Protein AF-A0A0L0DUQ4-F1 (afdb_monomer)

InterPro domains:
  IPR002404 IRS-type PTB domain [PF02174] (4-58)
  IPR011993 PH-like domain superfamily [G3DSA:2.30.29.30] (1-67)
  IPR035964 I/LWEQ domain superfamily [SSF109885] (425-548)

Solvent-accessible surface area (backbone atoms only — not comparable to full-atom values): 34726 Å² total; per-residue (Å²): 105,43,63,41,92,85,80,64,45,80,75,46,78,66,64,78,87,47,56,70,48,72,51,56,45,85,53,29,28,36,42,32,36,52,95,80,39,99,63,74,50,73,43,83,33,78,57,18,63,62,54,48,54,52,53,53,51,51,54,51,52,52,51,54,50,51,52,50,52,54,48,52,49,50,50,49,68,72,67,51,80,52,76,69,54,51,52,53,52,53,56,52,52,52,56,61,54,60,65,65,67,76,74,75,87,89,82,83,89,78,90,80,88,80,84,90,87,91,84,90,79,93,70,94,68,88,76,81,48,92,85,77,58,83,80,70,71,60,65,62,59,45,52,51,29,46,73,74,72,37,44,71,57,38,58,50,52,55,50,34,51,50,51,42,53,50,38,51,55,57,58,68,49,82,58,64,82,57,75,98,67,56,71,69,56,53,52,55,51,49,53,52,38,25,51,51,39,36,54,27,45,41,46,28,24,51,16,50,37,44,38,46,53,51,62,70,71,47,52,60,92,65,58,52,67,66,60,35,47,55,18,49,49,43,31,32,57,19,49,49,53,36,38,56,31,33,41,48,42,34,30,70,41,72,76,65,55,11,57,55,27,35,54,28,48,48,48,28,47,54,23,46,50,43,28,55,51,30,48,53,54,40,51,50,23,32,77,68,72,55,68,48,70,68,48,51,51,51,26,44,52,22,39,36,49,24,20,54,28,44,39,52,28,26,57,61,56,70,31,54,80,61,36,75,68,40,54,52,51,44,53,50,28,47,53,50,19,49,50,29,46,48,47,34,37,50,42,34,50,56,48,30,70,73,40,65,100,44,76,55,23,52,52,28,48,52,33,27,51,49,30,51,48,32,43,52,48,32,55,30,35,44,46,19,21,52,70,30,38,88,39,68,68,39,38,51,53,45,50,49,34,51,49,50,28,52,53,30,46,53,51,34,52,53,44,48,62,70,54,75,63,68,69,64,58,55,52,51,37,52,53,28,47,52,50,20,50,57,28,45,50,52,30,51,53,42,57,74,54,54,57,63,65,59,58,55,59,46,47,50,49,48,32,45,51,50,25,40,50,30,35,51,50,27,60,76,46,40,88,37,77,76,53,30,58,56,30,44,51,49,25,37,50,36,36,49,55,35,28,54,52,28,48,54,49,27,72,71,43,88,48,71,65,63,20,54,48,31,46,50,50,25,53,49,49,47,53,46,38,52,50,35,50,51,35,44,55,55,22,60,76,39,85,81,43,67,68,36,43,47,50,30,44,54,46,37,55,52,47,40,51,50,49,52,47,48,54,50,54,49,56,50,59,74,71,44,96,76,76,83,80,77,63,75,63,52,61,55,52,53,50,48,52,52,53,47,54,51,51,49,51,52,50,53,52,51,59,64,58,64,80,73,70,87,84,81,89,88,85,91,83,88,78,76,76,72,66,65,66,63,64,73,75,74,72,77,96,85,129

Mean predicted aligned error: 21.18 Å

Nearest PDB structures (foldseek):
  8vdo-assembly1_A  TM=5.591E-01  e=5.187E-15  Mus musculus
  8vdp-assembly1_A  TM=5.507E-01  e=2.851E-14  Mus musculus
  8vdr-assembly1_A  TM=5.560E-01  e=4.948E-13  Mus musculus
  1sj8-assembly1_A  TM=9.151E-01  e=1.994E-07  Mus musculus
  8vdq-assembly1_A  TM=5.623E-01  e=3.075E-10  Mus musculus

Radius of gyration: 37.15 Å; Cα contacts (8 Å, |Δi|>4): 645; chains: 1; bounding box: 108×102×83 Å

Structure (mmCIF, N/CA/C/O backbone):
data_AF-A0A0L0DUQ4-F1
#
_entry.id   AF-A0A0L0DUQ4-F1
#
loop_
_atom_site.group_PDB
_atom_site.id
_atom_site.type_symbol
_atom_site.label_atom_id
_atom_site.label_alt_id
_atom_site.label_comp_id
_atom_site.label_asym_id
_atom_site.label_entity_id
_atom_site.label_seq_id
_atom_site.pdbx_PDB_ins_code
_atom_site.Cartn_x
_atom_site.Cartn_y
_atom_site.Cartn_z
_atom_site.occupancy
_atom_site.B_iso_or_equiv
_atom_site.auth_seq_id
_atom_site.auth_comp_id
_atom_site.auth_asym_id
_atom_site.auth_atom_id
_atom_site.pdbx_PDB_model_num
ATOM 1 N N . MET A 1 1 ? -20.794 -26.972 -30.201 1.00 87.88 1 MET A N 1
ATOM 2 C CA . MET A 1 1 ? -20.354 -26.514 -31.540 1.00 87.88 1 MET A CA 1
ATOM 3 C C . MET A 1 1 ? -21.453 -25.676 -32.185 1.00 87.88 1 MET A C 1
ATOM 5 O O . MET A 1 1 ? -22.622 -26.007 -32.018 1.00 87.88 1 MET A O 1
ATOM 9 N N . LYS A 1 2 ? -21.089 -24.627 -32.926 1.00 85.50 2 LYS A N 1
ATOM 10 C CA . LYS A 1 2 ? -21.956 -23.791 -33.767 1.00 85.50 2 LYS A CA 1
ATOM 11 C C . LYS A 1 2 ? -21.615 -24.043 -35.231 1.00 85.50 2 LYS A C 1
ATOM 13 O O . LYS A 1 2 ? -20.442 -24.047 -35.593 1.00 85.50 2 LYS A O 1
ATOM 18 N N . PHE A 1 3 ? -22.633 -24.218 -36.065 1.00 89.31 3 PHE A N 1
ATOM 19 C CA . PHE A 1 3 ? -22.480 -24.513 -37.491 1.00 89.31 3 PHE A CA 1
ATOM 20 C C . PHE A 1 3 ? -23.076 -23.401 -38.352 1.00 89.31 3 PHE A C 1
ATOM 22 O O . PHE A 1 3 ? -24.072 -22.784 -37.971 1.00 89.31 3 PHE A O 1
ATOM 29 N N . ASP A 1 4 ? -22.508 -23.183 -39.536 1.00 90.00 4 ASP A N 1
ATOM 30 C CA . ASP A 1 4 ? -23.125 -22.335 -40.552 1.00 90.00 4 ASP A CA 1
ATOM 31 C C . ASP A 1 4 ? -24.357 -23.022 -41.160 1.00 90.00 4 ASP A C 1
ATOM 33 O O . ASP A 1 4 ? -24.338 -24.202 -41.526 1.00 90.00 4 ASP A O 1
ATOM 37 N N . GLY A 1 5 ? -25.450 -22.269 -41.298 1.00 82.38 5 GLY A N 1
ATOM 38 C CA . GLY A 1 5 ? -26.741 -22.809 -41.723 1.00 82.38 5 GLY A CA 1
ATOM 39 C C . GLY A 1 5 ? -26.740 -23.374 -43.148 1.00 82.38 5 GLY A C 1
ATOM 40 O O . GLY A 1 5 ? -27.436 -24.365 -43.401 1.00 82.38 5 GLY A O 1
ATOM 41 N N . LYS A 1 6 ? -25.945 -22.782 -44.054 1.00 86.00 6 LYS A N 1
ATOM 42 C CA . LYS A 1 6 ? -25.922 -23.111 -45.490 1.00 86.00 6 LYS A CA 1
ATOM 43 C C . LYS A 1 6 ? -24.802 -24.083 -45.849 1.00 86.00 6 LYS A C 1
ATOM 45 O O . LYS A 1 6 ? -25.048 -25.053 -46.555 1.00 86.00 6 LYS A O 1
ATOM 50 N N . THR A 1 7 ? -23.593 -23.831 -45.363 1.00 87.56 7 THR A N 1
ATOM 51 C CA . THR A 1 7 ? -22.381 -24.587 -45.716 1.00 87.56 7 THR A CA 1
ATOM 52 C C . THR A 1 7 ? -22.107 -25.757 -44.778 1.00 87.56 7 THR A C 1
ATOM 54 O O . THR A 1 7 ? -21.302 -26.619 -45.113 1.00 87.56 7 THR A O 1
ATOM 57 N N . LYS A 1 8 ? -22.775 -25.805 -43.614 1.00 90.19 8 LYS A N 1
ATOM 58 C CA . LYS A 1 8 ? -22.547 -26.796 -42.546 1.00 90.19 8 LYS A CA 1
ATOM 59 C C . LYS A 1 8 ? -21.113 -26.810 -42.000 1.00 90.19 8 LYS A C 1
ATOM 61 O O . LYS A 1 8 ? -20.749 -27.743 -41.291 1.00 90.19 8 LYS A O 1
ATOM 66 N N . ALA A 1 9 ? -20.314 -25.781 -42.284 1.00 82.88 9 ALA A N 1
ATOM 67 C CA . ALA A 1 9 ? -18.990 -25.627 -41.697 1.00 82.88 9 ALA A CA 1
ATOM 68 C C . ALA A 1 9 ? -19.096 -25.309 -40.196 1.00 82.88 9 ALA A C 1
ATOM 70 O O . ALA A 1 9 ? -20.033 -24.630 -39.763 1.00 82.88 9 ALA A O 1
ATOM 71 N N . VAL A 1 10 ? -18.137 -25.795 -39.405 1.00 88.94 10 VAL A N 1
ATOM 72 C CA . VAL A 1 10 ? -18.024 -25.460 -37.979 1.00 88.94 10 VAL A CA 1
ATOM 73 C C . VAL A 1 10 ? -17.554 -24.011 -37.869 1.00 88.94 10 VAL A C 1
ATOM 75 O O . VAL A 1 10 ? -16.484 -23.668 -38.361 1.00 88.94 10 VAL A O 1
ATOM 78 N N . LEU A 1 11 ? -18.368 -23.163 -37.244 1.00 85.62 11 LEU A N 1
ATOM 79 C CA . LEU A 1 11 ? -18.050 -21.757 -36.991 1.00 85.62 11 LEU A CA 1
ATOM 80 C C . LEU A 1 11 ? -17.360 -21.562 -35.640 1.00 85.62 11 LEU A C 1
ATOM 82 O O . LEU A 1 11 ? -16.527 -20.674 -35.511 1.00 85.62 11 LEU A O 1
ATOM 86 N N . ALA A 1 12 ? -17.726 -22.364 -34.639 1.00 83.44 12 ALA A N 1
ATOM 87 C CA . ALA A 1 12 ? -17.120 -22.323 -33.312 1.00 83.44 12 ALA A CA 1
ATOM 88 C C . ALA A 1 12 ? -17.361 -23.634 -32.552 1.00 83.44 12 ALA A C 1
ATOM 90 O O . ALA A 1 12 ? -18.376 -24.311 -32.748 1.00 83.44 12 ALA A O 1
ATOM 91 N N . GLU A 1 13 ? -16.453 -23.987 -31.651 1.00 89.06 13 GLU A N 1
ATOM 92 C CA . GLU A 1 13 ? -16.554 -25.156 -30.784 1.00 89.06 13 GLU A CA 1
ATOM 93 C C . GLU A 1 13 ? -16.235 -24.758 -29.346 1.00 89.06 13 GLU A C 1
ATOM 95 O O . GLU A 1 13 ? -15.222 -24.117 -29.090 1.00 89.06 13 GLU A O 1
ATOM 100 N N . TRP A 1 14 ? -17.110 -25.152 -28.418 1.00 87.12 14 TRP A N 1
ATOM 101 C CA . TRP A 1 14 ? -16.934 -24.903 -26.992 1.00 87.12 14 TRP A CA 1
ATOM 102 C C . TRP A 1 14 ? -17.036 -26.231 -26.241 1.00 87.12 14 TRP A C 1
ATOM 104 O O . TRP A 1 14 ? -18.047 -26.931 -26.406 1.00 87.12 14 TRP A O 1
ATOM 114 N N . PRO A 1 15 ? -16.022 -26.585 -25.436 1.00 86.75 15 PRO A N 1
ATOM 115 C CA . PRO A 1 15 ? -16.103 -27.681 -24.481 1.00 86.75 15 PRO A CA 1
ATOM 116 C C . PRO A 1 15 ? -17.226 -27.460 -23.459 1.00 86.75 15 PRO A C 1
ATOM 118 O O . PRO A 1 15 ? -17.527 -26.328 -23.084 1.00 86.75 15 PRO A O 1
ATOM 121 N N . LEU A 1 16 ? -17.809 -28.548 -22.945 1.00 83.81 16 LEU A N 1
ATOM 122 C CA . LEU A 1 16 ? -18.878 -28.481 -21.936 1.00 83.81 16 LEU A CA 1
ATOM 123 C C . LEU A 1 16 ? -18.432 -27.770 -20.643 1.00 83.81 16 LEU A C 1
ATOM 125 O O . LEU A 1 16 ? -19.243 -27.124 -19.985 1.00 83.81 16 LEU A O 1
ATOM 129 N N . THR A 1 17 ? -17.143 -27.855 -20.304 1.00 81.69 17 THR A N 1
ATOM 130 C CA . THR A 1 17 ? -16.539 -27.212 -19.126 1.00 81.69 17 THR A CA 1
ATOM 131 C C . THR A 1 17 ? -16.527 -25.685 -19.203 1.00 81.69 17 THR A C 1
ATOM 133 O O . THR A 1 17 ? -16.409 -25.040 -18.168 1.00 81.69 17 THR A O 1
ATOM 136 N N . TYR A 1 18 ? -16.671 -25.095 -20.396 1.00 85.56 18 TYR A N 1
ATOM 137 C CA . TYR A 1 18 ? -16.679 -23.636 -20.567 1.00 85.56 18 TYR A CA 1
ATOM 138 C C . TYR A 1 18 ? -18.054 -23.024 -20.295 1.00 85.56 18 TYR A C 1
ATOM 140 O O . TYR A 1 18 ? -18.166 -21.813 -20.138 1.00 85.56 18 TYR A O 1
ATOM 148 N N . ILE A 1 19 ? -19.115 -23.833 -20.233 1.00 86.75 19 ILE A N 1
ATOM 149 C CA . ILE A 1 19 ? -20.466 -23.341 -19.962 1.00 86.75 19 ILE A CA 1
ATOM 150 C C . ILE A 1 19 ? -20.591 -23.034 -18.468 1.00 86.75 19 ILE A C 1
ATOM 152 O O . ILE A 1 19 ? -20.659 -23.947 -17.646 1.00 86.75 19 ILE A O 1
ATOM 156 N N . LYS A 1 20 ? -20.672 -21.746 -18.116 1.00 86.00 20 LYS A N 1
ATOM 157 C CA . LYS A 1 20 ? -20.846 -21.291 -16.728 1.00 86.00 20 LYS A CA 1
ATOM 158 C C . LYS A 1 20 ? -22.302 -21.385 -16.284 1.00 86.00 20 LYS A C 1
ATOM 160 O O . LYS A 1 20 ? -22.589 -21.851 -15.186 1.00 86.00 20 LYS A O 1
ATOM 165 N N . ARG A 1 21 ? -23.221 -20.914 -17.129 1.00 87.44 21 ARG A N 1
ATOM 166 C CA . ARG A 1 21 ? -24.671 -20.983 -16.900 1.00 87.44 21 ARG A CA 1
ATOM 167 C C . ARG A 1 21 ? -25.417 -21.024 -18.224 1.00 87.44 21 ARG A C 1
ATOM 169 O O . ARG A 1 21 ? -24.978 -20.452 -19.220 1.00 87.44 21 ARG A O 1
ATOM 176 N N . CYS A 1 22 ? -26.573 -21.668 -18.214 1.00 89.50 22 CYS A N 1
ATOM 177 C CA . CYS A 1 22 ? -27.534 -21.593 -19.302 1.00 89.50 22 CYS A CA 1
ATOM 178 C C . CYS A 1 22 ? -28.919 -21.283 -18.734 1.00 89.50 22 CYS A C 1
ATOM 180 O O . CYS A 1 22 ? -29.215 -21.606 -17.586 1.00 89.50 22 CYS A O 1
ATOM 182 N N . ALA A 1 23 ? -29.732 -20.585 -19.516 1.00 88.69 23 ALA A N 1
ATOM 183 C CA . ALA A 1 23 ? -31.085 -20.213 -19.142 1.00 88.69 23 ALA A CA 1
ATOM 184 C C . ALA A 1 23 ? -31.999 -20.352 -20.355 1.00 88.69 23 ALA A C 1
ATOM 186 O O . ALA A 1 23 ? -31.641 -19.965 -21.470 1.00 88.69 23 ALA A O 1
ATOM 187 N N . SER A 1 24 ? -33.194 -20.887 -20.137 1.00 90.38 24 SER A N 1
ATOM 188 C CA . SER A 1 24 ? -34.212 -21.037 -21.167 1.00 90.38 24 SER A CA 1
ATOM 189 C C . SER A 1 24 ? -35.477 -20.246 -20.835 1.00 90.38 24 SER A C 1
ATOM 191 O O . SER A 1 24 ? -35.802 -19.949 -19.689 1.00 90.38 24 SER A O 1
ATOM 193 N N . THR A 1 25 ? -36.183 -19.838 -21.879 1.00 85.44 25 THR A N 1
ATOM 194 C CA . THR A 1 25 ? -37.521 -19.242 -21.854 1.00 85.44 25 THR A CA 1
ATOM 195 C C . THR A 1 25 ? -38.324 -19.891 -22.985 1.00 85.44 25 THR A C 1
ATOM 197 O O . THR A 1 25 ? -37.746 -20.509 -23.877 1.00 85.44 25 THR A O 1
ATOM 200 N N . ARG A 1 26 ? -39.655 -19.730 -23.003 1.00 78.88 26 ARG A N 1
ATOM 201 C CA . ARG A 1 26 ? -40.565 -20.372 -23.980 1.00 78.88 26 ARG A CA 1
ATOM 202 C C . ARG A 1 26 ? -40.182 -20.220 -25.462 1.00 78.88 26 ARG A C 1
ATOM 204 O O . ARG A 1 26 ? -40.670 -20.988 -26.284 1.00 78.88 26 ARG A O 1
ATOM 211 N N . SER A 1 27 ? -39.378 -19.222 -25.821 1.00 85.25 27 SER A N 1
ATOM 212 C CA . SER A 1 27 ? -38.958 -18.964 -27.203 1.00 85.25 27 SER A CA 1
ATOM 213 C C . SER A 1 27 ? -37.462 -18.694 -27.368 1.00 85.25 27 SER A C 1
ATOM 215 O O . SER A 1 27 ? -37.021 -18.445 -28.492 1.00 85.25 27 SER A O 1
ATOM 217 N N . THR A 1 28 ? -36.675 -18.719 -26.291 1.00 88.94 28 THR A N 1
ATOM 218 C CA . THR A 1 28 ? -35.256 -18.350 -26.327 1.00 88.94 28 THR A CA 1
ATOM 219 C C . THR A 1 28 ? -34.423 -19.220 -25.401 1.00 88.94 28 THR A C 1
ATOM 221 O O . THR A 1 28 ? -34.866 -19.621 -24.330 1.00 88.94 28 THR A O 1
ATOM 224 N N . PHE A 1 29 ? -33.184 -19.472 -25.796 1.00 92.06 29 PHE A N 1
ATOM 225 C CA . PHE A 1 29 ? -32.183 -20.174 -25.011 1.00 92.06 29 PHE A CA 1
ATOM 226 C C . PHE A 1 29 ? -30.895 -19.359 -25.011 1.00 92.06 29 PHE A C 1
ATOM 228 O O . PHE A 1 29 ? -30.394 -19.006 -26.078 1.00 92.06 29 PHE A O 1
ATOM 235 N N . THR A 1 30 ? -30.370 -19.062 -23.828 1.00 90.62 30 THR A N 1
ATOM 236 C CA . THR A 1 30 ? -29.175 -18.242 -23.641 1.00 90.62 30 THR A CA 1
ATOM 237 C C . THR A 1 30 ? -28.103 -19.037 -22.911 1.00 90.62 30 THR A C 1
ATOM 239 O O . THR A 1 30 ? -28.374 -19.667 -21.889 1.00 90.62 30 THR A O 1
ATOM 242 N N . VAL A 1 31 ? -26.874 -18.983 -23.421 1.00 90.75 31 VAL A N 1
ATOM 243 C CA . VAL A 1 31 ? -25.691 -19.604 -22.812 1.00 90.75 31 VAL A CA 1
ATOM 244 C C . VAL A 1 31 ? -24.652 -18.538 -22.506 1.00 90.75 31 VAL A C 1
ATOM 246 O O . VAL A 1 31 ? -24.367 -17.674 -23.336 1.00 90.75 31 VAL A O 1
ATOM 249 N N . ASP A 1 32 ? -24.095 -18.632 -21.304 1.00 90.38 32 ASP A N 1
ATOM 250 C CA . ASP A 1 32 ? -22.969 -17.842 -20.830 1.00 90.38 32 ASP A CA 1
ATOM 251 C C . ASP A 1 32 ? -21.737 -18.745 -20.694 1.00 90.38 32 ASP A C 1
ATOM 253 O O . ASP A 1 32 ? -21.741 -19.708 -19.915 1.00 90.38 32 ASP A O 1
ATOM 257 N N . PHE A 1 33 ? -20.684 -18.414 -21.439 1.00 85.81 33 PHE A N 1
ATOM 258 C CA . PHE A 1 33 ? -19.396 -19.104 -21.388 1.00 85.81 33 PHE A CA 1
ATOM 259 C C . PHE A 1 33 ? -18.404 -18.453 -20.400 1.00 85.81 33 PHE A C 1
ATOM 261 O O . PHE A 1 33 ? -17.240 -18.846 -20.312 1.00 85.81 33 PHE A O 1
ATOM 268 N N . GLY A 1 34 ? -18.846 -17.465 -19.617 1.00 82.69 34 GLY A N 1
ATOM 269 C CA . GLY A 1 34 ? -18.043 -16.804 -18.594 1.00 82.69 34 GLY A CA 1
ATOM 270 C C . GLY A 1 34 ? -16.852 -16.050 -19.183 1.00 82.69 34 GLY A C 1
ATOM 271 O O . GLY A 1 34 ? -16.998 -15.278 -20.116 1.00 82.69 34 GLY A O 1
ATOM 272 N N . MET A 1 35 ? -15.655 -16.275 -18.634 1.00 74.50 35 MET A N 1
ATOM 273 C CA . MET A 1 35 ? -14.427 -15.601 -19.088 1.00 74.50 35 MET A CA 1
ATOM 274 C C . MET A 1 35 ? -13.946 -16.078 -20.470 1.00 74.50 35 MET A C 1
ATOM 276 O O . MET A 1 35 ? -13.012 -15.501 -21.017 1.00 74.50 35 MET A O 1
ATOM 280 N N . HIS A 1 36 ? -14.532 -17.150 -21.018 1.00 76.75 36 HIS A N 1
ATOM 281 C CA . HIS A 1 36 ? -14.125 -17.694 -22.313 1.00 76.75 36 HIS A CA 1
ATOM 282 C C . HIS A 1 36 ? -14.727 -16.925 -23.495 1.00 76.75 36 HIS A C 1
ATOM 284 O O . HIS A 1 36 ? -14.163 -16.982 -24.584 1.00 76.75 36 HIS A O 1
ATOM 290 N N . GLU A 1 37 ? -15.828 -16.190 -23.287 1.00 74.56 37 GLU A N 1
ATOM 291 C CA . GLU A 1 37 ? -16.402 -15.271 -24.273 1.00 74.56 37 GLU A CA 1
ATOM 292 C C . GLU A 1 37 ? -17.087 -14.080 -23.597 1.00 74.56 37 GLU A C 1
ATOM 294 O O . GLU A 1 37 ? -17.896 -14.242 -22.692 1.00 74.56 37 GLU A O 1
ATOM 299 N N . GLU A 1 38 ? -16.824 -12.873 -24.099 1.00 66.81 38 GLU A N 1
ATOM 300 C CA . GLU A 1 38 ? -17.319 -11.619 -23.513 1.00 66.81 38 GLU A CA 1
ATOM 301 C C . GLU A 1 38 ? -18.839 -11.404 -23.665 1.00 66.81 38 GLU A C 1
ATOM 303 O O . GLU A 1 38 ? -19.410 -10.533 -23.008 1.00 66.81 38 GLU A O 1
ATOM 308 N N . ALA A 1 39 ? -19.516 -12.178 -24.524 1.00 76.69 39 ALA A N 1
ATOM 309 C CA . ALA A 1 39 ? -20.922 -11.975 -24.868 1.00 76.69 39 ALA A CA 1
ATOM 310 C C . ALA A 1 39 ? -21.783 -13.232 -24.669 1.00 76.69 39 ALA A C 1
ATOM 312 O O . ALA A 1 39 ? -21.407 -14.344 -25.035 1.00 76.69 39 ALA A O 1
ATOM 313 N N . TYR A 1 40 ? -23.004 -13.027 -24.165 1.00 83.06 40 TYR A N 1
ATOM 314 C CA . TYR A 1 40 ? -24.025 -14.070 -24.069 1.00 83.06 40 TYR A CA 1
ATOM 315 C C . TYR A 1 40 ? -24.507 -14.498 -25.458 1.00 83.06 40 TYR A C 1
ATOM 317 O O . TYR A 1 40 ? -24.945 -13.666 -26.259 1.00 83.06 40 TYR A O 1
ATOM 325 N N . HIS A 1 41 ? -24.546 -15.805 -25.717 1.00 84.94 41 HIS A N 1
ATOM 326 C CA . HIS A 1 41 ? -25.147 -16.326 -26.945 1.00 84.94 41 HIS A CA 1
ATOM 327 C C . HIS A 1 41 ? -26.606 -16.661 -26.705 1.00 84.94 41 HIS A C 1
ATOM 329 O O . HIS A 1 41 ? -26.920 -17.599 -25.976 1.00 84.94 41 HIS A O 1
ATOM 335 N N . THR A 1 42 ? -27.495 -15.901 -27.341 1.00 87.75 42 THR A N 1
ATOM 336 C CA . THR A 1 42 ? -28.941 -16.130 -27.284 1.00 87.75 42 THR A CA 1
ATOM 337 C C . THR A 1 42 ? -29.447 -16.658 -28.619 1.00 87.75 42 THR A C 1
ATOM 339 O O . THR A 1 42 ? -29.211 -16.067 -29.671 1.00 87.75 42 THR A O 1
ATOM 342 N N . TYR A 1 43 ? -30.179 -17.764 -28.562 1.00 89.25 43 TYR A N 1
ATOM 343 C CA . TYR A 1 43 ? -30.778 -18.445 -29.698 1.00 89.25 43 TYR A CA 1
ATOM 344 C C . TYR A 1 43 ? -32.294 -18.446 -29.550 1.00 89.25 43 TYR A C 1
ATOM 346 O O . TYR A 1 43 ? -32.820 -18.708 -28.471 1.00 89.25 43 TYR A O 1
ATOM 354 N N . GLN A 1 44 ? -33.014 -18.187 -30.637 1.00 90.50 44 GLN A N 1
ATOM 355 C CA . GLN A 1 44 ? -34.464 -18.335 -30.655 1.00 90.50 44 GLN A CA 1
ATOM 356 C C . GLN A 1 44 ? -34.812 -19.811 -30.888 1.00 90.50 44 GLN A C 1
ATOM 358 O O . GLN A 1 44 ? -34.494 -20.367 -31.938 1.00 90.50 44 GLN A O 1
ATOM 363 N N . THR A 1 45 ? -35.432 -20.455 -29.904 1.00 90.12 45 THR A N 1
ATOM 364 C CA . THR A 1 45 ? -35.808 -21.873 -29.954 1.00 90.12 45 THR A CA 1
ATOM 365 C C . THR A 1 45 ? -36.974 -22.152 -29.010 1.00 90.12 45 THR A C 1
ATOM 367 O O . THR A 1 45 ? -37.053 -21.578 -27.927 1.00 90.12 45 THR A O 1
ATOM 370 N N . SER A 1 46 ? -37.878 -23.044 -29.411 1.00 88.94 46 SER A N 1
ATOM 371 C CA . SER A 1 46 ? -38.966 -23.546 -28.562 1.00 88.94 46 SER A CA 1
ATOM 372 C C . SER A 1 46 ? -38.546 -24.725 -27.677 1.00 88.94 46 SER A C 1
ATOM 374 O O . SER A 1 46 ? -39.304 -25.124 -26.804 1.00 88.94 46 SER A O 1
ATOM 376 N N . GLU A 1 47 ? -37.352 -25.287 -27.890 1.00 91.00 47 GLU A N 1
ATOM 377 C CA . GLU A 1 47 ? -36.846 -26.477 -27.181 1.00 91.00 47 GLU A CA 1
ATOM 378 C C . GLU A 1 47 ? -35.808 -26.130 -26.098 1.00 91.00 47 GLU A C 1
ATOM 380 O O . GLU A 1 47 ? -35.073 -26.998 -25.626 1.00 91.00 47 GLU A O 1
ATOM 385 N N . GLY A 1 48 ? -35.731 -24.858 -25.691 1.00 90.38 48 GLY A N 1
ATOM 386 C CA . GLY A 1 48 ? -34.712 -24.364 -24.758 1.00 90.38 48 GLY A CA 1
ATOM 387 C C . GLY A 1 48 ? -34.657 -25.131 -23.432 1.00 90.38 48 GLY A C 1
ATOM 388 O O . GLY A 1 48 ? -33.566 -25.447 -22.968 1.00 90.38 48 GLY A O 1
ATOM 389 N N . GLU A 1 49 ? -35.812 -25.489 -22.862 1.00 88.38 49 GLU A N 1
ATOM 390 C CA . GLU A 1 49 ? -35.901 -26.242 -21.598 1.00 88.38 49 GLU A CA 1
ATOM 391 C C . GLU A 1 49 ? -35.308 -27.656 -21.721 1.00 88.38 49 GLU A C 1
ATOM 393 O O . GLU A 1 49 ? -34.600 -28.123 -20.831 1.00 88.38 49 GLU A O 1
ATOM 398 N N . SER A 1 50 ? -35.541 -28.332 -22.853 1.00 89.06 50 SER A N 1
ATOM 399 C CA . SER A 1 50 ? -34.991 -29.672 -23.103 1.00 89.06 50 SER A CA 1
ATOM 400 C C . SER A 1 50 ? -33.475 -29.630 -23.300 1.00 89.06 50 SER A C 1
ATOM 402 O O . SER A 1 50 ? -32.757 -30.480 -22.779 1.00 89.06 50 SER A O 1
ATOM 404 N N . ILE A 1 51 ? -32.976 -28.616 -24.014 1.00 90.19 51 ILE A N 1
ATOM 405 C CA . ILE A 1 51 ? -31.537 -28.410 -24.227 1.00 90.19 51 ILE A CA 1
ATOM 406 C C . ILE A 1 51 ? -30.839 -28.116 -22.893 1.00 90.19 51 ILE A C 1
ATOM 408 O O . ILE A 1 51 ? -29.795 -28.702 -22.608 1.00 90.19 51 ILE A O 1
ATOM 412 N N . GLN A 1 52 ? -31.433 -27.257 -22.061 1.00 90.44 52 GLN A N 1
ATOM 413 C CA . GLN A 1 52 ? -30.922 -26.934 -20.730 1.00 90.44 52 GLN A CA 1
ATOM 414 C C . GLN A 1 52 ? -30.804 -28.185 -19.847 1.00 90.44 52 GLN A C 1
ATOM 416 O O . GLN A 1 52 ? -29.728 -28.444 -19.310 1.00 90.44 52 GLN A O 1
ATOM 421 N N . ALA A 1 53 ? -31.853 -29.010 -19.770 1.00 89.81 53 ALA A N 1
ATOM 422 C CA . ALA A 1 53 ? -31.845 -30.231 -18.960 1.00 89.81 53 ALA A CA 1
ATOM 423 C C . ALA A 1 53 ? -30.744 -31.223 -19.380 1.00 89.81 53 ALA A C 1
ATOM 425 O O . ALA A 1 53 ? -30.115 -31.866 -18.538 1.00 89.81 53 ALA A O 1
ATOM 426 N N . VAL A 1 54 ? -30.474 -31.338 -20.686 1.00 92.62 54 VAL A N 1
ATOM 427 C CA . VAL A 1 54 ? -29.394 -32.193 -21.202 1.00 92.62 54 VAL A CA 1
ATOM 428 C C . VAL A 1 54 ? -28.022 -31.658 -20.786 1.00 92.62 54 VAL A C 1
ATOM 430 O O . VAL A 1 54 ? -27.175 -32.432 -20.339 1.00 92.62 54 VAL A O 1
ATOM 433 N N . ILE A 1 55 ? -27.795 -30.347 -20.905 1.00 89.31 55 ILE A N 1
ATOM 434 C CA . ILE A 1 55 ? -26.525 -29.712 -20.519 1.00 89.31 55 ILE A CA 1
ATOM 435 C C . ILE A 1 55 ? -26.274 -29.883 -19.017 1.00 89.31 55 ILE A C 1
ATOM 437 O O . ILE A 1 55 ? -25.191 -30.326 -18.633 1.00 89.31 55 ILE A O 1
ATOM 441 N N . GLU A 1 56 ? -27.275 -29.611 -18.180 1.00 86.50 56 GLU A N 1
ATOM 442 C CA . GLU A 1 56 ? -27.193 -29.785 -16.724 1.00 86.50 56 GLU A CA 1
ATOM 443 C C . GLU A 1 56 ? -26.926 -31.249 -16.342 1.00 86.50 56 GLU A C 1
ATOM 445 O O . GLU A 1 56 ? -26.072 -31.529 -15.497 1.00 86.50 56 GLU A O 1
ATOM 450 N N . GLY A 1 57 ? -27.576 -32.202 -17.019 1.00 88.88 57 GLY A N 1
ATOM 451 C CA . GLY A 1 57 ? -27.337 -33.632 -16.819 1.00 88.88 57 GLY A CA 1
ATOM 452 C C . GLY A 1 57 ? -25.896 -34.048 -17.130 1.00 88.88 57 GLY A C 1
ATOM 453 O O . GLY A 1 57 ? -25.280 -34.786 -16.356 1.00 88.88 57 GLY A O 1
ATOM 454 N N . TYR A 1 58 ? -25.314 -33.546 -18.222 1.00 86.50 58 TYR A N 1
ATOM 455 C CA . TYR A 1 58 ? -23.914 -33.828 -18.547 1.00 86.50 58 TYR A CA 1
ATOM 456 C C . TYR A 1 58 ? -22.928 -33.127 -17.608 1.00 86.50 58 TYR A C 1
ATOM 458 O O . TYR A 1 58 ? -21.897 -33.714 -17.281 1.00 86.50 58 TYR A O 1
ATOM 466 N N . GLN A 1 59 ? -23.236 -31.918 -17.132 1.00 83.81 59 GLN A N 1
ATOM 467 C CA . GLN A 1 59 ? -22.424 -31.244 -16.114 1.00 83.81 59 GLN A CA 1
ATOM 468 C C . GLN A 1 59 ? -22.434 -32.015 -14.789 1.00 83.81 59 GLN A C 1
ATOM 470 O O . GLN A 1 59 ? -21.390 -32.164 -14.156 1.00 83.81 59 GLN A O 1
ATOM 475 N N . HIS A 1 60 ? -23.584 -32.570 -14.403 1.00 82.38 60 HIS A N 1
ATOM 476 C CA . HIS A 1 60 ? -23.699 -33.426 -13.226 1.00 82.38 60 HIS A CA 1
ATOM 477 C C . HIS A 1 60 ? -22.904 -34.732 -13.383 1.00 82.38 60 HIS A C 1
ATOM 479 O O . HIS A 1 60 ? -22.174 -35.126 -12.479 1.00 82.38 60 HIS A O 1
ATOM 485 N N . LEU A 1 61 ? -22.986 -35.389 -14.546 1.00 80.94 61 LEU A N 1
ATOM 486 C CA . LEU A 1 61 ? -22.203 -36.598 -14.834 1.00 80.94 61 LEU A CA 1
ATOM 487 C C . LEU A 1 61 ? -20.692 -36.334 -14.856 1.00 80.94 61 LEU A C 1
ATOM 489 O O . LEU A 1 61 ? -19.921 -37.185 -14.413 1.00 80.94 61 LEU A O 1
ATOM 493 N N . ALA A 1 62 ? -20.267 -35.173 -15.361 1.00 78.44 62 ALA A N 1
ATOM 494 C CA . ALA A 1 62 ? -18.864 -34.771 -15.352 1.00 78.44 62 ALA A CA 1
ATOM 495 C C . ALA A 1 62 ? -18.345 -34.598 -13.916 1.00 78.44 62 ALA A C 1
ATOM 497 O O . ALA A 1 62 ? -17.330 -35.200 -13.573 1.00 78.44 62 ALA A O 1
ATOM 498 N N . LYS A 1 63 ? -19.090 -33.879 -13.065 1.00 77.31 63 LYS A N 1
ATOM 499 C CA . LYS A 1 63 ? -18.761 -33.714 -11.639 1.00 77.31 63 LYS A CA 1
ATOM 500 C C . LYS A 1 63 ? -18.756 -35.044 -10.887 1.00 77.31 63 LYS A C 1
ATOM 502 O O . LYS A 1 63 ? -17.804 -35.342 -10.182 1.00 77.31 63 LYS A O 1
ATOM 507 N N . SER A 1 64 ? -19.759 -35.892 -11.115 1.00 77.81 64 SER A N 1
ATOM 508 C CA . SER A 1 64 ? -19.847 -37.208 -10.473 1.00 77.81 64 SER A CA 1
ATOM 509 C C . SER A 1 64 ? -18.671 -38.126 -10.838 1.00 77.81 64 SER A C 1
ATOM 511 O O . SER A 1 64 ? -18.187 -38.866 -9.986 1.00 77.81 64 SER A O 1
ATOM 513 N N . ARG A 1 65 ? -18.166 -38.067 -12.080 1.00 73.31 65 ARG A N 1
ATOM 514 C CA . ARG A 1 65 ? -16.950 -38.801 -12.473 1.00 73.31 65 ARG A CA 1
ATOM 515 C C . ARG A 1 65 ? -15.686 -38.249 -11.825 1.00 73.31 65 ARG A C 1
ATOM 517 O O . ARG A 1 65 ? -14.799 -39.029 -11.496 1.00 73.31 65 ARG A O 1
ATOM 524 N N . GLU A 1 66 ? -15.588 -36.933 -11.680 1.00 74.75 66 GLU A N 1
ATOM 525 C CA . GLU A 1 66 ? -14.460 -36.280 -11.015 1.00 74.75 66 GLU A CA 1
ATOM 526 C C . GLU A 1 66 ? -14.425 -36.624 -9.519 1.00 74.75 66 GLU A C 1
ATOM 528 O O . GLU A 1 66 ? -13.373 -36.975 -8.990 1.00 74.75 66 GLU A O 1
ATOM 533 N N . GLU A 1 67 ? -15.588 -36.644 -8.864 1.00 75.94 67 GLU A N 1
ATOM 534 C CA . GLU A 1 67 ? -15.749 -37.084 -7.475 1.00 75.94 67 GLU A CA 1
ATOM 535 C C . GLU A 1 67 ? -15.388 -38.563 -7.294 1.00 75.94 67 GLU A C 1
ATOM 537 O O . GLU A 1 67 ? -14.637 -38.891 -6.378 1.00 75.94 67 GLU A O 1
ATOM 542 N N . GLN A 1 68 ? -15.840 -39.446 -8.193 1.00 68.75 68 GLN A N 1
ATOM 543 C CA . GLN A 1 68 ? -15.468 -40.866 -8.170 1.00 68.75 68 GLN A CA 1
ATOM 544 C C . GLN A 1 68 ? -13.966 -41.079 -8.391 1.00 68.75 68 GLN A C 1
ATOM 546 O O . GLN A 1 68 ? -13.356 -41.871 -7.682 1.00 68.75 68 GLN A O 1
ATOM 551 N N . ALA A 1 69 ? -13.343 -40.347 -9.320 1.00 69.69 69 ALA A N 1
ATOM 552 C CA . ALA A 1 69 ? -11.898 -40.420 -9.535 1.00 69.69 69 ALA A CA 1
ATOM 553 C C . ALA A 1 69 ? -11.109 -39.908 -8.316 1.00 69.69 69 ALA A C 1
ATOM 555 O O . ALA A 1 69 ? -10.081 -40.480 -7.956 1.00 69.69 69 ALA A O 1
ATOM 556 N N . ALA A 1 70 ? -11.602 -38.860 -7.652 1.00 73.62 70 ALA A N 1
ATOM 557 C CA . ALA A 1 70 ? -11.016 -38.347 -6.419 1.00 73.62 70 ALA A CA 1
ATOM 558 C C . ALA A 1 70 ? -11.206 -39.313 -5.234 1.00 73.62 70 ALA A C 1
ATOM 560 O O . ALA A 1 70 ? -10.337 -39.395 -4.364 1.00 73.62 70 ALA A O 1
ATOM 561 N N . GLU A 1 71 ? -12.319 -40.046 -5.183 1.00 72.44 71 GLU A N 1
ATOM 562 C CA . GLU A 1 71 ? -12.578 -41.076 -4.175 1.00 72.44 71 GLU A CA 1
ATOM 563 C C . GLU A 1 71 ? -11.705 -42.321 -4.398 1.00 72.44 71 GLU A C 1
ATOM 565 O O . GLU A 1 71 ? -11.088 -42.804 -3.448 1.00 72.44 71 GLU A O 1
ATOM 570 N N . ASP A 1 72 ? -11.554 -42.775 -5.644 1.00 66.75 72 ASP A N 1
ATOM 571 C CA . ASP A 1 72 ? -10.666 -43.882 -6.017 1.00 66.75 72 ASP A CA 1
ATOM 572 C C . ASP A 1 72 ? -9.191 -43.553 -5.736 1.00 66.75 72 ASP A C 1
ATOM 574 O O . ASP A 1 72 ? -8.446 -44.402 -5.240 1.00 66.75 72 ASP A O 1
ATOM 578 N N . GLU A 1 73 ? -8.765 -42.310 -5.976 1.00 68.69 73 GLU A N 1
ATOM 579 C CA . GLU A 1 73 ? -7.415 -41.842 -5.645 1.00 68.69 73 GLU A CA 1
ATOM 580 C C . GLU A 1 73 ? -7.196 -41.774 -4.124 1.00 68.69 73 GLU A C 1
ATOM 582 O O . GLU A 1 73 ? -6.164 -42.221 -3.618 1.00 68.69 73 GLU A O 1
ATOM 587 N N . LYS A 1 74 ? -8.195 -41.319 -3.357 1.00 68.38 74 LYS A N 1
ATOM 588 C CA . LYS A 1 74 ? -8.155 -41.378 -1.886 1.00 68.38 74 LYS A CA 1
ATOM 589 C C . LYS A 1 74 ? -8.110 -42.816 -1.374 1.00 68.38 74 LYS A C 1
ATOM 591 O O . LYS A 1 74 ? -7.381 -43.099 -0.424 1.00 68.38 74 LYS A O 1
ATOM 596 N N . LEU A 1 75 ? -8.847 -43.734 -1.999 1.00 63.25 75 LEU A N 1
ATOM 597 C CA . LEU A 1 75 ? -8.831 -45.150 -1.642 1.00 63.25 75 LEU A CA 1
ATOM 598 C C . LEU A 1 75 ? -7.481 -45.796 -1.987 1.00 63.25 75 LEU A C 1
ATOM 600 O O . LEU A 1 75 ? -6.979 -46.611 -1.213 1.00 63.25 75 LEU A O 1
ATOM 604 N N . ARG A 1 76 ? -6.852 -45.399 -3.099 1.00 57.88 76 ARG A N 1
ATOM 605 C CA . ARG A 1 76 ? -5.502 -45.828 -3.489 1.00 57.88 76 ARG A CA 1
ATOM 606 C C . ARG A 1 76 ? -4.441 -45.327 -2.508 1.00 57.88 76 ARG A C 1
ATOM 608 O O . ARG A 1 76 ? -3.590 -46.107 -2.088 1.00 57.88 76 ARG A O 1
ATOM 615 N N . GLN A 1 77 ? -4.536 -44.070 -2.079 1.00 61.47 77 GLN A N 1
ATOM 616 C CA . GLN A 1 77 ? -3.649 -43.497 -1.063 1.00 61.47 77 GLN A CA 1
ATOM 617 C C . GLN A 1 77 ? -3.865 -44.128 0.323 1.00 61.47 77 GLN A C 1
ATOM 619 O O . GLN A 1 77 ? -2.903 -44.333 1.059 1.00 61.47 77 GLN A O 1
ATOM 624 N N . ALA A 1 78 ? -5.100 -44.516 0.661 1.00 64.75 78 ALA A N 1
ATOM 625 C CA . ALA A 1 78 ? -5.421 -45.200 1.916 1.00 64.75 78 ALA A CA 1
ATOM 626 C C . ALA A 1 78 ? -4.999 -46.681 1.940 1.00 64.75 78 ALA A C 1
ATOM 628 O O . ALA A 1 78 ? -4.721 -47.222 3.011 1.00 64.75 78 ALA A O 1
ATOM 629 N N . ARG A 1 79 ? -4.955 -47.358 0.783 1.00 53.47 79 ARG A N 1
ATOM 630 C CA . ARG A 1 79 ? -4.629 -48.793 0.693 1.00 53.47 79 ARG A CA 1
ATOM 631 C C . ARG A 1 79 ? -3.122 -49.084 0.716 1.00 53.47 79 ARG A C 1
ATOM 633 O O . ARG A 1 79 ? -2.746 -50.236 0.928 1.00 53.47 79 ARG A O 1
ATOM 640 N N . GLY A 1 80 ? -2.278 -48.058 0.575 1.00 57.44 80 GLY A N 1
ATOM 641 C CA . GLY A 1 80 ? -0.823 -48.201 0.496 1.00 57.44 80 GLY A CA 1
ATOM 642 C C . GLY A 1 80 ? -0.362 -48.894 -0.799 1.00 57.44 80 GLY A C 1
ATOM 643 O O . GLY A 1 80 ? -1.187 -49.452 -1.528 1.00 57.44 80 GLY A O 1
ATOM 644 N N . PRO A 1 81 ? 0.946 -48.850 -1.119 1.00 52.22 81 PRO A N 1
ATOM 645 C CA . PRO A 1 81 ? 1.474 -49.442 -2.345 1.00 52.22 81 PRO A CA 1
ATOM 646 C C . PRO A 1 81 ? 1.227 -50.951 -2.359 1.00 52.22 81 PRO A C 1
ATOM 648 O O . PRO A 1 81 ? 1.349 -51.633 -1.337 1.00 52.22 81 PRO A O 1
ATOM 651 N N . SER A 1 82 ? 0.860 -51.469 -3.528 1.00 59.50 82 SER A N 1
ATOM 652 C CA . SER A 1 82 ? 0.614 -52.899 -3.711 1.00 59.50 82 SER A CA 1
ATOM 653 C C . SER A 1 82 ? 1.898 -53.709 -3.474 1.00 59.50 82 SER A C 1
ATOM 655 O O . SER A 1 82 ? 3.007 -53.199 -3.633 1.00 59.50 82 SER A O 1
ATOM 657 N N . LEU A 1 83 ? 1.768 -54.986 -3.091 1.00 58.22 83 LEU A N 1
ATOM 658 C CA . LEU A 1 83 ? 2.916 -55.875 -2.835 1.00 58.22 83 LEU A CA 1
ATOM 659 C C . LEU A 1 83 ? 3.894 -55.942 -4.028 1.00 58.22 83 LEU A C 1
ATOM 661 O O . LEU A 1 83 ? 5.094 -56.097 -3.822 1.00 58.22 83 LEU A O 1
ATOM 665 N N . GLU A 1 84 ? 3.401 -55.746 -5.255 1.00 58.47 84 GLU A N 1
ATOM 666 C CA . GLU A 1 84 ? 4.220 -55.690 -6.474 1.00 58.47 84 GLU A CA 1
ATOM 667 C C . GLU A 1 84 ? 5.062 -54.400 -6.567 1.00 58.47 84 GLU A C 1
ATOM 669 O O . GLU A 1 84 ? 6.219 -54.442 -6.990 1.00 58.47 84 GLU A O 1
ATOM 674 N N . GLU A 1 85 ? 4.532 -53.256 -6.118 1.00 57.31 85 GLU A N 1
ATOM 675 C CA . GLU A 1 85 ? 5.266 -51.981 -6.054 1.00 57.31 85 GLU A CA 1
ATOM 676 C C . GLU A 1 85 ? 6.303 -51.989 -4.916 1.00 57.31 85 GLU A C 1
ATOM 678 O O . GLU A 1 85 ? 7.422 -51.504 -5.098 1.00 57.31 85 GLU A O 1
ATOM 683 N N . GLN A 1 86 ? 5.995 -52.632 -3.782 1.00 55.75 86 GLN A N 1
ATOM 684 C CA . GLN A 1 86 ? 6.952 -52.813 -2.680 1.00 55.75 86 GLN A CA 1
ATOM 685 C C . GLN A 1 86 ? 8.130 -53.729 -3.058 1.00 55.75 86 GLN A C 1
ATOM 687 O O . GLN A 1 86 ? 9.267 -53.464 -2.659 1.00 55.75 86 GLN A O 1
ATOM 692 N N . GLU A 1 87 ? 7.906 -54.782 -3.854 1.00 56.56 87 GLU A N 1
ATOM 693 C CA . GLU A 1 87 ? 8.990 -55.633 -4.368 1.00 56.56 87 GLU A CA 1
ATOM 694 C C . GLU A 1 87 ? 9.863 -54.904 -5.404 1.00 56.56 87 GLU A C 1
ATOM 696 O O . GLU A 1 87 ? 11.090 -55.071 -5.410 1.00 56.56 87 GLU A O 1
ATOM 701 N N . ALA A 1 88 ? 9.267 -54.042 -6.236 1.00 58.56 88 ALA A N 1
ATOM 702 C CA . ALA A 1 88 ? 10.001 -53.215 -7.192 1.00 58.56 88 ALA A CA 1
ATOM 703 C C . ALA A 1 88 ? 10.907 -52.185 -6.489 1.00 58.56 88 ALA A C 1
ATOM 705 O O . ALA A 1 88 ? 12.084 -52.050 -6.848 1.00 58.56 88 ALA A O 1
ATOM 706 N N . GLU A 1 89 ? 10.406 -51.518 -5.444 1.00 57.03 89 GLU A N 1
ATOM 707 C CA . GLU A 1 89 ? 11.174 -50.563 -4.636 1.00 57.03 89 GLU A CA 1
ATOM 708 C C . GLU A 1 89 ? 12.262 -51.245 -3.790 1.00 57.03 89 GLU A C 1
ATOM 710 O O . GLU A 1 89 ? 13.385 -50.737 -3.703 1.00 57.03 89 GLU A O 1
ATOM 715 N N . ALA A 1 90 ? 12.002 -52.438 -3.242 1.00 54.03 90 ALA A N 1
ATOM 716 C CA . ALA A 1 90 ? 13.006 -53.224 -2.519 1.00 54.03 90 ALA A CA 1
ATOM 717 C C . ALA A 1 90 ? 14.152 -53.692 -3.440 1.00 54.03 90 ALA A C 1
ATOM 719 O O . ALA A 1 90 ? 15.331 -53.636 -3.067 1.00 54.03 90 ALA A O 1
ATOM 720 N N . SER A 1 91 ? 13.837 -54.089 -4.676 1.00 55.69 91 SER A N 1
ATOM 721 C CA . SER A 1 91 ? 14.825 -54.426 -5.712 1.00 55.69 91 SER A CA 1
ATOM 722 C C . SER A 1 91 ? 15.667 -53.207 -6.126 1.00 55.69 91 SER A C 1
ATOM 724 O O . SER A 1 91 ? 16.894 -53.313 -6.256 1.00 55.69 91 SER A O 1
ATOM 726 N N . ALA A 1 92 ? 15.048 -52.028 -6.264 1.00 55.69 92 ALA A N 1
ATOM 727 C CA . ALA A 1 92 ? 15.746 -50.782 -6.583 1.00 55.69 92 ALA A CA 1
ATOM 728 C C . ALA A 1 92 ? 16.672 -50.319 -5.439 1.00 55.69 92 ALA A C 1
ATOM 730 O O . ALA A 1 92 ? 17.829 -49.956 -5.676 1.00 55.69 92 ALA A O 1
ATOM 731 N N . ALA A 1 93 ? 16.214 -50.422 -4.187 1.00 53.75 93 ALA A N 1
ATOM 732 C CA . ALA A 1 93 ? 16.988 -50.066 -2.998 1.00 53.75 93 ALA A CA 1
ATOM 733 C C . ALA A 1 93 ? 18.194 -50.996 -2.761 1.00 53.75 93 ALA A C 1
ATOM 735 O O . ALA A 1 93 ? 19.229 -50.555 -2.254 1.00 53.75 93 ALA A O 1
ATOM 736 N N . THR A 1 94 ? 18.101 -52.269 -3.164 1.00 54.66 94 THR A N 1
ATOM 737 C CA . THR A 1 94 ? 19.210 -53.233 -3.047 1.00 54.66 94 THR A CA 1
ATOM 738 C C . THR A 1 94 ? 20.340 -52.912 -4.036 1.00 54.66 94 THR A C 1
ATOM 740 O O . THR A 1 94 ? 21.511 -52.954 -3.658 1.00 54.66 94 THR A O 1
ATOM 743 N N . LYS A 1 95 ? 20.014 -52.462 -5.258 1.00 52.09 95 LYS A N 1
ATOM 744 C CA . LYS A 1 95 ? 21.005 -52.028 -6.265 1.00 52.09 95 LYS A CA 1
ATOM 745 C C . LYS A 1 95 ? 21.744 -50.745 -5.864 1.00 52.09 95 LYS A C 1
ATOM 747 O O . LYS A 1 95 ? 22.958 -50.664 -6.023 1.00 52.09 95 LYS A O 1
ATOM 752 N N . ALA A 1 96 ? 21.049 -49.785 -5.250 1.00 52.22 96 ALA A N 1
ATOM 753 C CA . ALA A 1 96 ? 21.661 -48.543 -4.763 1.00 52.22 96 ALA A CA 1
ATOM 754 C C . ALA A 1 96 ? 22.621 -48.755 -3.568 1.00 52.22 96 ALA A C 1
ATOM 756 O O . ALA A 1 96 ? 23.524 -47.946 -3.330 1.00 52.22 96 ALA A O 1
ATOM 757 N N . LYS A 1 97 ? 22.451 -49.847 -2.806 1.00 50.09 97 LYS A N 1
ATOM 758 C CA . LYS A 1 97 ? 23.296 -50.185 -1.646 1.00 50.09 97 LYS A CA 1
ATOM 759 C C . LYS A 1 97 ? 24.613 -50.869 -2.034 1.00 50.09 97 LYS A C 1
ATOM 761 O O . LYS A 1 97 ? 25.603 -50.682 -1.324 1.00 50.09 97 LYS A O 1
ATOM 766 N N . ASP A 1 98 ? 24.643 -51.599 -3.150 1.00 44.94 98 ASP A N 1
ATOM 767 C CA . ASP A 1 98 ? 25.860 -52.237 -3.681 1.00 44.94 98 ASP A CA 1
ATOM 768 C C . ASP A 1 98 ? 26.806 -51.234 -4.363 1.00 44.94 98 ASP A C 1
ATOM 770 O O . ASP A 1 98 ? 28.028 -51.358 -4.266 1.00 44.94 98 ASP A O 1
ATOM 774 N N . GLU A 1 99 ? 26.269 -50.166 -4.956 1.00 45.50 99 GLU A N 1
ATOM 775 C CA . GLU A 1 99 ? 27.075 -49.123 -5.605 1.00 45.50 99 GLU A CA 1
ATOM 776 C C . GLU A 1 99 ? 27.805 -48.224 -4.586 1.00 45.50 99 GLU A C 1
ATOM 778 O O . GLU A 1 99 ? 28.951 -47.821 -4.791 1.00 45.50 99 GLU A O 1
ATOM 783 N N . LYS A 1 100 ? 27.208 -48.013 -3.403 1.00 43.78 100 LYS A N 1
ATOM 784 C CA . LYS A 1 100 ? 27.789 -47.215 -2.304 1.00 43.78 100 LYS A CA 1
ATOM 785 C C . LYS A 1 100 ? 28.812 -47.965 -1.437 1.00 43.78 100 LYS A C 1
ATOM 787 O O . LYS A 1 100 ? 29.476 -47.343 -0.608 1.00 43.78 100 LYS A O 1
ATOM 792 N N . ARG A 1 101 ? 28.971 -49.284 -1.616 1.00 38.88 101 ARG A N 1
ATOM 793 C CA . ARG A 1 101 ? 29.943 -50.120 -0.877 1.00 38.88 101 ARG A CA 1
ATOM 794 C C . ARG A 1 101 ? 31.314 -50.236 -1.548 1.00 38.88 101 ARG A C 1
ATOM 796 O O . ARG A 1 101 ? 32.234 -50.767 -0.931 1.00 38.88 101 ARG A O 1
ATOM 803 N N . ARG A 1 102 ? 31.493 -49.703 -2.764 1.00 39.69 102 ARG A N 1
ATOM 804 C CA . ARG A 1 102 ? 32.771 -49.775 -3.499 1.00 39.69 102 ARG A CA 1
ATOM 805 C C . ARG A 1 102 ? 33.738 -48.612 -3.241 1.00 39.69 102 ARG A C 1
ATOM 807 O O . ARG A 1 102 ? 34.863 -48.653 -3.726 1.00 39.69 102 ARG A O 1
ATOM 814 N N . SER A 1 103 ? 33.353 -47.614 -2.443 1.00 47.41 103 SER A N 1
ATOM 815 C CA . SER A 1 103 ? 34.198 -46.449 -2.149 1.00 47.41 103 SER A CA 1
ATOM 816 C C . SER A 1 103 ? 34.101 -45.987 -0.688 1.00 47.41 103 SER A C 1
ATOM 818 O O . SER A 1 103 ? 33.577 -44.909 -0.407 1.00 47.41 103 SER A O 1
ATOM 820 N N . ARG A 1 104 ? 34.615 -46.769 0.271 1.00 33.88 104 ARG A N 1
ATOM 821 C CA . ARG A 1 104 ? 35.031 -46.199 1.566 1.00 33.88 104 ARG A CA 1
ATOM 822 C C . ARG A 1 104 ? 36.057 -47.077 2.287 1.00 33.88 104 ARG A C 1
ATOM 824 O O . ARG A 1 104 ? 35.774 -48.211 2.657 1.00 33.88 104 ARG A O 1
ATOM 831 N N . VAL A 1 105 ? 37.249 -46.513 2.460 1.00 35.72 105 VAL A N 1
ATOM 832 C CA . VAL A 1 105 ? 38.376 -47.018 3.264 1.00 35.72 105 VAL A CA 1
ATOM 833 C C . VAL A 1 105 ? 37.985 -47.035 4.760 1.00 35.72 105 VAL A C 1
ATOM 835 O O . VAL A 1 105 ? 37.269 -46.122 5.180 1.00 35.72 105 VAL A O 1
ATOM 838 N N . PRO A 1 106 ? 38.409 -48.031 5.568 1.00 31.78 106 PRO A N 1
ATOM 839 C CA . PRO A 1 106 ? 37.999 -48.162 6.968 1.00 31.78 106 PRO A CA 1
ATOM 840 C C . PRO A 1 106 ? 38.963 -47.470 7.949 1.00 31.78 106 PRO A C 1
ATOM 842 O O . PRO A 1 106 ? 40.179 -47.554 7.787 1.00 31.78 106 PRO A O 1
ATOM 845 N N . GLY A 1 107 ? 38.421 -46.861 9.010 1.00 28.47 107 GLY A N 1
ATOM 846 C CA . GLY A 1 107 ? 39.194 -46.462 10.191 1.00 28.47 107 GLY A CA 1
ATOM 847 C C . GLY A 1 107 ? 38.407 -45.645 11.227 1.00 28.47 107 GLY A C 1
ATOM 848 O O . GLY A 1 107 ? 37.916 -44.575 10.884 1.00 28.47 107 GLY A O 1
ATOM 849 N N . ALA A 1 108 ? 38.388 -46.160 12.468 1.00 30.17 108 ALA A N 1
ATOM 850 C CA . ALA A 1 108 ? 38.020 -45.556 13.767 1.00 30.17 108 ALA A CA 1
ATOM 851 C C . ALA A 1 108 ? 36.524 -45.218 13.992 1.00 30.17 108 ALA A C 1
ATOM 853 O O . ALA A 1 108 ? 35.961 -44.361 13.320 1.00 30.17 108 ALA A O 1
ATOM 854 N N . ASP A 1 109 ? 35.785 -46.008 14.789 1.00 27.50 109 ASP A N 1
ATOM 855 C CA . ASP A 1 109 ? 35.660 -45.957 16.272 1.00 27.50 109 ASP A CA 1
ATOM 856 C C . ASP A 1 109 ? 35.044 -44.613 16.720 1.00 27.50 109 ASP A C 1
ATOM 858 O O . ASP A 1 109 ? 35.624 -43.563 16.490 1.00 27.50 109 ASP A O 1
ATOM 862 N N . SER A 1 110 ? 33.876 -44.500 17.360 1.00 30.39 110 SER A N 1
ATOM 863 C CA . SER A 1 110 ? 33.329 -45.261 18.489 1.00 30.39 110 SER A CA 1
ATOM 864 C C . SER A 1 110 ? 31.920 -44.714 18.849 1.00 30.39 110 SER A C 1
ATOM 866 O O . SER A 1 110 ? 31.630 -43.565 18.528 1.00 30.39 110 SER A O 1
ATOM 868 N N . SER A 1 111 ? 31.070 -45.573 19.446 1.00 28.22 111 SER A N 1
ATOM 869 C CA . SER A 1 111 ? 30.003 -45.348 20.470 1.00 28.22 111 SER A CA 1
ATOM 870 C C . SER A 1 111 ? 29.335 -43.954 20.600 1.00 28.22 111 SER A C 1
ATOM 872 O O . SER A 1 111 ? 30.024 -42.952 20.698 1.00 28.22 111 SER A O 1
ATOM 874 N N . ASP A 1 112 ? 28.021 -43.776 20.774 1.00 28.17 112 ASP A N 1
ATOM 875 C CA . ASP A 1 112 ? 27.065 -44.620 21.494 1.00 28.17 112 ASP A CA 1
ATOM 876 C C . ASP A 1 112 ? 25.604 -44.181 21.211 1.00 28.17 112 ASP A C 1
ATOM 878 O O . ASP A 1 112 ? 25.275 -42.996 21.180 1.00 28.17 112 ASP A O 1
ATOM 882 N N . SER A 1 113 ? 24.753 -45.181 20.987 1.00 30.41 113 SER A N 1
ATOM 883 C CA . SER A 1 113 ? 23.392 -45.415 21.511 1.00 30.41 113 SER A CA 1
ATOM 884 C C . SER A 1 113 ? 22.945 -44.547 22.719 1.00 30.41 113 SER A C 1
ATOM 886 O O . SER A 1 113 ? 23.764 -44.190 23.548 1.00 30.41 113 SER A O 1
ATOM 888 N N . SER A 1 114 ? 21.676 -44.240 23.024 1.00 28.52 114 SER A N 1
ATOM 889 C CA . SER A 1 114 ? 20.366 -44.734 22.586 1.00 28.52 114 SER A CA 1
ATOM 890 C C . SER A 1 114 ? 19.231 -43.947 23.280 1.00 28.52 114 SER A C 1
ATOM 892 O O . SER A 1 114 ? 19.381 -43.519 24.418 1.00 28.52 114 SER A O 1
ATOM 894 N N . ALA A 1 115 ? 18.082 -43.888 22.597 1.00 27.19 115 ALA A N 1
ATOM 895 C CA . ALA A 1 115 ? 16.702 -44.121 23.061 1.00 27.19 115 ALA A CA 1
ATOM 896 C C . ALA A 1 115 ? 16.076 -43.405 24.292 1.00 27.19 115 ALA A C 1
ATOM 898 O O . ALA A 1 115 ? 16.409 -43.659 25.441 1.00 27.19 115 ALA A O 1
ATOM 899 N N . ALA A 1 116 ? 15.000 -42.671 23.967 1.00 26.00 116 ALA A N 1
ATOM 900 C CA . ALA A 1 116 ? 13.595 -42.865 24.380 1.00 26.00 116 ALA A CA 1
ATOM 901 C C . ALA A 1 116 ? 13.165 -42.859 25.868 1.00 26.00 116 ALA A C 1
ATOM 903 O O . ALA A 1 116 ? 13.590 -43.680 26.673 1.00 26.00 116 ALA A O 1
ATOM 904 N N . GLY A 1 117 ? 12.129 -42.053 26.155 1.00 25.84 117 GLY A N 1
ATOM 905 C CA . GLY A 1 117 ? 11.261 -42.189 27.335 1.00 25.84 117 GLY A CA 1
ATOM 906 C C . GLY A 1 117 ? 10.273 -41.016 27.526 1.00 25.84 117 GLY A C 1
ATOM 907 O O . GLY A 1 117 ? 10.753 -39.904 27.712 1.00 25.84 117 GLY A O 1
ATOM 908 N N . PRO A 1 118 ? 8.934 -41.217 27.485 1.00 40.28 118 PRO A N 1
ATOM 909 C CA . PRO A 1 118 ? 7.923 -40.152 27.378 1.00 40.28 118 PRO A CA 1
ATOM 910 C C . PRO A 1 118 ? 7.138 -39.856 28.678 1.00 40.28 118 PRO A C 1
ATOM 912 O O . PRO A 1 118 ? 6.823 -40.769 29.433 1.00 40.28 118 PRO A O 1
ATOM 915 N N . SER A 1 119 ? 6.734 -38.593 28.876 1.00 23.69 119 SER A N 1
ATOM 916 C CA . SER A 1 119 ? 5.559 -38.118 29.653 1.00 23.69 119 SER A CA 1
ATOM 917 C C . SER A 1 119 ? 5.569 -36.581 29.590 1.00 23.69 119 SER A C 1
ATOM 919 O O . SER A 1 119 ? 6.603 -35.987 29.867 1.00 23.69 119 SER A O 1
ATOM 921 N N . GLY A 1 120 ? 4.542 -35.863 29.140 1.00 27.42 120 GLY A N 1
ATOM 922 C CA . GLY A 1 120 ? 3.207 -35.802 29.728 1.00 27.42 120 GLY A CA 1
ATOM 923 C C . GLY A 1 120 ? 3.076 -34.463 30.466 1.00 27.42 120 GLY A C 1
ATOM 924 O O . GLY A 1 120 ? 3.584 -34.330 31.572 1.00 27.42 120 GLY A O 1
ATOM 925 N N . GLY A 1 121 ? 2.435 -33.466 29.849 1.00 24.00 121 GLY A N 1
ATOM 926 C CA . GLY A 1 121 ? 2.191 -32.162 30.473 1.00 24.00 121 GLY A CA 1
ATOM 927 C C . GLY A 1 121 ? 1.710 -31.128 29.461 1.00 24.00 121 GLY A C 1
ATOM 928 O O . GLY A 1 121 ? 2.457 -30.761 28.562 1.00 24.00 121 GLY A O 1
ATOM 929 N N . GLY A 1 122 ? 0.446 -30.719 29.590 1.00 31.02 122 GLY A N 1
ATOM 930 C CA . GLY A 1 122 ? -0.218 -29.765 28.708 1.00 31.02 122 GLY A CA 1
ATOM 931 C C . GLY A 1 122 ? 0.472 -28.404 28.661 1.00 31.02 122 GLY A C 1
ATOM 932 O O . GLY A 1 122 ? 0.957 -27.891 29.668 1.00 31.02 122 GLY A O 1
ATOM 933 N N . GLY A 1 123 ? 0.470 -27.833 27.466 1.00 24.08 123 GLY A N 1
ATOM 934 C CA . GLY A 1 123 ? 0.924 -26.487 27.176 1.00 24.08 123 GLY A CA 1
ATOM 935 C C . GLY A 1 123 ? 0.380 -26.100 25.813 1.00 24.08 123 GLY A C 1
ATOM 936 O O . GLY A 1 123 ? 0.874 -26.571 24.793 1.00 24.08 123 GLY A O 1
ATOM 937 N N . ASP A 1 124 ? -0.671 -25.291 25.837 1.00 38.44 124 ASP A N 1
ATOM 938 C CA . ASP A 1 124 ? -1.121 -24.473 24.718 1.00 38.44 124 ASP A CA 1
ATOM 939 C C . ASP A 1 124 ? 0.094 -23.676 24.218 1.00 38.44 124 ASP A C 1
ATOM 941 O O . ASP A 1 124 ? 0.741 -22.970 24.998 1.00 38.44 124 ASP A O 1
ATOM 945 N N . GLY A 1 125 ? 0.502 -23.869 22.967 1.00 26.36 125 GLY A N 1
ATOM 946 C CA . GLY A 1 125 ? 1.770 -23.310 22.515 1.00 26.36 125 GLY A CA 1
ATOM 947 C C . GLY A 1 125 ? 2.207 -23.796 21.147 1.00 26.36 125 GLY A C 1
ATOM 948 O O . GLY A 1 125 ? 2.726 -24.898 20.998 1.00 26.36 125 GLY A O 1
ATOM 949 N N . ILE A 1 126 ? 2.033 -22.906 20.173 1.00 33.59 126 ILE A N 1
ATOM 950 C CA . ILE A 1 126 ? 2.762 -22.794 18.904 1.00 33.59 126 ILE A CA 1
ATOM 951 C C . ILE A 1 126 ? 4.079 -23.591 18.933 1.00 33.59 126 ILE A C 1
ATOM 953 O O . ILE A 1 126 ? 5.066 -23.169 19.543 1.00 33.59 126 ILE A O 1
ATOM 957 N N . GLN A 1 127 ? 4.119 -24.729 18.237 1.00 29.06 127 GLN A N 1
ATOM 958 C CA . GLN A 1 127 ? 5.368 -25.444 17.998 1.00 29.06 127 GLN A CA 1
ATOM 959 C C . GLN A 1 127 ? 6.106 -24.766 16.842 1.00 29.06 127 GLN A C 1
ATOM 961 O O . GLN A 1 127 ? 5.772 -24.935 15.673 1.00 29.06 127 GLN A O 1
ATOM 966 N N . ARG A 1 128 ? 7.130 -23.973 17.175 1.00 32.34 128 ARG A N 1
ATOM 967 C CA . ARG A 1 128 ? 8.130 -23.514 16.203 1.00 32.34 128 ARG A CA 1
ATOM 968 C C . ARG A 1 128 ? 8.948 -24.715 15.724 1.00 32.34 128 ARG A C 1
ATOM 970 O O . ARG A 1 128 ? 9.836 -25.177 16.438 1.00 32.34 128 ARG A O 1
ATOM 977 N N . GLY A 1 129 ? 8.674 -25.180 14.508 1.00 28.66 129 GLY A N 1
ATOM 978 C CA . GLY A 1 129 ? 9.568 -26.068 13.772 1.00 28.66 129 GLY A CA 1
ATOM 979 C C . GLY A 1 129 ? 10.854 -25.340 13.370 1.00 28.66 129 GLY A C 1
ATOM 980 O O . GLY A 1 129 ? 10.841 -24.161 13.000 1.00 28.66 129 GLY A O 1
ATOM 981 N N . ALA A 1 130 ? 11.988 -26.033 13.468 1.00 33.19 130 ALA A N 1
ATOM 982 C CA . ALA A 1 130 ? 13.247 -25.559 12.908 1.00 33.19 130 ALA A CA 1
ATOM 983 C C . ALA A 1 130 ? 13.067 -25.329 11.395 1.00 33.19 130 ALA A C 1
ATOM 985 O O . ALA A 1 130 ? 12.578 -26.216 10.708 1.00 33.19 130 ALA A O 1
ATOM 986 N N . ALA A 1 131 ? 13.472 -24.148 10.914 1.00 32.41 131 ALA A N 1
ATOM 987 C CA . ALA A 1 131 ? 13.244 -23.597 9.567 1.00 32.41 131 ALA A CA 1
ATOM 988 C C . ALA A 1 131 ? 11.939 -22.801 9.325 1.00 32.41 131 ALA A C 1
ATOM 990 O O . ALA A 1 131 ? 11.555 -22.598 8.181 1.00 32.41 131 ALA A O 1
ATOM 991 N N . GLY A 1 132 ? 11.319 -22.230 10.366 1.00 32.47 132 GLY A N 1
ATOM 992 C CA . GLY A 1 132 ? 10.441 -21.054 10.201 1.00 32.47 132 GLY A CA 1
ATOM 993 C C . GLY A 1 132 ? 9.111 -21.300 9.479 1.00 32.47 132 GLY A C 1
ATOM 994 O O . GLY A 1 132 ? 8.462 -20.343 9.063 1.00 32.47 132 GLY A O 1
ATOM 995 N N . GLU A 1 133 ? 8.695 -22.556 9.359 1.00 29.98 133 GLU A N 1
ATOM 996 C CA . GLU A 1 133 ? 7.414 -22.933 8.776 1.00 29.98 133 GLU A CA 1
ATOM 997 C C . GLU A 1 133 ? 6.280 -22.632 9.770 1.00 29.98 133 GLU A C 1
ATOM 999 O O . GLU A 1 133 ? 6.256 -23.130 10.899 1.00 29.98 133 GLU A O 1
ATOM 1004 N N . ILE A 1 134 ? 5.353 -21.757 9.371 1.00 35.19 134 ILE A N 1
ATOM 1005 C CA . ILE A 1 134 ? 4.130 -21.476 10.126 1.00 35.19 134 ILE A CA 1
ATOM 1006 C C . ILE A 1 134 ? 3.153 -22.609 9.813 1.00 35.19 134 ILE A C 1
ATOM 1008 O O . ILE A 1 134 ? 2.373 -22.522 8.868 1.00 35.19 134 ILE A O 1
ATOM 1012 N N . VAL A 1 135 ? 3.191 -23.678 10.605 1.00 34.25 135 VAL A N 1
ATOM 1013 C CA . VAL A 1 135 ? 2.141 -24.699 10.577 1.00 34.25 135 VAL A CA 1
ATOM 1014 C C . VAL A 1 135 ? 0.968 -24.163 11.385 1.00 34.25 135 VAL A C 1
ATOM 1016 O O . VAL A 1 135 ? 1.011 -24.089 12.613 1.00 34.25 135 VAL A O 1
ATOM 1019 N N . VAL A 1 136 ? -0.080 -23.731 10.691 1.00 43.72 136 VAL A N 1
ATOM 1020 C CA . VAL A 1 136 ? -1.392 -23.571 11.319 1.00 43.72 136 VAL A CA 1
ATOM 1021 C C . VAL A 1 136 ? -2.011 -24.947 11.406 1.00 43.72 136 VAL A C 1
ATOM 1023 O O . VAL A 1 136 ? -2.005 -25.674 10.414 1.00 43.72 136 VAL A O 1
ATOM 1026 N N . ASP A 1 137 ? -2.586 -25.286 12.556 1.00 47.53 137 ASP A N 1
ATOM 1027 C CA . ASP A 1 137 ? -3.485 -26.429 12.652 1.00 47.53 137 ASP A CA 1
ATOM 1028 C C . ASP A 1 137 ? -4.781 -26.090 11.892 1.00 47.53 137 ASP A C 1
ATOM 1030 O O . ASP A 1 137 ? -5.801 -25.683 12.451 1.00 47.53 137 ASP A O 1
ATOM 1034 N N . ALA A 1 138 ? -4.700 -26.142 10.558 1.00 50.94 138 ALA A N 1
ATOM 1035 C CA . ALA A 1 138 ? -5.774 -25.792 9.635 1.00 50.94 138 ALA A CA 1
ATOM 1036 C C . ALA A 1 138 ? -7.036 -26.630 9.898 1.00 50.94 138 ALA A C 1
ATOM 1038 O O . ALA A 1 138 ? -8.133 -26.212 9.535 1.00 50.94 138 ALA A O 1
ATOM 1039 N N . SER A 1 139 ? -6.889 -27.776 10.573 1.00 57.44 139 SER A N 1
ATOM 1040 C CA . SER A 1 139 ? -7.972 -28.660 10.993 1.00 57.44 139 SER A CA 1
ATOM 1041 C C . SER A 1 139 ? -8.926 -27.985 11.984 1.00 57.44 139 SER A C 1
ATOM 1043 O O . SER A 1 139 ? -10.134 -27.969 11.753 1.00 57.44 139 SER A O 1
ATOM 1045 N N . GLU A 1 140 ? -8.419 -27.354 13.050 1.00 61.59 140 GLU A N 1
ATOM 1046 C CA . GLU A 1 140 ? -9.277 -26.785 14.103 1.00 61.59 140 GLU A CA 1
ATOM 1047 C C . GLU A 1 140 ? -10.050 -25.549 13.612 1.00 61.59 140 GLU A C 1
ATOM 1049 O O . GLU A 1 140 ? -11.246 -25.396 13.873 1.00 61.59 140 GLU A O 1
ATOM 1054 N N . VAL A 1 141 ? -9.379 -24.694 12.838 1.00 65.19 141 VAL A N 1
ATOM 1055 C CA . VAL A 1 141 ? -9.966 -23.491 12.227 1.00 65.19 141 VAL A CA 1
ATOM 1056 C C . VAL A 1 141 ? -11.050 -23.872 11.211 1.00 65.19 141 VAL A C 1
ATOM 1058 O O . VAL A 1 141 ? -12.145 -23.306 11.233 1.00 65.19 141 VAL A O 1
ATOM 1061 N N . SER A 1 142 ? -10.785 -24.891 10.386 1.00 66.56 142 SER A N 1
ATOM 1062 C CA . SER A 1 142 ? -11.745 -25.414 9.406 1.00 66.56 142 SER A CA 1
ATOM 1063 C C . SER A 1 142 ? -12.986 -26.015 10.065 1.00 66.56 142 SER A C 1
ATOM 1065 O O . SER A 1 142 ? -14.107 -25.822 9.592 1.00 66.56 142 SER A O 1
ATOM 1067 N N . VAL A 1 143 ? -12.810 -26.743 11.172 1.00 66.88 143 VAL A N 1
ATOM 1068 C CA . VAL A 1 143 ? -13.928 -27.322 11.927 1.00 66.88 143 VAL A CA 1
ATOM 1069 C C . VAL A 1 143 ? -14.813 -26.220 12.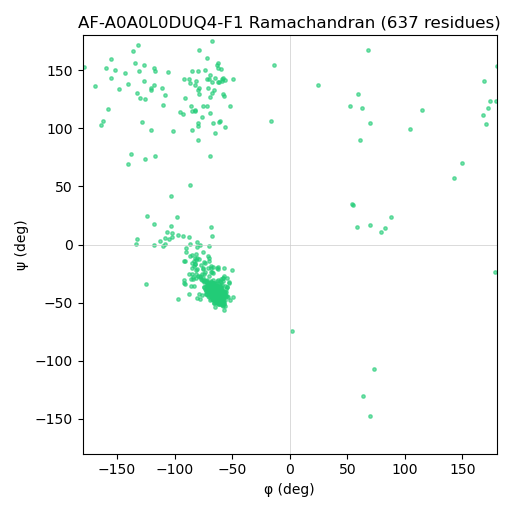509 1.00 66.88 143 VAL A C 1
ATOM 1071 O O . VAL A 1 143 ? -16.035 -26.310 12.391 1.00 66.88 143 VAL A O 1
ATOM 1074 N N . LYS A 1 144 ? -14.223 -25.158 13.072 1.00 68.56 144 LYS A N 1
ATOM 1075 C CA . LYS A 1 144 ? -14.983 -24.029 13.629 1.00 68.56 144 LYS A CA 1
ATOM 1076 C C . LYS A 1 144 ? -15.764 -23.274 12.558 1.00 68.56 144 LYS A C 1
ATOM 1078 O O . LYS A 1 144 ? -16.951 -23.064 12.765 1.00 68.56 144 LYS A O 1
ATOM 1083 N N . LEU A 1 145 ? -15.161 -22.961 11.404 1.00 69.88 145 LEU A N 1
ATOM 1084 C CA . LEU A 1 145 ? -15.857 -22.320 10.271 1.00 69.88 145 LEU A CA 1
ATOM 1085 C C . LEU A 1 145 ? -17.074 -23.118 9.791 1.00 69.88 145 LEU A C 1
ATOM 1087 O O . LEU A 1 145 ? -18.134 -22.548 9.538 1.00 69.88 145 LEU A O 1
ATOM 1091 N N . ASN A 1 146 ? -16.950 -24.445 9.724 1.00 71.25 146 ASN A N 1
ATOM 1092 C CA . ASN A 1 146 ? -18.075 -25.309 9.375 1.00 71.25 146 ASN A CA 1
ATOM 1093 C C . ASN A 1 146 ? -19.172 -25.305 10.458 1.00 71.25 146 ASN A C 1
ATOM 1095 O O . ASN A 1 146 ? -20.353 -25.346 10.124 1.00 71.25 146 ASN A O 1
ATOM 1099 N N . GLN A 1 147 ? -18.807 -25.239 11.744 1.00 68.88 147 GLN A N 1
ATOM 1100 C CA . GLN A 1 147 ? -19.761 -25.225 12.865 1.00 68.88 147 GLN A CA 1
ATOM 1101 C C . GLN A 1 147 ? -20.585 -23.933 12.947 1.00 68.88 147 GLN A C 1
ATOM 1103 O O . GLN A 1 147 ? -21.751 -23.984 13.327 1.00 68.88 147 GLN A O 1
ATOM 1108 N N . ILE A 1 148 ? -20.004 -22.796 12.563 1.00 67.31 148 ILE A N 1
ATOM 1109 C CA . ILE A 1 148 ? -20.663 -21.476 12.551 1.00 67.31 148 ILE A CA 1
ATOM 1110 C C . ILE A 1 148 ? -21.423 -21.180 11.244 1.00 67.31 148 ILE A C 1
ATOM 1112 O O . ILE A 1 148 ? -21.913 -20.072 11.058 1.00 67.31 148 ILE A O 1
ATOM 1116 N N . GLY A 1 149 ? -21.528 -22.150 10.327 1.00 66.12 149 GLY A N 1
ATOM 1117 C CA . GLY A 1 149 ? -22.279 -22.000 9.073 1.00 66.12 149 GLY A CA 1
ATOM 1118 C C . GLY A 1 149 ? -21.523 -21.311 7.929 1.00 66.12 149 GLY A C 1
ATOM 1119 O O . GLY A 1 149 ? -22.141 -20.948 6.934 1.00 66.12 149 GLY A O 1
ATOM 1120 N N . LEU A 1 150 ? -20.196 -21.169 8.027 1.00 74.81 150 LEU A N 1
ATOM 1121 C CA . LEU A 1 150 ? -19.320 -20.588 6.997 1.00 74.81 150 LEU A CA 1
ATOM 1122 C C . LEU A 1 150 ? -18.534 -21.667 6.227 1.00 74.81 150 LEU A C 1
ATOM 1124 O O . LEU A 1 150 ? -17.343 -21.515 5.950 1.00 74.81 150 LEU A O 1
ATOM 1128 N N . ALA A 1 151 ? -19.194 -22.776 5.881 1.00 71.94 151 ALA A N 1
ATOM 1129 C CA . ALA A 1 151 ? -18.550 -23.904 5.203 1.00 71.94 151 ALA A CA 1
ATOM 1130 C C . ALA A 1 151 ? -18.046 -23.555 3.790 1.00 71.94 151 ALA A C 1
ATOM 1132 O O . ALA A 1 151 ? -16.948 -23.961 3.412 1.00 71.94 151 ALA A O 1
ATOM 1133 N N . ASP A 1 152 ? -18.799 -22.745 3.043 1.00 73.19 152 ASP A N 1
ATOM 1134 C CA . ASP A 1 152 ? -18.406 -22.309 1.697 1.00 73.19 152 ASP A CA 1
ATOM 1135 C C . ASP A 1 152 ? -17.156 -21.416 1.743 1.00 73.19 152 ASP A C 1
ATOM 1137 O O . ASP A 1 152 ? -16.214 -21.610 0.975 1.00 73.19 152 ASP A O 1
ATOM 1141 N N . LEU A 1 153 ? -17.096 -20.493 2.713 1.00 74.50 153 LEU A N 1
ATOM 1142 C CA . LEU A 1 153 ? -15.916 -19.660 2.959 1.00 74.50 153 LEU A CA 1
ATOM 1143 C C . LEU A 1 153 ? -14.695 -20.523 3.309 1.00 74.50 153 LEU A C 1
ATOM 1145 O O . LEU A 1 153 ? -13.589 -20.254 2.849 1.00 74.50 153 LEU A O 1
ATOM 1149 N N . ASN A 1 154 ? -14.891 -21.574 4.105 1.00 75.81 154 ASN A N 1
ATOM 1150 C CA . ASN A 1 154 ? -13.823 -22.466 4.538 1.00 75.81 154 ASN A CA 1
ATOM 1151 C C . ASN A 1 154 ? -13.179 -23.235 3.375 1.00 75.81 154 ASN A C 1
ATOM 1153 O O . ASN A 1 154 ? -11.955 -23.249 3.247 1.00 75.81 154 ASN A O 1
ATOM 1157 N N . VAL A 1 155 ? -13.993 -23.844 2.504 1.00 77.31 155 VAL A N 1
ATOM 1158 C CA . VAL A 1 155 ? -13.502 -24.575 1.319 1.00 77.31 155 VAL A CA 1
ATOM 1159 C C . VAL A 1 155 ? -12.622 -23.671 0.458 1.00 77.31 155 VAL A C 1
ATOM 1161 O O . VAL A 1 155 ? -11.528 -24.057 0.042 1.00 77.31 155 VAL A O 1
ATOM 1164 N N . GLU A 1 156 ? -13.078 -22.444 0.249 1.00 76.50 156 GLU A N 1
ATOM 1165 C CA . GLU A 1 156 ? -12.411 -21.461 -0.587 1.00 76.50 156 GLU A CA 1
ATOM 1166 C C . GLU A 1 156 ? -11.131 -20.889 0.044 1.00 76.50 156 GLU A C 1
ATOM 1168 O O . GLU A 1 156 ? -10.103 -20.784 -0.627 1.00 76.50 156 GLU A O 1
ATOM 1173 N N . LEU A 1 157 ? -11.139 -20.566 1.342 1.00 80.25 157 LEU A N 1
ATOM 1174 C CA . LEU A 1 157 ? -9.937 -20.107 2.050 1.00 80.25 157 LEU A CA 1
ATOM 1175 C C . LEU A 1 157 ? -8.855 -21.192 2.066 1.00 80.25 157 LEU A C 1
ATOM 1177 O O . LEU A 1 157 ? -7.679 -20.896 1.841 1.00 80.25 157 LEU A O 1
ATOM 1181 N N . VAL A 1 158 ? -9.239 -22.459 2.258 1.00 80.81 158 VAL A N 1
ATOM 1182 C CA . VAL A 1 158 ? -8.319 -23.602 2.162 1.00 80.81 158 VAL A CA 1
ATOM 1183 C C . VAL A 1 158 ? -7.772 -23.748 0.742 1.00 80.81 158 VAL A C 1
ATOM 1185 O O . VAL A 1 158 ? -6.577 -24.000 0.576 1.00 80.81 158 VAL A O 1
ATOM 1188 N N . TYR A 1 159 ? -8.611 -23.574 -0.282 1.00 84.38 159 TYR A N 1
ATOM 1189 C CA . TYR A 1 159 ? -8.177 -23.610 -1.678 1.00 84.38 159 TYR A CA 1
ATOM 1190 C C . TYR A 1 159 ? -7.143 -22.519 -1.982 1.00 84.38 159 TYR A C 1
ATOM 1192 O O . TYR A 1 159 ? -6.060 -22.827 -2.478 1.00 84.38 159 TYR A O 1
ATOM 1200 N N . VAL A 1 160 ? -7.424 -21.262 -1.626 1.00 85.75 160 VAL A N 1
ATOM 1201 C CA . VAL A 1 160 ? -6.494 -20.149 -1.870 1.00 85.75 160 VAL A CA 1
ATOM 1202 C C . VAL A 1 160 ? -5.207 -20.303 -1.062 1.00 85.75 160 VAL A C 1
ATOM 1204 O O . VAL A 1 160 ? -4.124 -20.050 -1.583 1.00 85.75 160 VAL A O 1
ATOM 1207 N N . THR A 1 161 ? -5.296 -20.771 0.185 1.00 85.81 161 THR A N 1
ATOM 1208 C CA . THR A 1 161 ? -4.110 -21.058 1.004 1.00 85.81 161 THR A CA 1
ATOM 1209 C C . THR A 1 161 ? -3.211 -22.073 0.299 1.00 85.81 161 THR A C 1
ATOM 1211 O O . THR A 1 161 ? -2.026 -21.810 0.129 1.00 85.81 161 THR A O 1
ATOM 1214 N N . LYS A 1 162 ? -3.777 -23.180 -0.206 1.00 85.50 162 LYS A N 1
ATOM 1215 C CA . LYS A 1 162 ? -3.031 -24.174 -0.997 1.00 85.50 162 LYS A CA 1
ATOM 1216 C C . LYS A 1 162 ? -2.451 -23.583 -2.279 1.00 85.50 162 LYS A C 1
ATOM 1218 O O . LYS A 1 162 ? -1.309 -23.878 -2.607 1.00 85.50 162 LYS A O 1
ATOM 1223 N N . LEU A 1 163 ? -3.204 -22.742 -2.987 1.00 88.75 163 LEU A N 1
ATOM 1224 C CA . LEU A 1 163 ? -2.729 -22.078 -4.202 1.00 88.75 163 LEU A CA 1
ATOM 1225 C C . LEU A 1 163 ? -1.481 -21.223 -3.922 1.00 88.75 163 LEU A C 1
ATOM 1227 O O . LEU A 1 163 ? -0.500 -21.306 -4.657 1.00 88.75 163 LEU A O 1
ATOM 1231 N N . ILE A 1 164 ? -1.495 -20.441 -2.838 1.00 88.44 164 ILE A N 1
ATOM 1232 C CA . ILE A 1 164 ? -0.362 -19.601 -2.420 1.00 88.44 164 ILE A CA 1
ATOM 1233 C C . ILE A 1 164 ? 0.810 -20.463 -1.919 1.00 88.44 164 ILE A C 1
ATOM 1235 O O . ILE A 1 164 ? 1.961 -20.153 -2.221 1.00 88.44 164 ILE A O 1
ATOM 1239 N N . THR A 1 165 ? 0.546 -21.557 -1.197 1.00 87.75 165 THR A N 1
ATOM 1240 C CA . THR A 1 165 ? 1.586 -22.511 -0.775 1.00 87.75 165 THR A CA 1
ATOM 1241 C C . THR A 1 165 ? 2.272 -23.161 -1.977 1.00 87.75 165 THR A C 1
ATOM 1243 O O . THR A 1 165 ? 3.496 -23.156 -2.047 1.00 87.75 165 THR A O 1
ATOM 1246 N N . ASN A 1 166 ? 1.511 -23.632 -2.967 1.00 88.38 166 ASN A N 1
ATOM 1247 C CA . ASN A 1 166 ? 2.071 -24.199 -4.196 1.00 88.38 166 ASN A CA 1
ATOM 1248 C C . ASN A 1 166 ? 2.893 -23.155 -4.967 1.00 88.38 166 ASN A C 1
ATOM 1250 O O . ASN A 1 166 ? 3.970 -23.458 -5.470 1.00 88.38 166 ASN A O 1
ATOM 1254 N N . ALA A 1 167 ? 2.442 -21.897 -4.992 1.00 89.25 167 ALA A N 1
ATOM 1255 C CA . ALA A 1 167 ? 3.196 -20.803 -5.598 1.00 89.25 167 ALA A CA 1
ATOM 1256 C C . ALA A 1 167 ? 4.569 -20.585 -4.920 1.00 89.25 167 ALA A C 1
ATOM 1258 O O . ALA A 1 167 ? 5.535 -20.212 -5.590 1.00 89.25 167 ALA A O 1
ATOM 1259 N N . LEU A 1 168 ? 4.683 -20.854 -3.611 1.00 87.31 168 LEU A N 1
ATOM 1260 C CA . LEU A 1 168 ? 5.953 -20.801 -2.880 1.00 87.31 168 LEU A CA 1
ATOM 1261 C C . LEU A 1 168 ? 6.922 -21.913 -3.321 1.00 87.31 168 LEU A C 1
ATOM 1263 O O . LEU A 1 168 ? 8.124 -21.672 -3.449 1.00 87.31 168 LEU A O 1
ATOM 1267 N N . GLU A 1 169 ? 6.407 -23.112 -3.586 1.00 86.06 169 GLU A N 1
ATOM 1268 C CA . GLU A 1 169 ? 7.191 -24.218 -4.148 1.00 86.06 169 GLU A CA 1
ATOM 1269 C C . GLU A 1 169 ? 7.605 -23.921 -5.597 1.00 86.06 169 GLU A C 1
ATOM 1271 O O . GLU A 1 169 ? 8.762 -24.115 -5.981 1.00 86.06 169 GLU A O 1
ATOM 1276 N N . ASP A 1 170 ? 6.699 -23.349 -6.389 1.00 86.94 170 ASP A N 1
ATOM 1277 C CA . ASP A 1 170 ? 6.961 -23.000 -7.782 1.00 86.94 170 ASP A CA 1
ATOM 1278 C C . ASP A 1 170 ? 8.039 -21.923 -7.918 1.00 86.94 170 ASP A C 1
ATOM 1280 O O . ASP A 1 170 ? 8.926 -22.042 -8.762 1.00 86.94 170 ASP A O 1
ATOM 1284 N N . VAL A 1 171 ? 8.027 -20.879 -7.087 1.00 86.06 171 VAL A N 1
ATOM 1285 C CA . VAL A 1 171 ? 9.099 -19.864 -7.091 1.00 86.06 171 VAL A CA 1
ATOM 1286 C C . VAL A 1 171 ? 10.434 -20.430 -6.573 1.00 86.06 171 VAL A C 1
ATOM 1288 O O . VAL A 1 171 ? 11.501 -19.849 -6.792 1.00 86.06 171 VAL A O 1
ATOM 1291 N N . ALA A 1 172 ? 10.405 -21.557 -5.852 1.00 75.75 172 ALA A N 1
ATOM 1292 C CA . ALA A 1 172 ? 11.603 -22.252 -5.394 1.00 75.75 172 ALA A CA 1
ATOM 1293 C C . ALA A 1 172 ? 12.291 -23.049 -6.514 1.00 75.75 172 ALA A C 1
ATOM 1295 O O . ALA A 1 172 ? 13.508 -23.250 -6.468 1.00 75.75 172 ALA A O 1
ATOM 1296 N N . ALA A 1 173 ? 11.536 -23.461 -7.534 1.00 78.12 173 ALA A N 1
ATOM 1297 C CA . ALA A 1 173 ? 12.048 -24.267 -8.629 1.00 78.12 173 ALA A CA 1
ATOM 1298 C C . ALA A 1 173 ? 13.011 -23.474 -9.542 1.00 78.12 173 ALA A C 1
ATOM 1300 O O . ALA A 1 173 ? 12.772 -22.297 -9.836 1.00 78.12 173 ALA A O 1
ATOM 1301 N N . PRO A 1 174 ? 14.091 -24.113 -10.039 1.00 67.88 174 PRO A N 1
ATOM 1302 C CA . PRO A 1 174 ? 15.075 -23.454 -10.892 1.00 67.88 174 PRO A CA 1
ATOM 1303 C C . PRO A 1 174 ? 14.417 -22.839 -12.135 1.00 67.88 174 PRO A C 1
ATOM 1305 O O . PRO A 1 174 ? 13.478 -23.402 -12.711 1.00 67.88 174 PRO A O 1
ATOM 1308 N N . ALA A 1 175 ? 14.892 -21.657 -12.533 1.00 64.88 175 ALA A N 1
ATOM 1309 C CA . ALA A 1 175 ? 14.429 -20.991 -13.744 1.00 64.88 175 ALA A CA 1
ATOM 1310 C C . ALA A 1 175 ? 14.843 -21.818 -14.971 1.00 64.88 175 ALA A C 1
ATOM 1312 O O . ALA A 1 175 ? 15.985 -22.275 -15.067 1.00 64.88 175 ALA A O 1
ATOM 1313 N N . ALA A 1 176 ? 13.910 -22.039 -15.901 1.00 63.09 176 ALA A N 1
ATOM 1314 C CA . ALA A 1 176 ? 14.236 -22.674 -17.171 1.00 63.09 176 ALA A CA 1
ATOM 1315 C C . ALA A 1 176 ? 15.230 -21.786 -17.934 1.00 63.09 176 ALA A C 1
ATOM 1317 O O . ALA A 1 176 ? 15.098 -20.562 -17.918 1.00 63.09 176 ALA A O 1
ATOM 1318 N N . ALA A 1 177 ? 16.220 -22.393 -18.593 1.00 62.72 177 ALA A N 1
ATOM 1319 C CA . ALA A 1 177 ? 17.169 -21.642 -19.407 1.00 62.72 177 ALA A CA 1
ATOM 1320 C C . ALA A 1 177 ? 16.407 -20.836 -20.469 1.00 62.72 177 ALA A C 1
ATOM 1322 O O . ALA A 1 177 ? 15.574 -21.396 -21.188 1.00 62.72 177 ALA A O 1
ATOM 1323 N N . ALA A 1 178 ? 16.680 -19.531 -20.553 1.00 62.44 178 ALA A N 1
ATOM 1324 C CA . ALA A 1 178 ? 16.066 -18.694 -21.571 1.00 62.44 178 ALA A CA 1
ATOM 1325 C C . ALA A 1 178 ? 16.408 -19.236 -22.972 1.00 62.44 178 ALA A C 1
ATOM 1327 O O . ALA A 1 178 ? 17.541 -19.676 -23.205 1.00 62.44 178 ALA A O 1
ATOM 1328 N N . PRO A 1 179 ? 15.451 -19.221 -23.917 1.00 63.78 179 PRO A N 1
ATOM 1329 C CA . PRO A 1 179 ? 15.742 -19.570 -25.298 1.00 63.78 179 PRO A CA 1
ATOM 1330 C C . PRO A 1 179 ? 16.841 -18.648 -25.837 1.00 63.78 179 PRO A C 1
ATOM 1332 O O . PRO A 1 179 ? 16.888 -17.462 -25.505 1.00 63.78 179 PRO A O 1
ATOM 1335 N N . VAL A 1 180 ? 17.731 -19.193 -26.672 1.00 59.19 180 VAL A N 1
ATOM 1336 C CA . VAL A 1 180 ? 18.747 -18.398 -27.374 1.00 59.19 180 VAL A CA 1
ATOM 1337 C C . VAL A 1 180 ? 18.010 -17.460 -28.329 1.00 59.19 180 VAL A C 1
ATOM 1339 O O . VAL A 1 180 ? 17.602 -17.860 -29.416 1.00 59.19 180 VAL A O 1
ATOM 1342 N N . ALA A 1 181 ? 17.779 -16.234 -27.878 1.00 63.31 181 ALA A N 1
ATOM 1343 C CA . ALA A 1 181 ? 17.026 -15.211 -28.583 1.00 63.31 181 ALA A CA 1
ATOM 1344 C C . ALA A 1 181 ? 17.858 -13.930 -28.698 1.00 63.31 181 ALA A C 1
ATOM 1346 O O . ALA A 1 181 ? 18.773 -13.686 -27.906 1.00 63.31 181 ALA A O 1
ATOM 1347 N N . ASP A 1 182 ? 17.541 -13.137 -29.720 1.00 75.44 182 ASP A N 1
ATOM 1348 C CA . ASP A 1 182 ? 18.209 -11.872 -30.010 1.00 75.44 182 ASP A CA 1
ATOM 1349 C C . ASP A 1 182 ? 18.023 -10.852 -28.865 1.00 75.44 182 ASP A C 1
ATOM 1351 O O . ASP A 1 182 ? 17.023 -10.876 -28.142 1.00 75.44 182 ASP A O 1
ATOM 1355 N N . GLU A 1 183 ? 18.980 -9.937 -28.698 1.00 74.00 183 GLU A N 1
ATOM 1356 C CA . GLU A 1 183 ? 18.996 -8.941 -27.609 1.00 74.00 183 GLU A CA 1
ATOM 1357 C C . GLU A 1 183 ? 17.764 -8.023 -27.641 1.00 74.00 183 GLU A C 1
ATOM 1359 O O . GLU A 1 183 ? 17.248 -7.580 -26.613 1.00 74.00 183 GLU A O 1
ATOM 1364 N N . SER A 1 184 ? 17.274 -7.754 -28.851 1.00 75.94 184 SER A N 1
ATOM 1365 C CA . SER A 1 184 ? 16.057 -6.987 -29.109 1.00 75.94 184 SER A CA 1
ATOM 1366 C C . SER A 1 184 ? 14.819 -7.646 -28.491 1.00 75.94 184 SER A C 1
ATOM 1368 O O . SER A 1 184 ? 14.088 -6.996 -27.743 1.00 75.94 184 SER A O 1
ATOM 1370 N N . TRP A 1 185 ? 14.648 -8.950 -28.719 1.00 83.69 185 TRP A N 1
ATOM 1371 C CA . TRP A 1 185 ? 13.562 -9.745 -28.155 1.00 83.69 185 TRP A CA 1
ATOM 1372 C C . TRP A 1 185 ? 13.658 -9.833 -26.632 1.00 83.69 185 TRP A C 1
ATOM 1374 O O . TRP A 1 185 ? 12.646 -9.698 -25.952 1.00 83.69 185 TRP A O 1
ATOM 1384 N N . ARG A 1 186 ? 14.866 -10.007 -26.073 1.00 77.06 186 ARG A N 1
ATOM 1385 C CA . ARG A 1 186 ? 15.047 -10.078 -24.612 1.00 77.06 186 ARG A CA 1
ATOM 1386 C C . ARG A 1 186 ? 14.593 -8.788 -23.934 1.00 77.06 186 ARG A C 1
ATOM 1388 O O . ARG A 1 186 ? 13.910 -8.850 -22.915 1.00 77.06 186 ARG A O 1
ATOM 1395 N N . ARG A 1 187 ? 14.915 -7.628 -24.520 1.00 76.12 187 ARG A N 1
ATOM 1396 C CA . ARG A 1 187 ? 14.446 -6.325 -24.024 1.00 76.12 187 ARG A CA 1
ATOM 1397 C C . ARG A 1 187 ? 12.924 -6.190 -24.079 1.00 76.12 187 ARG A C 1
ATOM 1399 O O . ARG A 1 187 ? 12.339 -5.770 -23.087 1.00 76.12 187 ARG A O 1
ATOM 1406 N N . GLU A 1 188 ? 12.285 -6.579 -25.180 1.00 76.06 188 GLU A N 1
ATOM 1407 C CA . GLU A 1 188 ? 10.819 -6.527 -25.326 1.00 76.06 188 GLU A CA 1
ATOM 1408 C C . GLU A 1 188 ? 10.086 -7.525 -24.407 1.00 76.06 188 GLU A C 1
ATOM 1410 O O . GLU A 1 188 ? 9.049 -7.219 -23.811 1.00 76.06 188 GLU A O 1
ATOM 1415 N N . ALA A 1 189 ? 10.649 -8.719 -24.222 1.00 80.69 189 ALA A N 1
ATOM 1416 C CA . ALA A 1 189 ? 10.135 -9.692 -23.268 1.00 80.69 189 ALA A CA 1
ATOM 1417 C C . ALA A 1 189 ? 10.245 -9.152 -21.833 1.00 80.69 189 ALA A C 1
ATOM 1419 O O . ALA A 1 189 ? 9.293 -9.240 -21.059 1.00 80.69 189 ALA A O 1
ATOM 1420 N N . MET A 1 190 ? 11.376 -8.529 -21.489 1.00 81.00 190 MET A N 1
ATOM 1421 C CA . MET A 1 190 ? 11.608 -7.945 -20.169 1.00 81.00 190 MET A CA 1
ATOM 1422 C C . MET A 1 190 ? 10.640 -6.795 -19.861 1.00 81.00 190 MET A C 1
ATOM 1424 O O . MET A 1 190 ? 10.123 -6.730 -18.747 1.00 81.00 190 MET A O 1
ATOM 1428 N N . THR A 1 191 ? 10.351 -5.909 -20.820 1.00 79.44 191 THR A N 1
ATOM 1429 C CA . THR A 1 191 ? 9.363 -4.831 -20.623 1.00 79.44 191 THR A CA 1
ATOM 1430 C C . THR A 1 191 ? 7.955 -5.385 -20.417 1.00 79.44 191 THR A C 1
ATOM 1432 O O . THR A 1 191 ? 7.246 -4.930 -19.521 1.00 79.44 191 THR A O 1
ATOM 1435 N N . THR A 1 192 ? 7.573 -6.415 -21.174 1.00 82.88 192 THR A N 1
ATOM 1436 C CA . THR A 1 192 ? 6.268 -7.084 -21.039 1.00 82.88 192 THR A CA 1
ATOM 1437 C C . THR A 1 192 ? 6.114 -7.752 -19.669 1.00 82.88 192 THR A C 1
ATOM 1439 O O . THR A 1 192 ? 5.115 -7.558 -18.971 1.00 82.88 192 THR A O 1
ATOM 1442 N N . VAL A 1 193 ? 7.131 -8.507 -19.241 1.00 85.81 193 VAL A N 1
ATOM 1443 C CA . VAL A 1 193 ? 7.136 -9.182 -17.936 1.00 85.81 193 VAL A CA 1
ATOM 1444 C C . VAL A 1 193 ? 7.127 -8.161 -16.795 1.00 85.81 193 VAL A C 1
ATOM 1446 O O . VAL A 1 193 ? 6.400 -8.335 -15.821 1.00 85.81 193 VAL A O 1
ATOM 1449 N N . ARG A 1 194 ? 7.870 -7.060 -16.924 1.00 86.31 194 ARG A N 1
ATOM 1450 C CA . ARG A 1 194 ? 7.869 -5.957 -15.957 1.00 86.31 194 ARG A CA 1
ATOM 1451 C C . ARG A 1 194 ? 6.489 -5.310 -15.812 1.00 86.31 194 ARG A C 1
ATOM 1453 O O . ARG A 1 194 ? 6.053 -5.091 -14.686 1.00 86.31 194 ARG A O 1
ATOM 1460 N N . GLY A 1 195 ? 5.789 -5.063 -16.922 1.00 81.94 195 GLY A N 1
ATOM 1461 C CA . GLY A 1 195 ? 4.405 -4.576 -16.896 1.00 81.94 195 GLY A CA 1
ATOM 1462 C C . GLY A 1 195 ? 3.465 -5.543 -16.170 1.00 81.94 195 GLY A C 1
ATOM 1463 O O . GLY A 1 195 ? 2.667 -5.123 -15.338 1.00 81.94 195 GLY A O 1
ATOM 1464 N N . THR A 1 196 ? 3.646 -6.848 -16.395 1.00 89.50 196 THR A N 1
ATOM 1465 C CA . THR A 1 196 ? 2.888 -7.913 -15.713 1.00 89.50 196 THR A CA 1
ATOM 1466 C C . THR A 1 196 ? 3.152 -7.922 -14.199 1.00 89.50 196 THR A C 1
ATOM 1468 O O . THR A 1 196 ? 2.223 -8.061 -13.403 1.00 89.50 196 THR A O 1
ATOM 1471 N N . ILE A 1 197 ? 4.406 -7.717 -13.769 1.00 90.94 197 ILE A N 1
ATOM 1472 C CA . ILE A 1 197 ? 4.746 -7.581 -12.342 1.00 90.94 197 ILE A CA 1
ATOM 1473 C C . ILE A 1 197 ? 4.090 -6.339 -11.740 1.00 90.94 197 ILE A C 1
ATOM 1475 O O . ILE A 1 197 ? 3.530 -6.447 -10.649 1.00 90.94 197 ILE A O 1
ATOM 1479 N N . SER A 1 198 ? 4.133 -5.188 -12.423 1.00 88.00 198 SER A N 1
ATOM 1480 C CA . SER A 1 198 ? 3.463 -3.968 -11.944 1.00 88.00 198 SER A CA 1
ATOM 1481 C C . SER A 1 198 ? 1.964 -4.214 -11.747 1.00 88.00 198 SER A C 1
ATOM 1483 O O . SER A 1 198 ? 1.459 -4.070 -10.631 1.00 88.00 198 SER A O 1
ATOM 1485 N N . GLU A 1 199 ? 1.274 -4.730 -12.771 1.00 89.19 199 GLU A N 1
ATOM 1486 C CA . GLU A 1 199 ? -0.168 -4.996 -12.720 1.00 89.19 199 GLU A CA 1
ATOM 1487 C C . GLU A 1 199 ? -0.549 -5.921 -11.554 1.00 89.19 199 GLU A C 1
ATOM 1489 O O . GLU A 1 199 ? -1.419 -5.593 -10.740 1.00 89.19 199 GLU A O 1
ATOM 1494 N N . HIS A 1 200 ? 0.097 -7.083 -11.441 1.00 92.81 200 HIS A N 1
ATOM 1495 C CA . HIS A 1 200 ? -0.281 -8.053 -10.416 1.00 92.81 200 HIS A CA 1
ATOM 1496 C C . HIS A 1 200 ? 0.167 -7.643 -9.012 1.00 92.81 200 HIS A C 1
ATOM 1498 O O . HIS A 1 200 ? -0.502 -8.004 -8.043 1.00 92.81 200 HIS A O 1
ATOM 1504 N N . THR A 1 201 ? 1.213 -6.824 -8.880 1.00 92.06 201 THR A N 1
ATOM 1505 C CA . THR A 1 201 ? 1.575 -6.228 -7.587 1.00 92.06 201 THR A CA 1
ATOM 1506 C C . THR A 1 201 ? 0.508 -5.235 -7.136 1.00 92.06 201 THR A C 1
ATOM 1508 O O . THR A 1 201 ? 0.059 -5.303 -5.994 1.00 92.06 201 THR A O 1
ATOM 1511 N N . VAL A 1 202 ? 0.024 -4.372 -8.037 1.00 88.19 202 VAL A N 1
ATOM 1512 C CA . VAL A 1 202 ? -1.086 -3.447 -7.752 1.00 88.19 202 VAL A CA 1
ATOM 1513 C C . VAL A 1 202 ? -2.344 -4.217 -7.340 1.00 88.19 202 VAL A C 1
ATOM 1515 O O . VAL A 1 202 ? -2.975 -3.883 -6.335 1.00 88.19 202 VAL A O 1
ATOM 1518 N N . ARG A 1 203 ? -2.689 -5.289 -8.067 1.00 90.94 203 ARG A N 1
ATOM 1519 C CA . ARG A 1 203 ? -3.838 -6.148 -7.731 1.00 90.94 203 ARG A CA 1
ATOM 1520 C C . ARG A 1 203 ? -3.686 -6.795 -6.357 1.00 90.94 203 ARG A C 1
ATOM 1522 O O . ARG A 1 203 ? -4.657 -6.822 -5.604 1.00 90.94 203 ARG A O 1
ATOM 1529 N N . LEU A 1 204 ? -2.488 -7.270 -6.012 1.00 94.25 204 LEU A N 1
ATOM 1530 C CA . LEU A 1 204 ? -2.198 -7.828 -4.692 1.00 94.25 204 LEU A CA 1
ATOM 1531 C C . LEU A 1 204 ? -2.363 -6.779 -3.585 1.00 94.25 204 LEU A C 1
ATOM 1533 O O . LEU A 1 204 ? -3.034 -7.053 -2.594 1.00 94.25 204 LEU A O 1
ATOM 1537 N N . CYS A 1 205 ? -1.802 -5.581 -3.760 1.00 92.31 205 CYS A N 1
ATOM 1538 C CA . CYS A 1 205 ? -1.930 -4.479 -2.805 1.00 92.31 205 CYS A CA 1
ATOM 1539 C C . CYS A 1 205 ? -3.402 -4.131 -2.532 1.00 92.31 205 CYS A C 1
ATOM 1541 O O . CYS A 1 205 ? -3.827 -4.069 -1.380 1.00 92.31 205 CYS A O 1
ATOM 1543 N N . ILE A 1 206 ? -4.214 -3.990 -3.581 1.00 89.44 206 ILE A N 1
ATOM 1544 C CA . ILE A 1 206 ? -5.654 -3.720 -3.445 1.00 89.44 206 ILE A CA 1
ATOM 1545 C C . ILE A 1 206 ? -6.369 -4.867 -2.730 1.00 89.44 206 ILE A C 1
ATOM 1547 O O . ILE A 1 206 ? -7.207 -4.636 -1.861 1.00 89.44 206 ILE A O 1
ATOM 1551 N N . ALA A 1 207 ? -6.047 -6.110 -3.080 1.00 92.50 207 ALA A N 1
ATOM 1552 C CA . ALA A 1 207 ? -6.659 -7.276 -2.463 1.00 92.50 207 ALA A CA 1
ATOM 1553 C C . ALA A 1 207 ? -6.352 -7.346 -0.958 1.00 92.50 207 ALA A C 1
ATOM 1555 O O . ALA A 1 207 ? -7.259 -7.552 -0.156 1.00 92.50 207 ALA A O 1
ATOM 1556 N N . VAL A 1 208 ? -5.102 -7.086 -0.563 1.00 92.88 208 VAL A N 1
ATOM 1557 C CA . VAL A 1 208 ? -4.700 -7.017 0.848 1.00 92.88 208 VAL A CA 1
ATOM 1558 C C . VAL A 1 208 ? -5.431 -5.883 1.567 1.00 92.88 208 VAL A C 1
ATOM 1560 O O . VAL A 1 208 ? -5.966 -6.126 2.643 1.00 92.88 208 VAL A O 1
ATOM 1563 N N . ALA A 1 209 ? -5.528 -4.684 0.983 1.00 90.75 209 ALA A N 1
ATOM 1564 C CA . ALA A 1 209 ? -6.285 -3.574 1.573 1.00 90.75 209 ALA A CA 1
ATOM 1565 C C . ALA A 1 209 ? -7.750 -3.957 1.857 1.00 90.75 209 ALA A C 1
ATOM 1567 O O . ALA A 1 209 ? -8.248 -3.743 2.962 1.00 90.75 209 ALA A O 1
ATOM 1568 N N . LYS A 1 210 ? -8.406 -4.638 0.909 1.00 88.38 210 LYS A N 1
ATOM 1569 C CA . LYS A 1 210 ? -9.777 -5.146 1.079 1.00 88.38 210 LYS A CA 1
ATOM 1570 C C . LYS A 1 210 ? -9.898 -6.208 2.172 1.00 88.38 210 LYS A C 1
ATOM 1572 O O . LYS A 1 210 ? -10.899 -6.228 2.883 1.00 88.38 210 LYS A O 1
ATOM 1577 N N . VAL A 1 211 ? -8.891 -7.071 2.340 1.00 90.06 211 VAL A N 1
ATOM 1578 C CA . VAL A 1 211 ? -8.848 -8.021 3.467 1.00 90.06 211 VAL A CA 1
ATOM 1579 C C . VAL A 1 211 ? -8.779 -7.279 4.802 1.00 90.06 211 VAL A C 1
ATOM 1581 O O . VAL A 1 211 ? -9.469 -7.670 5.740 1.00 90.06 211 VAL A O 1
ATOM 1584 N N . ILE A 1 212 ? -7.985 -6.207 4.901 1.00 88.44 212 ILE A N 1
ATOM 1585 C CA . ILE A 1 212 ? -7.911 -5.408 6.132 1.00 88.44 212 ILE A CA 1
ATOM 1586 C C . ILE A 1 212 ? -9.279 -4.779 6.425 1.00 88.44 212 ILE A C 1
ATOM 1588 O O . ILE A 1 212 ? -9.779 -4.931 7.539 1.00 88.44 212 ILE A O 1
ATOM 1592 N N . ALA A 1 213 ? -9.916 -4.153 5.431 1.00 83.19 213 ALA A N 1
ATOM 1593 C CA . ALA A 1 213 ? -11.235 -3.539 5.589 1.00 83.19 213 ALA A CA 1
ATOM 1594 C C . ALA A 1 213 ? -12.298 -4.554 6.056 1.00 83.19 213 ALA A C 1
ATOM 1596 O O . ALA A 1 213 ? -13.044 -4.283 6.995 1.00 83.19 213 ALA A O 1
ATOM 1597 N N . ALA A 1 214 ? -12.303 -5.761 5.477 1.00 80.38 214 ALA A N 1
ATOM 1598 C CA . ALA A 1 214 ? -13.258 -6.822 5.805 1.00 80.38 214 ALA A CA 1
ATOM 1599 C C . ALA A 1 214 ? -13.074 -7.449 7.203 1.00 80.38 214 ALA A C 1
ATOM 1601 O O . ALA A 1 214 ? -13.924 -8.222 7.638 1.00 80.38 214 ALA A O 1
ATOM 1602 N N . VAL A 1 215 ? -11.963 -7.179 7.897 1.00 75.94 215 VAL A N 1
ATOM 1603 C CA . VAL A 1 215 ? -11.624 -7.857 9.162 1.00 75.94 215 VAL A CA 1
ATOM 1604 C C . VAL A 1 215 ? -11.375 -6.885 10.317 1.00 75.94 215 VAL A C 1
ATOM 1606 O O . VAL A 1 215 ? -11.665 -7.210 11.464 1.00 75.94 215 VAL A O 1
ATOM 1609 N N . VAL A 1 216 ? -10.817 -5.703 10.050 1.00 70.25 216 VAL A N 1
ATOM 1610 C CA . VAL A 1 216 ? -10.394 -4.751 11.092 1.00 70.25 216 VAL A CA 1
ATOM 1611 C C . VAL A 1 216 ? -11.490 -3.745 11.439 1.00 70.25 216 VAL A C 1
ATOM 1613 O O . VAL A 1 216 ? -11.570 -3.330 12.595 1.00 70.25 216 VAL A O 1
ATOM 1616 N N . VAL A 1 217 ? -12.321 -3.363 10.464 1.00 60.38 217 VAL A N 1
ATOM 1617 C CA . VAL A 1 217 ? -13.328 -2.295 10.614 1.00 60.38 217 VAL A CA 1
ATOM 1618 C C . VAL A 1 217 ? -14.686 -2.833 11.068 1.00 60.38 217 VAL A C 1
ATOM 1620 O O . VAL A 1 217 ? -15.422 -2.141 11.767 1.00 60.38 217 VAL A O 1
ATOM 1623 N N . LEU A 1 218 ? -15.022 -4.069 10.696 1.00 60.25 218 LEU A N 1
ATOM 1624 C CA . LEU A 1 218 ? -16.356 -4.621 10.917 1.00 60.25 218 LEU A CA 1
ATOM 1625 C C . LEU A 1 218 ? -16.532 -5.107 12.362 1.00 60.25 218 LEU A C 1
ATOM 1627 O O . LEU A 1 218 ? -15.699 -5.837 12.906 1.00 60.25 218 LEU A O 1
ATOM 1631 N N . LYS A 1 219 ? -17.654 -4.720 12.977 1.00 61.50 219 LYS A N 1
ATOM 1632 C CA . LYS A 1 219 ? -18.155 -5.352 14.204 1.00 61.50 219 LYS A CA 1
ATOM 1633 C C . LYS A 1 219 ? -18.687 -6.745 13.851 1.00 61.50 219 LYS A C 1
ATOM 1635 O O . LYS A 1 219 ? -18.981 -7.018 12.691 1.00 61.50 219 LYS A O 1
ATOM 1640 N N . ALA A 1 220 ? -18.817 -7.631 14.841 1.00 60.41 220 ALA A N 1
ATOM 1641 C CA . ALA A 1 220 ? -19.261 -9.014 14.616 1.00 60.41 220 ALA A CA 1
ATOM 1642 C C . ALA A 1 220 ? -20.587 -9.107 13.826 1.00 60.41 220 ALA A C 1
ATOM 1644 O O . ALA A 1 220 ? -20.743 -10.009 13.007 1.00 60.41 220 ALA A O 1
ATOM 1645 N N . ASP A 1 221 ? -21.489 -8.139 14.016 1.00 60.09 221 ASP A N 1
ATOM 1646 C CA . ASP A 1 221 ? -22.794 -8.079 13.344 1.00 60.09 221 ASP A CA 1
ATOM 1647 C C . ASP A 1 221 ? -22.716 -7.642 11.865 1.00 60.09 221 ASP A C 1
ATOM 1649 O O . ASP A 1 221 ? -23.622 -7.948 11.093 1.00 60.09 221 ASP A O 1
ATOM 1653 N N . ASP A 1 222 ? -21.628 -6.978 11.457 1.00 68.19 222 ASP A N 1
ATOM 1654 C CA . ASP A 1 222 ? -21.433 -6.426 10.108 1.00 68.19 222 ASP A CA 1
ATOM 1655 C C . ASP A 1 222 ? -20.500 -7.297 9.243 1.00 68.19 222 ASP A C 1
ATOM 1657 O O . ASP A 1 222 ? -20.114 -6.905 8.142 1.00 68.19 222 ASP A O 1
ATOM 1661 N N . PHE A 1 223 ? -20.087 -8.476 9.726 1.00 76.00 223 PHE A N 1
ATOM 1662 C CA . PHE A 1 223 ? -19.126 -9.326 9.022 1.00 76.00 223 PHE A CA 1
ATOM 1663 C C . PHE A 1 223 ? -19.703 -9.941 7.737 1.00 76.00 223 PHE A C 1
ATOM 1665 O O . PHE A 1 223 ? -20.533 -10.852 7.766 1.00 76.00 223 PHE A O 1
ATOM 1672 N N . GLU A 1 224 ? -19.171 -9.519 6.589 1.00 76.38 224 GLU A N 1
ATOM 1673 C CA . GLU A 1 224 ? -19.529 -10.064 5.280 1.00 76.38 224 GLU A CA 1
ATOM 1674 C C . GLU A 1 224 ? -18.477 -11.055 4.757 1.00 76.38 224 GLU A C 1
ATOM 1676 O O . GLU A 1 224 ? -17.493 -10.693 4.103 1.00 76.38 224 GLU A O 1
ATOM 1681 N N . ALA A 1 225 ? -18.733 -12.350 4.959 1.00 76.88 225 ALA A N 1
ATOM 1682 C CA . ALA A 1 225 ? -17.884 -13.442 4.468 1.00 76.88 225 ALA A CA 1
ATOM 1683 C C . ALA A 1 225 ? -17.584 -13.369 2.953 1.00 76.88 225 ALA A C 1
ATOM 1685 O O . ALA A 1 225 ? -16.501 -13.756 2.510 1.00 76.88 225 ALA A O 1
ATOM 1686 N N . GLY A 1 226 ? -18.522 -12.852 2.152 1.00 81.12 226 GLY A N 1
ATOM 1687 C CA . GLY A 1 226 ? -18.365 -12.714 0.701 1.00 81.12 226 GLY A CA 1
ATOM 1688 C C . GLY A 1 226 ? -17.299 -11.692 0.288 1.00 81.12 226 GLY A C 1
ATOM 1689 O O . GLY A 1 226 ? -16.545 -11.946 -0.656 1.00 81.12 226 GLY A O 1
ATOM 1690 N N . LEU A 1 227 ? -17.187 -10.570 1.010 1.00 82.94 227 LEU A N 1
ATOM 1691 C CA . LEU A 1 227 ? -16.164 -9.554 0.748 1.00 82.94 227 LEU A CA 1
ATOM 1692 C C . LEU A 1 227 ? -14.773 -10.111 1.040 1.00 82.94 227 LEU A C 1
ATOM 1694 O O . LEU A 1 227 ? -13.889 -10.026 0.182 1.00 82.94 227 LEU A O 1
ATOM 1698 N N . LEU A 1 228 ? -14.615 -10.770 2.193 1.00 85.75 228 LEU A N 1
ATOM 1699 C CA . LEU A 1 228 ? -13.363 -11.420 2.571 1.00 85.75 228 LEU A CA 1
ATOM 1700 C C . LEU A 1 228 ? -12.948 -12.484 1.546 1.00 85.75 228 LEU A C 1
ATOM 1702 O O . LEU A 1 228 ? -11.798 -12.494 1.106 1.00 85.75 228 LEU A O 1
ATOM 1706 N N . TYR A 1 229 ? -13.884 -13.337 1.117 1.00 83.81 229 TYR A N 1
ATOM 1707 C CA . TYR A 1 229 ? -13.616 -14.340 0.086 1.00 83.81 229 TYR A CA 1
ATOM 1708 C C . TYR A 1 229 ? -13.112 -13.705 -1.213 1.00 83.81 229 TYR A C 1
ATOM 1710 O O . TYR A 1 229 ? -12.072 -14.104 -1.738 1.00 83.81 229 TYR A O 1
ATOM 1718 N N . SER A 1 230 ? -13.831 -12.703 -1.726 1.00 87.06 230 SER A N 1
ATOM 1719 C CA . SER A 1 230 ? -13.479 -12.056 -2.991 1.00 87.06 230 SER A CA 1
ATOM 1720 C C . SER A 1 230 ? -12.080 -11.429 -2.953 1.00 87.06 230 SER A C 1
ATOM 1722 O O . SER A 1 230 ? -11.329 -11.531 -3.926 1.00 87.06 230 SER A O 1
ATOM 1724 N N . ALA A 1 231 ? -11.702 -10.849 -1.810 1.00 90.31 231 ALA A N 1
ATOM 1725 C CA . ALA A 1 231 ? -10.393 -10.257 -1.593 1.00 90.31 231 ALA A CA 1
ATOM 1726 C C . ALA A 1 231 ? -9.294 -11.328 -1.525 1.00 90.31 231 ALA A C 1
ATOM 1728 O O . ALA A 1 231 ? -8.301 -11.233 -2.243 1.00 90.31 231 ALA A O 1
ATOM 1729 N N . VAL A 1 232 ? -9.495 -12.395 -0.744 1.00 89.88 232 VAL A N 1
ATOM 1730 C CA . VAL A 1 232 ? -8.525 -13.497 -0.631 1.00 89.88 232 VAL A CA 1
ATOM 1731 C C . VAL A 1 232 ? -8.337 -14.212 -1.971 1.00 89.88 232 VAL A C 1
ATOM 1733 O O . VAL A 1 232 ? -7.205 -14.473 -2.373 1.00 89.88 232 VAL A O 1
ATOM 1736 N N . LYS A 1 233 ? -9.412 -14.454 -2.726 1.00 89.81 233 LYS A N 1
ATOM 1737 C CA . LYS A 1 233 ? -9.323 -15.023 -4.076 1.00 89.81 233 LYS A CA 1
ATOM 1738 C C . LYS A 1 233 ? -8.461 -14.167 -5.004 1.00 89.81 233 LYS A C 1
ATOM 1740 O O . LYS A 1 233 ? -7.573 -14.698 -5.671 1.00 89.81 233 LYS A O 1
ATOM 1745 N N . LEU A 1 234 ? -8.688 -12.852 -5.014 1.00 91.50 234 LEU A N 1
ATOM 1746 C CA . LEU A 1 234 ? -7.898 -11.921 -5.817 1.00 91.50 234 LEU A CA 1
ATOM 1747 C C . LEU A 1 234 ? -6.416 -11.935 -5.408 1.00 91.50 234 LEU A C 1
ATOM 1749 O O . LEU A 1 234 ? -5.554 -11.855 -6.282 1.00 91.50 234 LEU A O 1
ATOM 1753 N N . MET A 1 235 ? -6.107 -12.092 -4.112 1.00 93.81 235 MET A N 1
ATOM 1754 C CA . MET A 1 235 ? -4.726 -12.287 -3.651 1.00 93.81 235 MET A CA 1
ATOM 1755 C C . MET A 1 235 ? -4.110 -13.559 -4.238 1.00 93.81 235 MET A C 1
ATOM 1757 O O . MET A 1 235 ? -2.992 -13.506 -4.742 1.00 93.81 235 MET A O 1
ATOM 1761 N N . GLY A 1 236 ? -4.828 -14.686 -4.199 1.00 91.81 236 GLY A N 1
ATOM 1762 C CA . GLY A 1 236 ? -4.358 -15.952 -4.764 1.00 91.81 236 GLY A CA 1
ATOM 1763 C C . GLY A 1 236 ? -4.028 -15.838 -6.253 1.00 91.81 236 GLY A C 1
ATOM 1764 O O . GLY A 1 236 ? -2.928 -16.190 -6.670 1.00 91.81 236 GLY A O 1
ATOM 1765 N N . GLU A 1 237 ? -4.946 -15.268 -7.038 1.00 92.19 237 GLU A N 1
ATOM 1766 C CA . GLU A 1 237 ? -4.751 -15.033 -8.475 1.00 92.19 237 GLU A CA 1
ATOM 1767 C C . GLU A 1 237 ? -3.551 -14.115 -8.755 1.00 92.19 237 GLU A C 1
ATOM 1769 O O . GLU A 1 237 ? -2.724 -14.420 -9.617 1.00 92.19 237 GLU A O 1
ATOM 1774 N N . ALA A 1 238 ? -3.427 -13.007 -8.016 1.00 93.88 238 ALA A N 1
ATOM 1775 C CA . ALA A 1 238 ? -2.319 -12.069 -8.170 1.00 93.88 238 ALA A CA 1
ATOM 1776 C C . ALA A 1 238 ? -0.967 -12.715 -7.826 1.00 93.88 238 ALA A C 1
ATOM 1778 O O . ALA A 1 238 ? 0.001 -12.548 -8.567 1.00 93.88 238 ALA A O 1
ATOM 1779 N N . VAL A 1 239 ? -0.903 -13.496 -6.744 1.00 94.31 239 VAL A N 1
ATOM 1780 C CA . VAL A 1 239 ? 0.315 -14.201 -6.325 1.00 94.31 239 VAL A CA 1
ATOM 1781 C C . VAL A 1 239 ? 0.765 -15.201 -7.387 1.00 94.31 239 VAL A C 1
ATOM 1783 O O . VAL A 1 239 ? 1.936 -15.188 -7.761 1.00 94.31 239 VAL A O 1
ATOM 1786 N N . THR A 1 240 ? -0.135 -16.032 -7.920 1.00 92.00 240 THR A N 1
ATOM 1787 C CA . THR A 1 240 ? 0.231 -17.022 -8.945 1.00 92.00 240 THR A CA 1
ATOM 1788 C C . THR A 1 240 ? 0.814 -16.357 -10.196 1.00 92.00 240 THR A C 1
ATOM 1790 O O . THR A 1 240 ? 1.818 -16.831 -10.727 1.00 92.00 240 THR A O 1
ATOM 1793 N N . GLN A 1 241 ? 0.246 -15.230 -10.636 1.00 93.44 241 GLN A N 1
ATOM 1794 C CA . GLN A 1 241 ? 0.767 -14.484 -11.787 1.00 93.44 241 GLN A CA 1
ATOM 1795 C C . GLN A 1 241 ? 2.080 -13.744 -11.484 1.00 93.44 241 GLN A C 1
ATOM 1797 O O . GLN A 1 241 ? 2.949 -13.620 -12.346 1.00 93.44 241 GLN A O 1
ATOM 1802 N N . LEU A 1 242 ? 2.282 -13.288 -10.245 1.00 93.38 242 LEU A N 1
ATOM 1803 C CA . LEU A 1 242 ? 3.573 -12.738 -9.831 1.00 93.38 242 LEU A CA 1
ATOM 1804 C C . LEU A 1 242 ? 4.673 -13.798 -9.872 1.00 93.38 242 LEU A C 1
ATOM 1806 O O . LEU A 1 242 ? 5.780 -13.488 -10.305 1.00 93.38 242 LEU A O 1
ATOM 1810 N N . VAL A 1 243 ? 4.386 -15.041 -9.475 1.00 92.75 243 VAL A N 1
ATOM 1811 C CA . VAL A 1 243 ? 5.370 -16.133 -9.536 1.00 92.75 243 VAL A CA 1
ATOM 1812 C C . VAL A 1 243 ? 5.801 -16.416 -10.966 1.00 92.75 243 VAL A C 1
ATOM 1814 O O . VAL A 1 243 ? 7.002 -16.493 -11.235 1.00 92.75 243 VAL A O 1
ATOM 1817 N N . THR A 1 244 ? 4.854 -16.534 -11.897 1.00 91.25 244 THR A N 1
ATOM 1818 C CA . THR A 1 244 ? 5.176 -16.781 -13.309 1.00 91.25 244 THR A CA 1
ATOM 1819 C C . THR A 1 244 ? 6.018 -15.642 -13.888 1.00 91.25 244 THR A C 1
ATOM 1821 O O . THR A 1 244 ? 7.057 -15.901 -14.501 1.00 91.25 244 THR A O 1
ATOM 1824 N N . ALA A 1 245 ? 5.649 -14.387 -13.617 1.00 90.62 245 ALA A N 1
ATOM 1825 C CA . ALA A 1 245 ? 6.377 -13.216 -14.094 1.00 90.62 245 ALA A CA 1
ATOM 1826 C C . ALA A 1 245 ? 7.774 -13.074 -13.454 1.00 90.62 245 ALA A C 1
ATOM 1828 O O . ALA A 1 245 ? 8.763 -12.843 -14.151 1.00 90.62 245 ALA A O 1
ATOM 1829 N N . CYS A 1 246 ? 7.907 -13.284 -12.143 1.00 91.12 246 CYS A N 1
ATOM 1830 C CA . CYS A 1 246 ? 9.198 -13.194 -11.453 1.00 91.12 246 CYS A CA 1
ATOM 1831 C C . CYS A 1 246 ? 10.159 -14.308 -11.882 1.00 91.12 246 CYS A C 1
ATOM 1833 O O . CYS A 1 246 ? 11.355 -14.059 -12.027 1.00 91.12 246 CYS A O 1
ATOM 1835 N N . ARG A 1 247 ? 9.656 -15.522 -12.147 1.00 88.88 247 ARG A N 1
ATOM 1836 C CA . ARG A 1 247 ? 10.467 -16.607 -12.724 1.00 88.88 247 ARG A CA 1
ATOM 1837 C C . ARG A 1 247 ? 10.912 -16.288 -14.149 1.00 88.88 247 ARG A C 1
ATOM 1839 O O . ARG A 1 247 ? 12.043 -16.614 -14.501 1.00 88.88 247 ARG A O 1
ATOM 1846 N N . ALA A 1 248 ? 10.070 -15.624 -14.942 1.00 87.50 248 ALA A N 1
ATOM 1847 C CA . ALA A 1 248 ? 10.455 -15.151 -16.268 1.00 87.50 248 ALA A CA 1
ATOM 1848 C C . ALA A 1 248 ? 11.583 -14.108 -16.188 1.00 87.50 248 ALA A C 1
ATOM 1850 O O . ALA A 1 248 ? 12.565 -14.243 -16.912 1.00 87.50 248 ALA A O 1
ATOM 1851 N N . ILE A 1 249 ? 11.526 -13.147 -15.253 1.00 83.12 249 ILE A N 1
ATOM 1852 C CA . ILE A 1 249 ? 12.670 -12.252 -14.983 1.00 83.12 249 ILE A CA 1
ATOM 1853 C C . ILE A 1 249 ? 13.897 -13.043 -14.533 1.00 83.12 249 ILE A C 1
ATOM 1855 O O . ILE A 1 249 ? 14.990 -12.786 -15.021 1.00 83.12 249 ILE A O 1
ATOM 1859 N N . GLY A 1 250 ? 13.732 -14.028 -13.648 1.00 83.81 250 GLY A N 1
ATOM 1860 C CA . GLY A 1 250 ? 14.824 -14.896 -13.206 1.00 83.81 250 GLY A CA 1
ATOM 1861 C C . GLY A 1 250 ? 15.521 -15.644 -14.348 1.00 83.81 250 GLY A C 1
ATOM 1862 O O . GLY A 1 250 ? 16.718 -15.896 -14.259 1.00 83.81 250 GLY A O 1
ATOM 1863 N N . ALA A 1 251 ? 14.793 -15.976 -15.418 1.00 82.81 251 ALA A N 1
ATOM 1864 C CA . ALA A 1 251 ? 15.340 -16.602 -16.621 1.00 82.81 251 ALA A CA 1
ATOM 1865 C C . ALA A 1 251 ? 15.948 -15.591 -17.610 1.00 82.81 251 ALA A C 1
ATOM 1867 O O . ALA A 1 251 ? 16.921 -15.914 -18.289 1.00 82.81 251 ALA A O 1
ATOM 1868 N N . LEU A 1 252 ? 15.355 -14.398 -17.728 1.00 79.25 252 LEU A N 1
ATOM 1869 C CA . LEU A 1 252 ? 15.737 -13.368 -18.703 1.00 79.25 252 LEU A CA 1
ATOM 1870 C C . LEU A 1 252 ? 16.872 -12.456 -18.216 1.00 79.25 252 LEU A C 1
ATOM 1872 O O . LEU A 1 252 ? 17.608 -11.926 -19.044 1.00 79.25 252 LEU A O 1
ATOM 1876 N N . ALA A 1 253 ? 16.990 -12.231 -16.908 1.00 77.31 253 ALA A N 1
ATOM 1877 C CA . ALA A 1 253 ? 17.973 -11.327 -16.328 1.00 77.31 253 ALA A CA 1
ATOM 1878 C C . ALA A 1 253 ? 19.342 -11.999 -16.179 1.00 77.31 253 ALA A C 1
ATOM 1880 O O . ALA A 1 253 ? 19.454 -13.131 -15.710 1.00 77.31 253 ALA A O 1
ATOM 1881 N N . GLU A 1 254 ? 20.397 -11.264 -16.521 1.00 71.81 254 GLU A N 1
ATOM 1882 C CA . GLU A 1 254 ? 21.774 -11.700 -16.307 1.00 71.81 254 GLU A CA 1
ATOM 1883 C C . GLU A 1 254 ? 22.248 -11.366 -14.880 1.00 71.81 254 GLU A C 1
ATOM 1885 O O . GLU A 1 254 ? 21.827 -10.384 -14.261 1.00 71.81 254 GLU A O 1
ATOM 1890 N N . GLY A 1 255 ? 23.144 -12.193 -14.336 1.00 72.19 255 GLY A N 1
ATOM 1891 C CA . GLY A 1 255 ? 23.761 -11.957 -13.029 1.00 72.19 255 GLY A CA 1
ATOM 1892 C C . GLY A 1 255 ? 22.807 -12.111 -11.835 1.00 72.19 255 GLY A C 1
ATOM 1893 O O . GLY A 1 255 ? 21.906 -12.947 -11.826 1.00 72.19 255 GLY A O 1
ATOM 1894 N N . MET A 1 256 ? 23.038 -11.331 -10.773 1.00 75.62 256 MET A N 1
ATOM 1895 C CA . MET A 1 256 ? 22.311 -11.479 -9.501 1.00 75.62 256 MET A CA 1
ATOM 1896 C C . MET A 1 256 ? 20.907 -10.856 -9.497 1.00 75.62 256 MET A C 1
ATOM 1898 O O . MET A 1 256 ? 20.125 -11.149 -8.594 1.00 75.62 256 MET A O 1
ATOM 1902 N N . VAL A 1 257 ? 20.555 -10.038 -10.495 1.00 75.38 257 VAL A N 1
ATOM 1903 C CA . VAL A 1 257 ? 19.260 -9.334 -10.543 1.00 75.38 257 VAL A CA 1
ATOM 1904 C C . VAL A 1 257 ? 18.095 -10.325 -10.573 1.00 75.38 257 VAL A C 1
ATOM 1906 O O . VAL A 1 257 ? 17.151 -10.188 -9.795 1.00 75.38 257 VAL A O 1
ATOM 1909 N N . GLY A 1 258 ? 18.192 -11.374 -11.397 1.00 79.88 258 GLY A N 1
ATOM 1910 C CA . GLY A 1 258 ? 17.171 -12.421 -11.473 1.00 79.88 258 GLY A CA 1
ATOM 1911 C C . GLY A 1 258 ? 16.961 -13.143 -10.139 1.00 79.88 258 GLY A C 1
ATOM 1912 O O . GLY A 1 258 ? 15.825 -13.335 -9.709 1.00 79.88 258 GLY A O 1
ATOM 1913 N N . VAL A 1 259 ? 18.051 -13.467 -9.435 1.00 81.38 259 VAL A N 1
ATOM 1914 C CA . VAL A 1 259 ? 18.005 -14.113 -8.111 1.00 81.38 259 VAL A CA 1
ATOM 1915 C C . VAL A 1 259 ? 17.342 -13.196 -7.084 1.00 81.38 259 VAL A C 1
ATOM 1917 O O . VAL A 1 259 ? 16.447 -13.619 -6.358 1.00 81.38 259 VAL A O 1
ATOM 1920 N N . MET A 1 260 ? 17.717 -11.915 -7.073 1.00 83.88 260 MET A N 1
ATOM 1921 C CA . MET A 1 260 ? 17.158 -10.931 -6.149 1.00 83.88 260 MET A CA 1
ATOM 1922 C C . MET A 1 260 ? 15.653 -10.709 -6.352 1.00 83.88 260 MET A C 1
ATOM 1924 O O . MET A 1 260 ? 14.939 -10.529 -5.366 1.00 83.88 260 MET A O 1
ATOM 1928 N N . VAL A 1 261 ? 15.166 -10.712 -7.599 1.00 87.00 261 VAL A N 1
ATOM 1929 C CA . VAL A 1 261 ? 13.731 -10.583 -7.916 1.00 87.00 261 VAL A CA 1
ATOM 1930 C C . VAL A 1 261 ? 12.957 -11.820 -7.460 1.00 87.00 261 VAL A C 1
ATOM 1932 O O . VAL A 1 261 ? 11.910 -11.687 -6.828 1.00 87.00 261 VAL A O 1
ATOM 1935 N N . VAL A 1 262 ? 13.490 -13.019 -7.703 1.00 88.44 262 VAL A N 1
ATOM 1936 C CA . VAL A 1 262 ? 12.885 -14.283 -7.247 1.00 88.44 262 VAL A CA 1
ATOM 1937 C C . VAL A 1 262 ? 12.836 -14.358 -5.715 1.00 88.44 262 VAL A C 1
ATOM 1939 O O . VAL A 1 262 ? 11.812 -14.749 -5.153 1.00 88.44 262 VAL A O 1
ATOM 1942 N N . ASP A 1 263 ? 13.886 -13.920 -5.020 1.00 88.38 263 ASP A N 1
ATOM 1943 C CA . ASP A 1 263 ? 13.907 -13.881 -3.553 1.00 88.38 263 ASP A CA 1
ATOM 1944 C C . ASP A 1 263 ? 12.920 -12.854 -2.975 1.00 88.38 263 ASP A C 1
ATOM 1946 O O . ASP A 1 263 ? 12.261 -13.131 -1.969 1.00 88.38 263 ASP A O 1
ATOM 1950 N N . MET A 1 264 ? 12.746 -11.690 -3.612 1.00 89.75 264 MET A N 1
ATOM 1951 C CA . MET A 1 264 ? 11.690 -10.753 -3.201 1.00 89.75 264 MET A CA 1
ATOM 1952 C C . MET A 1 264 ? 10.295 -11.304 -3.489 1.00 89.75 264 MET A C 1
ATOM 1954 O O . MET A 1 264 ? 9.406 -11.154 -2.654 1.00 89.75 264 MET A O 1
ATOM 1958 N N . CYS A 1 265 ? 10.105 -12.010 -4.605 1.00 92.94 265 CYS A N 1
ATOM 1959 C CA . CYS A 1 265 ? 8.853 -12.702 -4.900 1.00 92.94 265 CYS A CA 1
ATOM 1960 C C . CYS A 1 265 ? 8.512 -13.722 -3.799 1.00 92.94 265 CYS A C 1
ATOM 1962 O O . CYS A 1 265 ? 7.396 -13.715 -3.283 1.00 92.94 265 CYS A O 1
ATOM 1964 N N . ARG A 1 266 ? 9.490 -14.512 -3.327 1.00 92.19 266 ARG A N 1
ATOM 1965 C CA . ARG A 1 266 ? 9.325 -15.407 -2.160 1.00 92.19 266 ARG A CA 1
ATOM 1966 C C . ARG A 1 266 ? 8.866 -14.670 -0.906 1.00 92.19 266 ARG A C 1
ATOM 1968 O O . ARG A 1 266 ? 7.980 -15.161 -0.203 1.00 92.19 266 ARG A O 1
ATOM 1975 N N . MET A 1 267 ? 9.436 -13.497 -0.624 1.00 92.00 267 MET A N 1
ATOM 1976 C CA . MET A 1 267 ? 9.000 -12.676 0.510 1.00 92.00 267 MET A CA 1
ATOM 1977 C C . MET A 1 267 ? 7.553 -12.195 0.348 1.00 92.00 267 MET A C 1
ATOM 1979 O O . MET A 1 267 ? 6.786 -12.284 1.305 1.00 92.00 267 MET A O 1
ATOM 1983 N N . VAL A 1 268 ? 7.159 -11.751 -0.851 1.00 93.62 268 VAL A N 1
ATOM 1984 C CA . VAL A 1 268 ? 5.778 -11.334 -1.154 1.00 93.62 268 VAL A CA 1
ATOM 1985 C C . VAL A 1 268 ? 4.792 -12.490 -0.964 1.00 93.62 268 VAL A C 1
ATOM 1987 O O . VAL A 1 268 ? 3.768 -12.311 -0.304 1.00 93.62 268 VAL A O 1
ATOM 1990 N N . ILE A 1 269 ? 5.108 -13.688 -1.466 1.00 92.12 269 ILE A N 1
ATOM 1991 C CA . ILE A 1 269 ? 4.267 -14.890 -1.311 1.00 92.12 269 ILE A CA 1
ATOM 1992 C C . ILE A 1 269 ? 4.127 -15.259 0.169 1.00 92.12 269 ILE A C 1
ATOM 1994 O O . ILE A 1 269 ? 3.019 -15.464 0.660 1.00 92.12 269 ILE A O 1
ATOM 1998 N N . THR A 1 270 ? 5.243 -15.281 0.904 1.00 92.00 270 THR A N 1
ATOM 1999 C CA . THR A 1 270 ? 5.260 -15.616 2.337 1.00 92.00 270 THR A CA 1
ATOM 2000 C C . THR A 1 270 ? 4.438 -14.615 3.150 1.00 92.00 270 THR A C 1
ATOM 2002 O O . THR A 1 270 ? 3.661 -15.007 4.021 1.00 92.00 270 THR A O 1
ATOM 2005 N N . ALA A 1 271 ? 4.569 -13.317 2.867 1.00 92.25 271 ALA A N 1
ATOM 2006 C CA . ALA A 1 271 ? 3.789 -12.278 3.532 1.00 92.25 271 ALA A CA 1
ATOM 2007 C C . ALA A 1 271 ? 2.290 -12.389 3.192 1.00 92.25 271 ALA A C 1
ATOM 2009 O O . ALA A 1 271 ? 1.454 -12.328 4.094 1.00 92.25 271 ALA A O 1
ATOM 2010 N N . SER A 1 272 ? 1.958 -12.678 1.930 1.00 92.31 272 SER A N 1
ATOM 2011 C CA . SER A 1 272 ? 0.578 -12.900 1.474 1.00 92.31 272 SER A CA 1
ATOM 2012 C C . SER A 1 272 ? -0.065 -14.109 2.159 1.00 92.31 272 SER A C 1
ATOM 2014 O O . SER A 1 272 ? -1.209 -14.032 2.605 1.00 92.31 272 SER A O 1
ATOM 2016 N N . LEU A 1 273 ? 0.683 -15.204 2.331 1.00 90.75 273 LEU A N 1
ATOM 2017 C CA . LEU A 1 273 ? 0.225 -16.384 3.068 1.00 90.75 273 LEU A CA 1
ATOM 2018 C C . LEU A 1 273 ? -0.083 -16.052 4.535 1.00 90.75 273 LEU A C 1
ATOM 2020 O O . LEU A 1 273 ? -1.090 -16.512 5.077 1.00 90.75 273 LEU A O 1
ATOM 2024 N N . ARG A 1 274 ? 0.746 -15.214 5.174 1.00 90.62 274 ARG A N 1
ATOM 2025 C CA . ARG A 1 274 ? 0.497 -14.733 6.543 1.00 90.62 274 ARG A CA 1
ATOM 2026 C C . ARG A 1 274 ? -0.767 -13.881 6.628 1.00 90.62 274 ARG A C 1
ATOM 2028 O O . ARG A 1 274 ? -1.509 -14.047 7.589 1.00 90.62 274 ARG A O 1
ATOM 2035 N N . VAL A 1 275 ? -1.041 -13.035 5.633 1.00 91.69 275 VAL A N 1
ATOM 2036 C CA . VAL A 1 275 ? -2.286 -12.249 5.560 1.00 91.69 275 VAL A CA 1
ATOM 2037 C C . VAL A 1 275 ? -3.503 -13.167 5.458 1.00 91.69 275 VAL A C 1
ATOM 2039 O O . VAL A 1 275 ? -4.404 -13.047 6.281 1.00 91.69 275 VAL A O 1
ATOM 2042 N N . VAL A 1 276 ? -3.518 -14.123 4.521 1.00 88.88 276 VAL A N 1
ATOM 2043 C CA . VAL A 1 276 ? -4.644 -15.070 4.362 1.00 88.88 276 VAL A CA 1
ATOM 2044 C C . VAL A 1 276 ? -4.863 -15.882 5.636 1.00 88.88 276 VAL A C 1
ATOM 2046 O O . VAL A 1 276 ? -5.991 -16.047 6.099 1.00 88.88 276 VAL A O 1
ATOM 2049 N N . THR A 1 277 ? -3.775 -16.333 6.252 1.00 86.19 277 THR A N 1
ATOM 2050 C CA . THR A 1 277 ? -3.812 -17.083 7.506 1.00 86.19 277 THR A CA 1
ATOM 2051 C C . THR A 1 277 ? -4.390 -16.256 8.657 1.00 86.19 277 THR A C 1
ATOM 2053 O O . THR A 1 277 ? -5.295 -16.716 9.355 1.00 86.19 277 THR A O 1
ATOM 2056 N N . ALA A 1 278 ? -3.888 -15.035 8.859 1.00 86.38 278 ALA A N 1
ATOM 2057 C CA . ALA A 1 278 ? -4.351 -14.142 9.916 1.00 86.38 278 ALA A CA 1
ATOM 2058 C C . ALA A 1 278 ? -5.815 -13.735 9.697 1.00 86.38 278 ALA A C 1
ATOM 2060 O O . ALA A 1 278 ? -6.607 -13.774 10.636 1.00 86.38 278 ALA A O 1
ATOM 2061 N N . ALA A 1 279 ? -6.200 -13.444 8.453 1.00 83.81 279 ALA A N 1
ATOM 2062 C CA . ALA A 1 279 ? -7.572 -13.120 8.085 1.00 83.81 279 ALA A CA 1
ATOM 2063 C C . ALA A 1 279 ? -8.529 -14.295 8.328 1.00 83.81 279 ALA A C 1
ATOM 2065 O O . ALA A 1 279 ? -9.620 -14.096 8.850 1.00 83.81 279 ALA A O 1
ATOM 2066 N N . THR A 1 280 ? -8.101 -15.527 8.032 1.00 80.00 280 THR A N 1
ATOM 2067 C CA . THR A 1 280 ? -8.890 -16.736 8.312 1.00 80.00 280 THR A CA 1
ATOM 2068 C C . THR A 1 280 ? -9.121 -16.901 9.814 1.00 80.00 280 THR A C 1
ATOM 2070 O O . THR A 1 280 ? -10.252 -17.122 10.241 1.00 80.00 280 THR A O 1
ATOM 2073 N N . ARG A 1 281 ? -8.079 -16.744 10.645 1.00 79.00 281 ARG A N 1
ATOM 2074 C CA . ARG A 1 281 ? -8.221 -16.817 12.112 1.00 79.00 281 ARG A CA 1
ATOM 2075 C C . ARG A 1 281 ? -9.122 -15.712 12.655 1.00 79.00 281 ARG A C 1
ATOM 2077 O O . ARG A 1 281 ? -9.982 -15.983 13.489 1.00 79.00 281 ARG A O 1
ATOM 2084 N N . ALA A 1 282 ? -8.941 -14.489 12.168 1.00 74.56 282 ALA A N 1
ATOM 2085 C CA . ALA A 1 282 ? -9.743 -13.352 12.582 1.00 74.56 282 ALA A CA 1
ATOM 2086 C C . ALA A 1 282 ? -11.213 -13.510 12.165 1.00 74.56 282 ALA A C 1
ATOM 2088 O O . ALA A 1 282 ? -12.082 -13.206 12.968 1.00 74.56 282 ALA A O 1
ATOM 2089 N N . ALA A 1 283 ? -11.509 -14.077 10.990 1.00 72.19 283 ALA A N 1
ATOM 2090 C CA . ALA A 1 283 ? -12.875 -14.403 10.571 1.00 72.19 283 ALA A CA 1
ATOM 2091 C C . ALA A 1 283 ? -13.557 -15.407 11.518 1.00 72.19 283 ALA A C 1
ATOM 2093 O O . ALA A 1 283 ? -14.718 -15.228 11.879 1.00 72.19 283 ALA A O 1
ATOM 2094 N N . VAL A 1 284 ? -12.827 -16.431 11.981 1.00 71.94 284 VAL A N 1
ATOM 2095 C CA . VAL A 1 284 ? -13.343 -17.372 12.995 1.00 71.94 284 VAL A CA 1
ATOM 2096 C C . VAL A 1 284 ? -13.613 -16.659 14.316 1.00 71.94 284 VAL A C 1
ATOM 2098 O O . VAL A 1 284 ? -14.641 -16.894 14.944 1.00 71.94 284 VAL A O 1
ATOM 2101 N N . ALA A 1 285 ? -12.708 -15.773 14.731 1.00 70.44 285 ALA A N 1
ATOM 2102 C CA . ALA A 1 285 ? -12.876 -14.999 15.952 1.00 70.44 285 ALA A CA 1
ATOM 2103 C C . ALA A 1 285 ? -14.022 -13.979 15.852 1.00 70.44 285 ALA A C 1
ATOM 2105 O O . ALA A 1 285 ? -14.720 -13.781 16.841 1.00 70.44 285 ALA A O 1
ATOM 2106 N N . LEU A 1 286 ? -14.250 -13.363 14.683 1.00 66.06 286 LEU A N 1
ATOM 2107 C CA . LEU A 1 286 ? -15.378 -12.456 14.437 1.00 66.06 286 LEU A CA 1
ATOM 2108 C C . LEU A 1 286 ? -16.708 -13.187 14.589 1.00 66.06 286 LEU A C 1
ATOM 2110 O O . LEU A 1 286 ? -17.597 -12.696 15.274 1.00 66.06 286 LEU A O 1
ATOM 2114 N N . ALA A 1 287 ? -16.816 -14.383 14.018 1.00 61.81 287 ALA A N 1
ATOM 2115 C CA . ALA A 1 287 ? -18.037 -15.173 14.098 1.00 61.81 287 ALA A CA 1
ATOM 2116 C C . ALA A 1 287 ? -18.323 -15.762 15.493 1.00 61.81 287 ALA A C 1
ATOM 2118 O O . ALA A 1 287 ? -19.464 -16.105 15.785 1.00 61.81 287 ALA A O 1
ATOM 2119 N N . ASP A 1 288 ? -17.309 -15.870 16.357 1.00 63.00 288 ASP A N 1
ATOM 2120 C CA . ASP A 1 288 ? -17.459 -16.255 17.771 1.00 63.00 288 ASP A CA 1
ATOM 2121 C C . ASP A 1 288 ? -17.496 -15.024 18.708 1.00 63.00 288 ASP A C 1
ATOM 2123 O O . ASP A 1 288 ? -17.444 -15.169 19.927 1.00 63.00 288 ASP A O 1
ATOM 2127 N N . SER A 1 289 ? -17.554 -13.798 18.163 1.00 64.94 289 SER A N 1
ATOM 2128 C CA . SER A 1 289 ? -17.524 -12.521 18.906 1.00 64.94 289 SER A CA 1
ATOM 2129 C C . SER A 1 289 ? -16.315 -12.362 19.849 1.00 64.94 289 SER A C 1
ATOM 2131 O O . SER A 1 289 ? -16.410 -11.762 20.920 1.00 64.94 289 SER A O 1
ATOM 2133 N N . ARG A 1 290 ? -15.157 -12.908 19.457 1.00 56.38 290 ARG A N 1
ATOM 2134 C CA . ARG A 1 290 ? -13.916 -13.008 20.252 1.00 56.38 290 ARG A CA 1
ATOM 2135 C C . ARG A 1 290 ? -12.693 -12.378 19.587 1.00 56.38 290 ARG A C 1
ATOM 2137 O O . ARG A 1 290 ? -11.573 -12.805 19.862 1.00 56.38 290 ARG A O 1
ATOM 2144 N N . VAL A 1 291 ? -12.860 -11.408 18.691 1.00 62.25 291 VAL A N 1
ATOM 2145 C CA . VAL A 1 291 ? -11.702 -10.783 18.029 1.00 62.25 291 VAL A CA 1
ATOM 2146 C C . VAL A 1 291 ? -10.792 -10.135 19.065 1.00 62.25 291 VAL A C 1
ATOM 2148 O O . VAL A 1 291 ? -11.100 -9.078 19.613 1.00 62.25 291 VAL A O 1
ATOM 2151 N N . ASP A 1 292 ? -9.655 -10.774 19.319 1.00 67.00 292 ASP A N 1
ATOM 2152 C CA . ASP A 1 292 ? -8.637 -10.235 20.205 1.00 67.00 292 ASP A CA 1
ATOM 2153 C C . ASP A 1 292 ? -7.797 -9.186 19.460 1.00 67.00 292 ASP A C 1
ATOM 2155 O O . ASP A 1 292 ? -7.569 -9.274 18.247 1.00 67.00 292 ASP A O 1
ATOM 2159 N N . ALA A 1 293 ? -7.296 -8.197 20.198 1.00 70.44 293 ALA A N 1
ATOM 2160 C CA . ALA A 1 293 ? -6.365 -7.195 19.692 1.00 70.44 293 ALA A CA 1
ATOM 2161 C C . ALA A 1 293 ? -5.130 -7.852 19.051 1.00 70.44 293 ALA A C 1
ATOM 2163 O O . ALA A 1 293 ? -4.694 -7.422 17.986 1.00 70.44 293 ALA A O 1
ATOM 2164 N N . ALA A 1 294 ? -4.651 -8.966 19.617 1.00 77.88 294 ALA A N 1
ATOM 2165 C CA . ALA A 1 294 ? -3.503 -9.706 19.095 1.00 77.88 294 ALA A CA 1
ATOM 2166 C C . ALA A 1 294 ? -3.704 -10.238 17.661 1.00 77.88 294 ALA A C 1
ATOM 2168 O O . ALA A 1 294 ? -2.765 -10.228 16.866 1.00 77.88 294 ALA A O 1
ATOM 2169 N N . MET A 1 295 ? -4.918 -10.680 17.305 1.00 74.81 295 MET A N 1
ATOM 2170 C CA . MET A 1 295 ? -5.202 -11.191 15.955 1.00 74.81 295 MET A CA 1
ATOM 2171 C C . MET A 1 295 ? -5.269 -10.060 14.927 1.00 74.81 295 MET A C 1
ATOM 2173 O O . MET A 1 295 ? -4.782 -10.210 13.805 1.00 74.81 295 MET A O 1
ATOM 2177 N N . ARG A 1 296 ? -5.835 -8.910 15.321 1.00 77.94 296 ARG A N 1
ATOM 2178 C CA . ARG A 1 296 ? -5.851 -7.703 14.482 1.00 77.94 296 ARG A CA 1
ATOM 2179 C C . ARG A 1 296 ? -4.434 -7.193 14.236 1.00 77.94 296 ARG A C 1
ATOM 2181 O O . ARG A 1 296 ? -4.081 -6.930 13.090 1.00 77.94 296 ARG A O 1
ATOM 2188 N N . ASP A 1 297 ? -3.602 -7.144 15.272 1.00 83.75 297 ASP A N 1
ATOM 2189 C CA . ASP A 1 297 ? -2.202 -6.725 15.158 1.00 83.75 297 ASP A CA 1
ATOM 2190 C C . ASP A 1 297 ? -1.384 -7.665 14.258 1.00 83.75 297 ASP A C 1
ATOM 2192 O O . ASP A 1 297 ? -0.575 -7.200 13.449 1.00 83.75 297 ASP A O 1
ATOM 2196 N N . GLU A 1 298 ? -1.613 -8.984 14.340 1.00 85.94 298 GLU A N 1
ATOM 2197 C CA . GLU A 1 298 ? -0.970 -9.959 13.451 1.00 85.94 298 GLU A CA 1
ATOM 2198 C C . GLU A 1 298 ? -1.330 -9.701 11.978 1.00 85.94 298 GLU A C 1
ATOM 2200 O O . GLU A 1 298 ? -0.434 -9.662 11.127 1.00 85.94 298 GLU A O 1
ATOM 2205 N N . LEU A 1 299 ? -2.615 -9.473 11.676 1.00 88.62 299 LEU A N 1
ATOM 2206 C CA . LEU A 1 299 ? -3.080 -9.168 10.321 1.00 88.62 299 LEU A CA 1
ATOM 2207 C C . LEU A 1 299 ? -2.487 -7.853 9.799 1.00 88.62 299 LEU A C 1
ATOM 2209 O O . LEU A 1 299 ? -1.946 -7.820 8.692 1.00 88.62 299 LEU A O 1
ATOM 2213 N N . LEU A 1 300 ? -2.543 -6.785 10.599 1.00 88.44 300 LEU A N 1
ATOM 2214 C CA . LEU A 1 300 ? -1.998 -5.474 10.237 1.00 88.44 300 LEU A CA 1
ATOM 2215 C C . LEU A 1 300 ? -0.487 -5.556 9.975 1.00 88.44 300 LEU A C 1
ATOM 2217 O O . LEU A 1 300 ? 0.009 -4.992 8.998 1.00 88.44 300 LEU A O 1
ATOM 2221 N N . SER A 1 301 ? 0.251 -6.307 10.796 1.00 88.56 301 SER A N 1
ATOM 2222 C CA . SER A 1 301 ? 1.688 -6.532 10.610 1.00 88.56 301 SER A CA 1
ATOM 2223 C C . SER A 1 301 ? 1.995 -7.329 9.334 1.00 88.56 301 SER A C 1
ATOM 2225 O O . SER A 1 301 ? 2.915 -6.979 8.583 1.00 88.56 301 SER A O 1
ATOM 2227 N N . ALA A 1 302 ? 1.216 -8.376 9.047 1.00 90.88 302 ALA A N 1
ATOM 2228 C CA . ALA A 1 302 ? 1.361 -9.169 7.827 1.00 90.88 302 ALA A CA 1
ATOM 2229 C C . ALA A 1 302 ? 1.073 -8.333 6.569 1.00 90.88 302 ALA A C 1
ATOM 2231 O O . ALA A 1 302 ? 1.826 -8.394 5.593 1.00 90.88 302 ALA A O 1
ATOM 2232 N N . ALA A 1 303 ? 0.039 -7.492 6.615 1.00 91.81 303 ALA A N 1
ATOM 2233 C CA . ALA A 1 303 ? -0.309 -6.579 5.538 1.00 91.81 303 ALA A CA 1
ATOM 2234 C C . ALA A 1 303 ? 0.819 -5.570 5.266 1.00 91.81 303 ALA A C 1
ATOM 2236 O O . ALA A 1 303 ? 1.300 -5.470 4.139 1.00 91.81 303 ALA A O 1
ATOM 2237 N N . GLN A 1 304 ? 1.340 -4.907 6.305 1.00 90.00 304 GLN A N 1
ATOM 2238 C CA . GLN A 1 304 ? 2.471 -3.977 6.176 1.00 90.00 304 GLN A CA 1
ATOM 2239 C C . GLN A 1 304 ? 3.720 -4.649 5.591 1.00 90.00 304 GLN A C 1
ATOM 2241 O O . GLN A 1 304 ? 4.391 -4.083 4.728 1.00 90.00 304 GLN A O 1
ATOM 2246 N N . THR A 1 305 ? 4.017 -5.874 6.029 1.00 90.69 305 THR A N 1
ATOM 2247 C CA . THR A 1 305 ? 5.133 -6.660 5.482 1.00 90.69 305 THR A CA 1
ATOM 2248 C C . THR A 1 305 ? 4.925 -6.942 3.993 1.00 90.69 305 THR A C 1
ATOM 2250 O O . THR A 1 305 ? 5.872 -6.838 3.215 1.00 90.69 305 THR A O 1
ATOM 2253 N N . THR A 1 306 ? 3.688 -7.238 3.585 1.00 93.25 306 THR A N 1
ATOM 2254 C CA . THR A 1 306 ? 3.329 -7.473 2.179 1.00 93.25 306 THR A CA 1
ATOM 2255 C C . THR A 1 306 ? 3.524 -6.213 1.337 1.00 93.25 306 THR A C 1
ATOM 2257 O O . THR A 1 306 ? 4.167 -6.293 0.297 1.00 93.25 306 THR A O 1
ATOM 2260 N N . GLY A 1 307 ? 3.066 -5.045 1.804 1.00 90.81 307 GLY A N 1
ATOM 2261 C CA . GLY A 1 307 ? 3.261 -3.763 1.110 1.00 90.81 307 GLY A CA 1
ATOM 2262 C C . GLY A 1 307 ? 4.738 -3.398 0.911 1.00 90.81 307 GLY A C 1
ATOM 2263 O O . GLY A 1 307 ? 5.149 -3.025 -0.186 1.00 90.81 307 GLY A O 1
ATOM 2264 N N . ASN A 1 308 ? 5.567 -3.591 1.942 1.00 89.62 308 ASN A N 1
ATOM 2265 C CA . ASN A 1 308 ? 7.008 -3.336 1.855 1.00 89.62 308 ASN A CA 1
ATOM 2266 C C . ASN A 1 308 ? 7.718 -4.315 0.905 1.00 89.62 308 ASN A C 1
ATOM 2268 O O . ASN A 1 308 ? 8.580 -3.908 0.126 1.00 89.62 308 ASN A O 1
ATOM 2272 N N . ALA A 1 309 ? 7.360 -5.602 0.956 1.00 91.38 309 ALA A N 1
ATOM 2273 C CA . ALA A 1 309 ? 7.912 -6.608 0.052 1.00 91.38 309 ALA A CA 1
ATOM 2274 C C . ALA A 1 309 ? 7.480 -6.355 -1.403 1.00 91.38 309 ALA A C 1
ATOM 2276 O O . ALA A 1 309 ? 8.295 -6.491 -2.311 1.00 91.38 309 ALA A O 1
ATOM 2277 N N . ALA A 1 310 ? 6.228 -5.940 -1.617 1.00 92.00 310 ALA A N 1
ATOM 2278 C CA . ALA A 1 310 ? 5.687 -5.555 -2.918 1.00 92.00 310 ALA A CA 1
ATOM 2279 C C . ALA A 1 310 ? 6.435 -4.350 -3.507 1.00 92.00 310 ALA A C 1
ATOM 2281 O O . ALA A 1 310 ? 6.837 -4.379 -4.668 1.00 92.00 310 ALA A O 1
ATOM 2282 N N . TRP A 1 311 ? 6.698 -3.324 -2.693 1.00 90.06 311 TRP A N 1
ATOM 2283 C CA . TRP A 1 311 ? 7.517 -2.183 -3.099 1.00 90.06 311 TRP A CA 1
ATOM 2284 C C . TRP A 1 311 ? 8.932 -2.590 -3.520 1.00 90.06 311 TRP A C 1
ATOM 2286 O O . TRP A 1 311 ? 9.395 -2.228 -4.602 1.00 90.06 311 TRP A O 1
ATOM 2296 N N . GLU A 1 312 ? 9.622 -3.365 -2.682 1.00 88.62 312 GLU A N 1
ATOM 2297 C CA . GLU A 1 312 ? 10.991 -3.793 -2.970 1.00 88.62 312 GLU A CA 1
ATOM 2298 C C . GLU A 1 312 ? 11.039 -4.730 -4.190 1.00 88.62 312 GLU A C 1
ATOM 2300 O O . GLU A 1 312 ? 11.983 -4.659 -4.975 1.00 88.62 312 GLU A O 1
ATOM 2305 N N . LEU A 1 313 ? 10.003 -5.547 -4.414 1.00 91.06 313 LEU A N 1
ATOM 2306 C CA . LEU A 1 313 ? 9.858 -6.338 -5.636 1.00 91.06 313 LEU A CA 1
ATOM 2307 C C . LEU A 1 313 ? 9.766 -5.440 -6.876 1.00 91.06 313 LEU A C 1
ATOM 2309 O O . LEU A 1 313 ? 10.532 -5.647 -7.816 1.00 91.06 313 LEU A O 1
ATOM 2313 N N . LEU A 1 314 ? 8.883 -4.434 -6.873 1.00 87.88 314 LEU A N 1
ATOM 2314 C CA . LEU A 1 314 ? 8.755 -3.487 -7.988 1.00 87.88 314 LEU A CA 1
ATOM 2315 C C . LEU A 1 314 ? 10.072 -2.762 -8.250 1.00 87.88 314 LEU A C 1
ATOM 2317 O O . LEU A 1 314 ? 10.511 -2.671 -9.393 1.00 87.88 314 LEU A O 1
ATOM 2321 N N . ARG A 1 315 ? 10.745 -2.311 -7.191 1.00 85.88 315 ARG A N 1
ATOM 2322 C CA . ARG A 1 315 ? 12.033 -1.623 -7.282 1.00 85.88 315 ARG A CA 1
ATOM 2323 C C . ARG A 1 315 ? 13.122 -2.515 -7.880 1.00 85.88 315 ARG A C 1
ATOM 2325 O O . ARG A 1 315 ? 13.843 -2.080 -8.773 1.00 85.88 315 ARG A O 1
ATOM 2332 N N . ARG A 1 316 ? 13.222 -3.779 -7.454 1.00 83.31 316 ARG A N 1
ATOM 2333 C CA . ARG A 1 316 ? 14.226 -4.730 -7.973 1.00 83.31 316 ARG A CA 1
ATOM 2334 C C . ARG A 1 316 ? 13.917 -5.257 -9.367 1.00 83.31 316 ARG A C 1
ATOM 2336 O O . ARG A 1 316 ? 14.840 -5.506 -10.135 1.00 83.31 316 ARG A O 1
ATOM 2343 N N . ALA A 1 317 ? 12.640 -5.401 -9.708 1.00 81.56 317 ALA A N 1
ATOM 2344 C CA . ALA A 1 317 ? 12.195 -5.720 -11.063 1.00 81.56 317 ALA A CA 1
ATOM 2345 C C . ALA A 1 317 ? 12.284 -4.507 -12.015 1.00 81.56 317 ALA A C 1
ATOM 2347 O O . ALA A 1 317 ? 12.052 -4.649 -13.221 1.00 81.56 317 ALA A O 1
ATOM 2348 N N . ASN A 1 318 ? 12.617 -3.324 -11.475 1.00 77.81 318 ASN A N 1
ATOM 2349 C CA . ASN A 1 318 ? 12.579 -2.030 -12.153 1.00 77.81 318 ASN A CA 1
ATOM 2350 C C . ASN A 1 318 ? 11.195 -1.749 -12.782 1.00 77.81 318 ASN A C 1
ATOM 2352 O O . ASN A 1 318 ? 11.094 -1.186 -13.866 1.00 77.81 318 ASN A O 1
ATOM 2356 N N . ALA A 1 319 ? 10.137 -2.212 -12.109 1.00 80.69 319 ALA A N 1
ATOM 2357 C CA . ALA A 1 319 ? 8.722 -2.131 -12.472 1.00 80.69 319 ALA A CA 1
ATOM 2358 C C . ALA A 1 319 ? 7.964 -1.035 -11.699 1.00 80.69 319 ALA A C 1
ATOM 2360 O O . ALA A 1 319 ? 6.738 -1.029 -11.700 1.00 80.69 319 ALA A O 1
ATOM 2361 N N . ASN A 1 320 ? 8.665 -0.165 -10.965 1.00 75.12 320 ASN A N 1
ATOM 2362 C CA . ASN A 1 320 ? 8.040 0.841 -10.114 1.00 75.12 320 ASN A CA 1
ATOM 2363 C C . ASN A 1 320 ? 7.667 2.111 -10.886 1.00 75.12 320 ASN A C 1
ATOM 2365 O O . ASN A 1 320 ? 8.537 2.880 -11.301 1.00 75.12 320 ASN A O 1
ATOM 2369 N N . ASP A 1 321 ? 6.364 2.369 -10.970 1.00 67.75 321 ASP A N 1
ATOM 2370 C CA . ASP A 1 321 ? 5.822 3.604 -11.546 1.00 67.75 321 ASP A CA 1
ATOM 2371 C C . ASP A 1 321 ? 5.949 4.794 -10.571 1.00 67.75 321 ASP A C 1
ATOM 2373 O O . ASP A 1 321 ? 6.151 5.938 -10.978 1.00 67.75 321 ASP A O 1
ATOM 2377 N N . VAL A 1 322 ? 5.913 4.527 -9.260 1.00 67.69 322 VAL A N 1
ATOM 2378 C CA . VAL A 1 322 ? 6.113 5.532 -8.201 1.00 67.69 322 VAL A CA 1
ATOM 2379 C C . VAL A 1 322 ? 7.609 5.792 -7.971 1.00 67.69 322 VAL A C 1
ATOM 2381 O O . VAL A 1 322 ? 8.430 4.871 -7.962 1.00 67.69 322 VAL A O 1
ATOM 2384 N N . GLN A 1 323 ? 7.981 7.056 -7.740 1.00 66.50 323 GLN A N 1
ATOM 2385 C CA . GLN A 1 323 ? 9.358 7.447 -7.414 1.00 66.50 323 GLN A CA 1
ATOM 2386 C C . GLN A 1 323 ? 9.778 7.026 -5.998 1.00 66.50 323 GLN A C 1
ATOM 2388 O O . GLN A 1 323 ? 9.027 7.226 -5.046 1.00 66.50 323 GLN A O 1
ATOM 2393 N N . ASP A 1 324 ? 11.038 6.610 -5.815 1.00 69.31 324 ASP A N 1
ATOM 2394 C CA . ASP A 1 324 ? 11.631 6.354 -4.487 1.00 69.31 324 ASP A CA 1
ATOM 2395 C C . ASP A 1 324 ? 11.551 7.581 -3.556 1.00 69.31 324 ASP A C 1
ATOM 2397 O O . ASP A 1 324 ? 11.357 7.452 -2.344 1.00 69.31 324 ASP A O 1
ATOM 2401 N N . GLY A 1 325 ? 11.700 8.787 -4.117 1.00 66.31 325 GLY A N 1
ATOM 2402 C CA . GLY A 1 325 ? 11.554 10.042 -3.378 1.00 66.31 325 GLY A CA 1
ATOM 2403 C C . GLY A 1 325 ? 10.118 10.260 -2.907 1.00 66.31 325 GLY A C 1
ATOM 2404 O O . GLY A 1 325 ? 9.896 10.556 -1.732 1.00 66.31 325 GLY A O 1
ATOM 2405 N N . HIS A 1 326 ? 9.151 10.044 -3.799 1.00 73.62 326 HIS A N 1
ATOM 2406 C CA . HIS A 1 326 ? 7.739 10.176 -3.475 1.00 73.62 326 HIS A CA 1
ATOM 2407 C C . HIS A 1 326 ? 7.282 9.135 -2.446 1.00 73.62 326 HIS A C 1
ATOM 2409 O O . HIS A 1 326 ? 6.642 9.494 -1.460 1.00 73.62 326 HIS A O 1
ATOM 2415 N N . PHE A 1 327 ? 7.716 7.877 -2.594 1.00 79.12 327 PHE A N 1
ATOM 2416 C CA . PHE A 1 327 ? 7.460 6.812 -1.623 1.00 79.12 327 PHE A CA 1
ATOM 2417 C C . PHE A 1 327 ? 7.877 7.239 -0.205 1.00 79.12 327 PHE A C 1
ATOM 2419 O O . PHE A 1 327 ? 7.092 7.160 0.738 1.00 79.12 327 PHE A O 1
ATOM 2426 N N . LYS A 1 328 ? 9.087 7.798 -0.052 1.00 80.00 328 LYS A N 1
ATOM 2427 C CA . LYS A 1 328 ? 9.592 8.301 1.241 1.00 80.00 328 LYS A CA 1
ATOM 2428 C C . LYS A 1 328 ? 8.828 9.516 1.766 1.00 80.00 328 LYS A C 1
ATOM 2430 O O . LYS A 1 328 ? 8.684 9.659 2.981 1.00 80.00 328 LYS A O 1
ATOM 2435 N N . VAL A 1 329 ? 8.402 10.431 0.892 1.00 82.31 329 VAL A N 1
ATOM 2436 C CA . VAL A 1 329 ? 7.575 11.586 1.286 1.00 82.31 329 VAL A CA 1
ATOM 2437 C C . VAL A 1 329 ? 6.240 11.095 1.830 1.00 82.31 329 VAL A C 1
ATOM 2439 O O . VAL A 1 329 ? 5.844 11.515 2.917 1.00 82.31 329 VAL A O 1
ATOM 2442 N N . MET A 1 330 ? 5.613 10.144 1.141 1.00 86.62 330 MET A N 1
ATOM 2443 C CA . MET A 1 330 ? 4.373 9.528 1.582 1.00 86.62 330 MET A CA 1
ATOM 2444 C C . MET A 1 330 ? 4.534 8.802 2.917 1.00 86.62 330 MET A C 1
ATOM 2446 O O . MET A 1 330 ? 3.736 9.007 3.824 1.00 86.62 330 MET A O 1
ATOM 2450 N N . GLU A 1 331 ? 5.596 8.011 3.095 1.00 85.38 331 GLU A N 1
ATOM 2451 C CA . GLU A 1 331 ? 5.857 7.340 4.373 1.00 85.38 331 GLU A CA 1
ATOM 2452 C C . GLU A 1 331 ? 6.013 8.329 5.534 1.00 85.38 331 GLU A C 1
ATOM 2454 O O . GLU A 1 331 ? 5.532 8.075 6.643 1.00 85.38 331 GLU A O 1
ATOM 2459 N N . LYS A 1 332 ? 6.675 9.468 5.294 1.00 86.88 332 LYS A N 1
ATOM 2460 C CA . LYS A 1 332 ? 6.815 10.534 6.293 1.00 86.88 332 LYS A CA 1
ATOM 2461 C C . LYS A 1 332 ? 5.478 11.202 6.597 1.00 86.88 332 LYS A C 1
ATOM 2463 O O . LYS A 1 332 ? 5.179 11.400 7.774 1.00 86.88 332 LYS A O 1
ATOM 2468 N N . ALA A 1 333 ? 4.694 11.530 5.571 1.00 89.50 333 ALA A N 1
ATOM 2469 C CA . ALA A 1 333 ? 3.371 12.127 5.726 1.00 89.50 333 ALA A CA 1
ATOM 2470 C C . ALA A 1 333 ? 2.433 11.184 6.493 1.00 89.50 333 ALA A C 1
ATOM 2472 O O . ALA A 1 333 ? 1.803 11.594 7.464 1.00 89.50 333 ALA A O 1
ATOM 2473 N N . LEU A 1 334 ? 2.447 9.893 6.155 1.00 91.75 334 LEU A N 1
ATOM 2474 C CA . LEU A 1 334 ? 1.673 8.865 6.840 1.00 91.75 334 LEU A CA 1
ATOM 2475 C C . LEU A 1 334 ? 2.083 8.727 8.308 1.00 91.75 334 LEU A C 1
ATOM 2477 O O . LEU A 1 334 ? 1.231 8.675 9.192 1.00 91.75 334 LEU A O 1
ATOM 2481 N N . ALA A 1 335 ? 3.388 8.702 8.591 1.00 90.19 335 ALA A N 1
ATOM 2482 C CA . ALA A 1 335 ? 3.884 8.648 9.962 1.00 90.19 335 ALA A CA 1
ATOM 2483 C C . ALA A 1 335 ? 3.500 9.902 10.767 1.00 90.19 335 ALA A C 1
ATOM 2485 O O . ALA A 1 335 ? 3.208 9.792 11.957 1.00 90.19 335 ALA A O 1
ATOM 2486 N N . ALA A 1 336 ? 3.500 11.084 10.143 1.00 90.12 336 ALA A N 1
ATOM 2487 C CA . ALA A 1 336 ? 3.063 12.325 10.775 1.00 90.12 336 ALA A CA 1
ATOM 2488 C C . ALA A 1 336 ? 1.556 12.307 11.077 1.00 90.12 336 ALA A C 1
ATOM 2490 O O . ALA A 1 336 ? 1.173 12.575 12.215 1.00 90.12 336 ALA A O 1
ATOM 2491 N N . ALA A 1 337 ? 0.729 11.904 10.108 1.00 93.81 337 ALA A N 1
ATOM 2492 C CA . ALA A 1 337 ? -0.715 11.757 10.267 1.00 93.81 337 ALA A CA 1
ATOM 2493 C C . ALA A 1 337 ? -1.067 10.758 11.377 1.00 93.81 337 ALA A C 1
ATOM 2495 O O . ALA A 1 337 ? -1.765 11.107 12.328 1.00 93.81 337 ALA A O 1
ATOM 2496 N N . ALA A 1 338 ? -0.500 9.548 11.340 1.00 92.38 338 ALA A N 1
ATOM 2497 C CA . ALA A 1 338 ? -0.739 8.532 12.363 1.00 92.38 338 ALA A CA 1
ATOM 2498 C C . ALA A 1 338 ? -0.345 9.013 13.772 1.00 92.38 338 ALA A C 1
ATOM 2500 O O . ALA A 1 338 ? -1.066 8.771 14.743 1.00 92.38 338 ALA A O 1
ATOM 2501 N N . ARG A 1 339 ? 0.777 9.738 13.899 1.00 92.75 339 ARG A N 1
ATOM 2502 C CA . ARG A 1 339 ? 1.202 10.342 15.173 1.00 92.75 339 ARG A CA 1
ATOM 2503 C C . ARG A 1 339 ? 0.220 11.405 15.653 1.00 92.75 339 ARG A C 1
ATOM 2505 O O . ARG A 1 339 ? -0.145 11.373 16.824 1.00 92.75 339 ARG A O 1
ATOM 2512 N N . ALA A 1 340 ? -0.213 12.310 14.778 1.00 92.75 340 ALA A N 1
ATOM 2513 C CA . ALA A 1 340 ? -1.161 13.365 15.127 1.00 92.75 340 ALA A CA 1
ATOM 2514 C C . ALA A 1 340 ? -2.500 12.783 15.612 1.00 92.75 340 ALA A C 1
ATOM 2516 O O . ALA A 1 340 ? -3.002 13.174 16.663 1.00 92.75 340 ALA A O 1
ATOM 2517 N N . VAL A 1 341 ? -3.017 11.759 14.932 1.00 94.12 341 VAL A N 1
ATOM 2518 C CA . VAL A 1 341 ? -4.240 11.056 15.349 1.00 94.12 341 VAL A CA 1
ATOM 2519 C C . VAL A 1 341 ? -4.033 10.285 16.662 1.00 94.12 341 VAL A C 1
ATOM 2521 O O . VAL A 1 341 ? -4.900 10.285 17.533 1.00 94.12 341 VAL A O 1
ATOM 2524 N N . THR A 1 342 ? -2.859 9.687 16.881 1.00 92.38 342 THR A N 1
ATOM 2525 C CA . THR A 1 342 ? -2.539 9.019 18.159 1.00 92.38 342 THR A CA 1
ATOM 2526 C C . THR A 1 342 ? -2.522 10.003 19.337 1.00 92.38 342 THR A C 1
ATOM 2528 O O . THR A 1 342 ? -2.891 9.631 20.452 1.00 92.38 342 THR A O 1
ATOM 2531 N N . ILE A 1 343 ? -2.147 11.269 19.112 1.00 92.75 343 ILE A N 1
ATOM 2532 C CA . ILE A 1 343 ? -2.244 12.323 20.134 1.00 92.75 343 ILE A CA 1
ATOM 2533 C C . ILE A 1 343 ? -3.710 12.572 20.514 1.00 92.75 343 ILE A C 1
ATOM 2535 O O . ILE A 1 343 ? -3.997 12.708 21.701 1.00 92.75 343 ILE A O 1
ATOM 2539 N N . VAL A 1 344 ? -4.650 12.536 19.560 1.00 93.62 344 VAL A N 1
ATOM 2540 C CA . VAL A 1 344 ? -6.095 12.627 19.856 1.00 93.62 344 VAL A CA 1
ATOM 2541 C C . VAL A 1 344 ? -6.533 11.494 20.789 1.00 93.62 344 VAL A C 1
ATOM 2543 O O . VAL A 1 344 ? -7.187 11.751 21.800 1.00 93.62 344 VAL A O 1
ATOM 2546 N N . VAL A 1 345 ? -6.112 10.254 20.514 1.00 93.88 345 VAL A N 1
ATOM 2547 C CA . VAL A 1 345 ? -6.393 9.093 21.383 1.00 93.88 345 VAL A CA 1
ATOM 2548 C C . VAL A 1 345 ? -5.806 9.296 22.784 1.00 93.88 345 VAL A C 1
ATOM 2550 O O . VAL A 1 345 ? -6.461 8.990 23.780 1.00 93.88 345 VAL A O 1
ATOM 2553 N N . ALA A 1 346 ? -4.587 9.831 22.889 1.00 92.81 346 ALA A N 1
ATOM 2554 C CA . ALA A 1 346 ? -3.965 10.133 24.177 1.00 92.81 346 ALA A CA 1
ATOM 2555 C C . ALA A 1 346 ? -4.744 11.210 24.953 1.00 92.81 346 ALA A C 1
ATOM 2557 O O . ALA A 1 346 ? -5.012 11.029 26.141 1.00 92.81 346 ALA A O 1
ATOM 2558 N N . CYS A 1 347 ? -5.180 12.282 24.286 1.00 92.75 347 CYS A N 1
ATOM 2559 C CA . CYS A 1 347 ? -6.033 13.306 24.890 1.00 92.75 347 CYS A CA 1
ATOM 2560 C C . CYS A 1 347 ? -7.369 12.725 25.370 1.00 92.75 347 CYS A C 1
ATOM 2562 O O . CYS A 1 347 ? -7.802 13.033 26.480 1.00 92.75 347 CYS A O 1
ATOM 2564 N N . ALA A 1 348 ? -8.002 11.849 24.585 1.00 92.31 348 ALA A N 1
ATOM 2565 C CA . ALA A 1 348 ? -9.242 11.183 24.974 1.00 92.31 348 ALA A CA 1
ATOM 2566 C C . ALA A 1 348 ? -9.052 10.276 26.201 1.00 92.31 348 ALA A C 1
ATOM 2568 O O . ALA A 1 348 ? -9.856 10.321 27.132 1.00 92.31 348 ALA A O 1
ATOM 2569 N N . LYS A 1 349 ? -7.941 9.532 26.271 1.00 91.56 349 LYS A N 1
ATOM 2570 C CA . LYS A 1 349 ? -7.580 8.735 27.455 1.00 91.56 349 LYS A CA 1
ATOM 2571 C C . LYS A 1 349 ? -7.395 9.605 28.698 1.00 91.56 349 LYS A C 1
ATOM 2573 O O . LYS A 1 349 ? -8.023 9.324 29.715 1.00 91.56 349 LYS A O 1
ATOM 2578 N N . MET A 1 350 ? -6.636 10.698 28.604 1.00 90.94 350 MET A N 1
ATOM 2579 C CA . MET A 1 350 ? -6.462 11.643 29.719 1.00 90.94 350 MET A CA 1
ATOM 2580 C C . MET A 1 350 ? -7.800 12.235 30.188 1.00 90.94 350 MET A C 1
ATOM 2582 O O . MET A 1 350 ? -8.040 12.376 31.385 1.00 90.94 350 MET A O 1
ATOM 2586 N N . SER A 1 351 ? -8.698 12.550 29.252 1.00 90.19 351 SER A N 1
ATOM 2587 C CA . SER A 1 351 ? -10.064 12.997 29.546 1.00 90.19 351 SER A CA 1
ATOM 2588 C C . SER A 1 351 ? -10.893 11.912 30.245 1.00 90.19 351 SER A C 1
ATOM 2590 O O . SER A 1 351 ? -11.599 12.206 31.206 1.00 90.19 351 SER A O 1
ATOM 2592 N N . SER A 1 352 ? -10.767 10.646 29.837 1.00 90.94 352 SER A N 1
ATOM 2593 C CA . SER A 1 352 ? -11.447 9.517 30.491 1.00 90.94 352 SER A CA 1
ATOM 2594 C C . SER A 1 352 ? -10.952 9.253 31.919 1.00 90.94 352 SER A C 1
ATOM 2596 O O . SER A 1 352 ? -11.728 8.865 32.791 1.00 90.94 352 SER A O 1
ATOM 2598 N N . GLU A 1 353 ? -9.667 9.489 32.190 1.00 90.19 353 GLU A N 1
ATOM 2599 C CA . GLU A 1 353 ? -9.073 9.336 33.523 1.00 90.19 353 GLU A CA 1
ATOM 2600 C C . GLU A 1 353 ? -9.532 10.431 34.490 1.00 90.19 353 GLU A C 1
ATOM 2602 O O . GLU A 1 353 ? -9.673 10.174 35.686 1.00 90.19 353 GLU A O 1
ATOM 2607 N N . ALA A 1 354 ? -9.818 11.627 33.968 1.00 87.88 354 ALA A N 1
ATOM 2608 C CA . ALA A 1 354 ? -10.381 12.737 34.729 1.00 87.88 354 ALA A CA 1
ATOM 2609 C C . ALA A 1 354 ? -11.871 12.544 35.074 1.00 87.88 354 ALA A C 1
ATOM 2611 O O . ALA A 1 354 ? -12.394 13.228 35.957 1.00 87.88 354 ALA A O 1
ATOM 2612 N N . LEU A 1 355 ? -12.560 11.613 34.404 1.00 88.50 355 LEU A N 1
ATOM 2613 C CA . LEU A 1 355 ? -13.962 11.298 34.663 1.00 88.50 355 LEU A CA 1
ATOM 2614 C C . LEU A 1 355 ? -14.107 10.249 35.785 1.00 88.50 355 LEU A C 1
ATOM 2616 O O . LEU A 1 355 ? -13.379 9.249 35.814 1.00 88.50 355 LEU A O 1
ATOM 2620 N N . PRO A 1 356 ? -15.085 10.407 36.698 1.00 85.38 356 PRO A N 1
ATOM 2621 C CA . PRO A 1 356 ? -15.466 9.335 37.613 1.00 85.38 356 PRO A CA 1
ATOM 2622 C C . PRO A 1 356 ? -16.005 8.127 36.827 1.00 85.38 356 PRO A C 1
ATOM 2624 O O . PRO A 1 356 ? -16.487 8.285 35.704 1.00 85.38 356 PRO A O 1
ATOM 2627 N N . GLN A 1 357 ? -15.939 6.924 37.416 1.00 75.25 357 GLN A N 1
ATOM 2628 C CA . GLN A 1 357 ? -16.503 5.699 36.823 1.00 75.25 357 GLN A CA 1
ATOM 2629 C C . GLN A 1 357 ? -17.998 5.909 36.544 1.00 75.25 357 GLN A C 1
ATOM 2631 O O . GLN A 1 357 ? -18.817 5.938 37.462 1.00 75.25 357 GLN A O 1
ATOM 2636 N N . SER A 1 358 ? -18.316 6.168 35.280 1.00 81.62 358 SER A N 1
ATOM 2637 C CA . SER A 1 358 ? -19.598 6.670 34.796 1.00 81.62 358 SER A CA 1
ATOM 2638 C C . SER A 1 358 ? -19.771 6.252 33.342 1.00 81.62 358 SER A C 1
ATOM 2640 O O . SER A 1 358 ? -18.789 6.034 32.638 1.00 81.62 358 SER A O 1
ATOM 2642 N N . THR A 1 359 ? -21.011 6.247 32.860 1.00 87.25 359 THR A N 1
ATOM 2643 C CA . THR A 1 359 ? -21.317 5.984 31.445 1.00 87.25 359 THR A CA 1
ATOM 2644 C C . THR A 1 359 ? -20.613 6.958 30.494 1.00 87.25 359 THR A C 1
ATOM 2646 O O . THR A 1 359 ? -20.323 6.606 29.358 1.00 87.25 359 THR A O 1
ATOM 2649 N N . ALA A 1 360 ? -20.307 8.178 30.953 1.00 86.81 360 ALA A N 1
ATOM 2650 C CA . ALA A 1 360 ? -19.556 9.161 30.178 1.00 86.81 360 ALA A CA 1
ATOM 2651 C C . ALA A 1 360 ? -18.078 8.771 30.024 1.00 86.81 360 ALA A C 1
ATOM 2653 O O . ALA A 1 360 ? -17.486 9.019 28.978 1.00 86.81 360 ALA A O 1
ATOM 2654 N N . LYS A 1 361 ? -17.484 8.147 31.048 1.00 90.50 361 LYS A N 1
ATOM 2655 C CA . LYS A 1 361 ? -16.122 7.614 30.968 1.00 90.50 361 LYS A CA 1
ATOM 2656 C C . LYS A 1 361 ? -16.043 6.485 29.946 1.00 90.50 361 LYS A C 1
ATOM 2658 O O . LYS A 1 361 ? -15.173 6.536 29.083 1.00 90.50 361 LYS A O 1
ATOM 2663 N N . ASP A 1 362 ? -16.961 5.526 30.031 1.00 90.88 362 ASP A N 1
ATOM 2664 C CA . ASP A 1 362 ? -17.011 4.384 29.113 1.00 90.88 362 ASP A CA 1
ATOM 2665 C C . ASP A 1 362 ? -17.208 4.861 27.666 1.00 90.88 362 ASP A C 1
ATOM 2667 O O . ASP A 1 362 ? -16.443 4.478 26.789 1.00 90.88 362 ASP A O 1
ATOM 2671 N N . ALA A 1 363 ? -18.105 5.828 27.435 1.00 91.06 363 ALA A N 1
ATOM 2672 C CA . ALA A 1 363 ? -18.312 6.421 26.113 1.00 91.06 363 ALA A CA 1
ATOM 2673 C C . ALA A 1 363 ? -17.052 7.096 25.531 1.00 91.06 363 ALA A C 1
ATOM 2675 O O . ALA A 1 363 ? -16.776 6.964 24.340 1.00 91.06 363 ALA A O 1
ATOM 2676 N N . VAL A 1 364 ? -16.268 7.815 26.349 1.00 92.25 364 VAL A N 1
ATOM 2677 C CA . VAL A 1 364 ? -15.003 8.428 25.894 1.00 92.25 364 VAL A CA 1
ATOM 2678 C C . VAL A 1 364 ? -13.949 7.359 25.589 1.00 92.25 364 VAL A C 1
ATOM 2680 O O . VAL A 1 364 ? -13.187 7.518 24.636 1.00 92.25 364 VAL A O 1
ATOM 2683 N N . VAL A 1 365 ? -13.892 6.280 26.376 1.00 91.00 365 VAL A N 1
ATOM 2684 C CA . VAL A 1 365 ? -12.973 5.156 26.135 1.00 91.00 365 VAL A CA 1
ATOM 2685 C C . VAL A 1 365 ? -13.329 4.434 24.839 1.00 91.00 365 VAL A C 1
ATOM 2687 O O . VAL A 1 365 ? -12.435 4.212 24.024 1.00 91.00 365 VAL A O 1
ATOM 2690 N N . ASP A 1 366 ? -14.606 4.130 24.621 1.00 89.44 366 ASP A N 1
ATOM 2691 C CA . ASP A 1 366 ? -15.086 3.451 23.416 1.00 89.44 366 ASP A CA 1
ATOM 2692 C C . ASP A 1 366 ? -14.797 4.288 22.167 1.00 89.44 366 ASP A C 1
ATOM 2694 O O . ASP A 1 366 ? -14.153 3.810 21.233 1.00 89.44 366 ASP A O 1
ATOM 2698 N N . ALA A 1 367 ? -15.136 5.580 22.193 1.00 92.06 367 ALA A N 1
ATOM 2699 C CA . ALA A 1 367 ? -14.838 6.483 21.087 1.00 92.06 367 ALA A CA 1
ATOM 2700 C C . ALA A 1 367 ? -13.317 6.588 20.822 1.00 92.06 367 ALA A C 1
ATOM 2702 O O . ALA A 1 367 ? -12.873 6.623 19.673 1.00 92.06 367 ALA A O 1
ATOM 2703 N N . ALA A 1 368 ? -12.481 6.592 21.871 1.00 92.25 368 ALA A N 1
ATOM 2704 C CA . ALA A 1 368 ? -11.024 6.591 21.716 1.00 92.25 368 ALA A CA 1
ATOM 2705 C C . ALA A 1 368 ? -10.495 5.291 21.080 1.00 92.25 368 ALA A C 1
ATOM 2707 O O . ALA A 1 368 ? -9.513 5.334 20.331 1.00 92.25 368 ALA A O 1
ATOM 2708 N N . MET A 1 369 ? -11.124 4.148 21.370 1.00 88.75 369 MET A N 1
ATOM 2709 C CA . MET A 1 369 ? -10.800 2.862 20.744 1.00 88.75 369 MET A CA 1
ATOM 2710 C C . MET A 1 369 ? -11.235 2.809 19.278 1.00 88.75 369 MET A C 1
ATOM 2712 O O . MET A 1 369 ? -10.508 2.237 18.460 1.00 88.75 369 MET A O 1
ATOM 2716 N N . ASP A 1 370 ? -12.347 3.454 18.925 1.00 88.38 370 ASP A N 1
ATOM 2717 C CA . ASP A 1 370 ? -12.786 3.596 17.534 1.00 88.38 370 ASP A CA 1
ATOM 2718 C C . ASP A 1 370 ? -11.768 4.421 16.728 1.00 88.38 370 ASP A C 1
ATOM 2720 O O . ASP A 1 370 ? -11.262 3.944 15.712 1.00 88.38 370 ASP A O 1
ATOM 2724 N N . VAL A 1 371 ? -11.332 5.587 17.235 1.00 92.31 371 VAL A N 1
ATOM 2725 C CA . VAL A 1 371 ? -10.264 6.389 16.592 1.00 92.31 371 VAL A CA 1
ATOM 2726 C C . VAL A 1 371 ? -8.971 5.584 16.434 1.00 92.31 371 VAL A C 1
ATOM 2728 O O . VAL A 1 371 ? -8.320 5.645 15.389 1.00 92.31 371 VAL A O 1
ATOM 2731 N N . TYR A 1 372 ? -8.592 4.810 17.456 1.00 90.62 372 TYR A N 1
ATOM 2732 C CA . TYR A 1 372 ? -7.414 3.944 17.397 1.00 90.62 372 TYR A CA 1
ATOM 2733 C C . TYR A 1 372 ? -7.544 2.838 16.330 1.00 90.62 372 TYR A C 1
ATOM 2735 O O . TYR A 1 372 ? -6.586 2.532 15.615 1.00 90.62 372 TYR A O 1
ATOM 2743 N N . THR A 1 373 ? -8.732 2.257 16.180 1.00 86.12 373 THR A N 1
ATOM 2744 C CA . THR A 1 373 ? -9.002 1.236 15.158 1.00 86.12 373 THR A CA 1
ATOM 2745 C C . THR A 1 373 ? -8.965 1.850 13.754 1.00 86.12 373 THR A C 1
ATOM 2747 O O . THR A 1 373 ? -8.290 1.321 12.872 1.00 86.12 373 THR A O 1
ATOM 2750 N N . CYS A 1 374 ? -9.574 3.023 13.551 1.00 89.88 374 CYS A N 1
ATOM 2751 C CA . CYS A 1 374 ? -9.536 3.733 12.270 1.00 89.88 374 CYS A CA 1
ATOM 2752 C C . CYS A 1 374 ? -8.104 4.128 11.865 1.00 89.88 374 CYS A C 1
ATOM 2754 O O . CYS A 1 374 ? -7.708 3.911 10.722 1.00 89.88 374 CYS A O 1
ATOM 2756 N N . VAL A 1 375 ? -7.282 4.656 12.785 1.00 91.06 375 VAL A N 1
ATOM 2757 C CA . VAL A 1 375 ? -5.904 5.068 12.442 1.00 91.06 375 VAL A CA 1
ATOM 2758 C C . VAL A 1 375 ? -4.995 3.878 12.131 1.00 91.06 375 VAL A C 1
ATOM 2760 O O . VAL A 1 375 ? -4.130 3.974 11.255 1.00 91.06 375 VAL A O 1
ATOM 2763 N N . THR A 1 376 ? -5.173 2.748 12.819 1.00 88.88 376 THR A N 1
ATOM 2764 C CA . THR A 1 376 ? -4.399 1.526 12.549 1.00 88.88 376 THR A CA 1
ATOM 2765 C C . THR A 1 376 ? -4.801 0.898 11.218 1.00 88.88 376 THR A C 1
ATOM 2767 O O . THR A 1 376 ? -3.911 0.535 10.442 1.00 88.88 376 THR A O 1
ATOM 2770 N N . HIS A 1 377 ? -6.102 0.878 10.905 1.00 87.38 377 HIS A N 1
ATOM 2771 C CA . HIS A 1 377 ? -6.619 0.512 9.587 1.00 87.38 377 HIS A CA 1
ATOM 2772 C C . HIS A 1 377 ? -6.027 1.405 8.490 1.00 87.38 377 HIS A C 1
ATOM 2774 O O . HIS A 1 377 ? -5.336 0.901 7.606 1.00 87.38 377 HIS A O 1
ATOM 2780 N N . MET A 1 378 ? -6.187 2.729 8.604 1.00 92.12 378 MET A N 1
ATOM 2781 C CA . MET A 1 378 ? -5.642 3.703 7.654 1.00 92.12 378 MET A CA 1
ATOM 2782 C C . MET A 1 378 ? -4.137 3.512 7.449 1.00 92.12 378 MET A C 1
ATOM 2784 O O . MET A 1 378 ? -3.666 3.497 6.317 1.00 92.12 378 MET A O 1
ATOM 2788 N N . THR A 1 379 ? -3.365 3.329 8.525 1.00 91.19 379 THR A N 1
ATOM 2789 C CA . THR A 1 379 ? -1.906 3.170 8.431 1.00 91.19 379 THR A CA 1
ATOM 2790 C C . THR A 1 379 ? -1.508 1.896 7.690 1.00 91.19 379 THR A C 1
ATOM 2792 O O . THR A 1 379 ? -0.564 1.917 6.899 1.00 91.19 379 THR A O 1
ATOM 2795 N N . ALA A 1 380 ? -2.195 0.779 7.936 1.00 89.50 380 ALA A N 1
ATOM 2796 C CA . ALA A 1 380 ? -1.916 -0.466 7.232 1.00 89.50 380 ALA A CA 1
ATOM 2797 C C . ALA A 1 380 ? -2.353 -0.393 5.763 1.00 89.50 380 ALA A C 1
ATOM 2799 O O . ALA A 1 380 ? -1.555 -0.738 4.891 1.00 89.50 380 ALA A O 1
ATOM 2800 N N . THR A 1 381 ? -3.551 0.131 5.489 1.00 90.81 381 THR A N 1
ATOM 2801 C CA . THR A 1 381 ? -4.068 0.324 4.129 1.00 90.81 381 THR A CA 1
ATOM 2802 C C . THR A 1 381 ? -3.155 1.243 3.326 1.00 90.81 381 THR A C 1
ATOM 2804 O O . THR A 1 381 ? -2.668 0.831 2.280 1.00 90.81 381 THR A O 1
ATOM 2807 N N . ALA A 1 382 ? -2.796 2.415 3.858 1.00 90.88 382 ALA A N 1
ATOM 2808 C CA . ALA A 1 382 ? -1.898 3.365 3.203 1.00 90.88 382 ALA A CA 1
ATOM 2809 C C . ALA A 1 382 ? -0.528 2.761 2.862 1.00 90.88 382 ALA A C 1
ATOM 2811 O O . ALA A 1 382 ? 0.006 3.015 1.788 1.00 90.88 382 ALA A O 1
ATOM 2812 N N . ARG A 1 383 ? 0.055 1.943 3.752 1.00 89.69 383 ARG A N 1
ATOM 2813 C CA . ARG A 1 383 ? 1.346 1.272 3.494 1.00 89.69 383 ARG A CA 1
ATOM 2814 C C . ARG A 1 383 ? 1.249 0.208 2.412 1.00 89.69 383 ARG A C 1
ATOM 2816 O O . ARG A 1 383 ? 2.184 0.041 1.636 1.00 89.69 383 ARG A O 1
ATOM 2823 N N . VAL A 1 384 ? 0.142 -0.523 2.382 1.00 92.06 384 VAL A N 1
ATOM 2824 C CA . VAL A 1 384 ? -0.102 -1.559 1.380 1.00 92.06 384 VAL A CA 1
ATOM 2825 C C . VAL A 1 384 ? -0.398 -0.947 0.018 1.00 92.06 384 VAL A C 1
ATOM 2827 O O . VAL A 1 384 ? 0.069 -1.478 -0.983 1.00 92.06 384 VAL A O 1
ATOM 2830 N N . THR A 1 385 ? -1.141 0.157 -0.036 1.00 90.06 385 THR A N 1
ATOM 2831 C CA . THR A 1 385 ? -1.545 0.800 -1.291 1.00 90.06 385 THR A CA 1
ATOM 2832 C C . THR A 1 385 ? -0.495 1.754 -1.847 1.00 90.06 385 THR A C 1
ATOM 2834 O O . THR A 1 385 ? -0.541 2.054 -3.038 1.00 90.06 385 THR A O 1
ATOM 2837 N N . LEU A 1 386 ? 0.494 2.160 -1.044 1.00 86.88 386 LEU A N 1
ATOM 2838 C CA . LEU A 1 386 ? 1.580 3.069 -1.427 1.00 86.88 386 LEU A CA 1
ATOM 2839 C C . LEU A 1 386 ? 2.298 2.713 -2.744 1.00 86.88 386 LEU A C 1
ATOM 2841 O O . LEU A 1 386 ? 2.469 3.607 -3.573 1.00 86.88 386 LEU A O 1
ATOM 2845 N N . PRO A 1 387 ? 2.667 1.439 -3.006 1.00 83.69 387 PRO A N 1
ATOM 2846 C CA . PRO A 1 387 ? 3.284 1.036 -4.275 1.00 83.69 387 PRO A CA 1
ATOM 2847 C C . PRO A 1 387 ? 2.376 1.253 -5.493 1.00 83.69 387 PRO A C 1
ATOM 2849 O O . PRO A 1 387 ? 2.846 1.302 -6.623 1.00 83.69 387 PRO A O 1
ATOM 2852 N N . SER A 1 388 ? 1.072 1.375 -5.252 1.00 83.88 388 SER A N 1
ATOM 2853 C CA . SER A 1 388 ? 0.006 1.474 -6.243 1.00 83.88 388 SER A CA 1
ATOM 2854 C C . SER A 1 388 ? -0.763 2.794 -6.166 1.00 83.88 388 SER A C 1
ATOM 2856 O O . SER A 1 388 ? -1.879 2.863 -6.668 1.00 83.88 388 SER A O 1
ATOM 2858 N N . ILE A 1 389 ? -0.216 3.829 -5.518 1.00 84.25 389 ILE A N 1
ATOM 2859 C CA . ILE A 1 389 ? -0.974 5.051 -5.200 1.00 84.25 389 ILE A CA 1
ATOM 2860 C C . ILE A 1 389 ? -1.450 5.824 -6.440 1.00 84.25 389 ILE A C 1
ATOM 2862 O O . ILE A 1 389 ? -2.414 6.574 -6.365 1.00 84.25 389 ILE A O 1
ATOM 2866 N N . LEU A 1 390 ? -0.816 5.589 -7.594 1.00 79.25 390 LEU A N 1
ATOM 2867 C CA . LEU A 1 390 ? -1.237 6.132 -8.890 1.00 79.25 390 LEU A CA 1
ATOM 2868 C C . LEU A 1 390 ? -2.558 5.535 -9.395 1.00 79.25 390 LEU A C 1
ATOM 2870 O O . LEU A 1 390 ? -3.194 6.109 -10.273 1.00 79.25 390 LEU A O 1
ATOM 2874 N N . ASN A 1 391 ? -2.955 4.366 -8.888 1.00 82.81 391 ASN A N 1
ATOM 2875 C CA . ASN A 1 391 ? -4.209 3.733 -9.259 1.00 82.81 391 ASN A CA 1
ATOM 2876 C C . ASN A 1 391 ? -5.373 4.391 -8.507 1.00 82.81 391 ASN A C 1
ATOM 2878 O O . ASN A 1 391 ? -5.360 4.458 -7.277 1.00 82.81 391 ASN A O 1
ATOM 2882 N N . GLU A 1 392 ? -6.415 4.789 -9.239 1.00 84.56 392 GLU A N 1
ATOM 2883 C CA . GLU A 1 392 ? -7.609 5.440 -8.686 1.00 84.56 392 GLU A CA 1
ATOM 2884 C C . GLU A 1 392 ? -8.263 4.618 -7.569 1.00 84.56 392 GLU A C 1
ATOM 2886 O O . GLU A 1 392 ? -8.709 5.183 -6.574 1.00 84.56 392 GLU A O 1
ATOM 2891 N N . VAL A 1 393 ? -8.263 3.284 -7.684 1.00 86.38 393 VAL A N 1
ATOM 2892 C CA . VAL A 1 393 ? -8.804 2.399 -6.637 1.00 86.38 393 VAL A CA 1
ATOM 2893 C C . VAL A 1 393 ? -8.013 2.553 -5.337 1.00 86.38 393 VAL A C 1
ATOM 2895 O O . VAL A 1 393 ? -8.592 2.758 -4.279 1.00 86.38 393 VAL A O 1
ATOM 2898 N N . SER A 1 394 ? -6.685 2.501 -5.413 1.00 88.19 394 SER A N 1
ATOM 2899 C CA . SER A 1 394 ? -5.796 2.615 -4.253 1.00 88.19 394 SER A CA 1
ATOM 2900 C C . SER A 1 394 ? -5.862 3.994 -3.595 1.00 88.19 394 SER A C 1
ATOM 2902 O O . SER A 1 394 ? -5.811 4.090 -2.367 1.00 88.19 394 SER A O 1
ATOM 2904 N N . LEU A 1 395 ? -5.996 5.051 -4.403 1.00 89.38 395 LEU A N 1
ATOM 2905 C CA . LEU A 1 395 ? -6.203 6.412 -3.917 1.00 89.38 395 LEU A CA 1
ATOM 2906 C C . LEU A 1 395 ? -7.565 6.555 -3.224 1.00 89.38 395 LEU A C 1
ATOM 2908 O O . LEU A 1 395 ? -7.623 7.063 -2.108 1.00 89.38 395 LEU A O 1
ATOM 2912 N N . SER A 1 396 ? -8.638 6.050 -3.839 1.00 90.62 396 SER A N 1
ATOM 2913 C CA . SER A 1 396 ? -9.989 6.086 -3.269 1.00 90.62 396 SER A CA 1
ATOM 2914 C C . SER A 1 396 ? -10.077 5.342 -1.933 1.00 90.62 396 SER A C 1
ATOM 2916 O O . SER A 1 396 ? -10.760 5.810 -1.026 1.00 90.62 396 SER A O 1
ATOM 2918 N N . GLU A 1 397 ? -9.390 4.206 -1.784 1.00 88.56 397 GLU A N 1
ATOM 2919 C CA . GLU A 1 397 ? -9.340 3.454 -0.519 1.00 88.56 397 GLU A CA 1
ATOM 2920 C C . GLU A 1 397 ? -8.610 4.244 0.584 1.00 88.56 397 GLU A C 1
ATOM 2922 O O . GLU A 1 397 ? -9.041 4.259 1.739 1.00 88.56 397 GLU A O 1
ATOM 2927 N N . LEU A 1 398 ? -7.525 4.953 0.242 1.00 91.94 398 LEU A N 1
ATOM 2928 C CA . LEU A 1 398 ? -6.822 5.828 1.187 1.00 91.94 398 LEU A CA 1
ATOM 2929 C C . LEU A 1 398 ? -7.681 7.030 1.609 1.00 91.94 398 LEU A C 1
ATOM 2931 O O . LEU A 1 398 ? -7.690 7.403 2.785 1.00 91.94 398 LEU A O 1
ATOM 2935 N N . GLU A 1 399 ? -8.400 7.631 0.662 1.00 92.12 399 GLU A N 1
ATOM 2936 C CA . GLU A 1 399 ? -9.339 8.723 0.927 1.00 92.12 399 GLU A CA 1
ATOM 2937 C C . GLU A 1 399 ? -10.476 8.276 1.849 1.00 92.12 399 GLU A C 1
ATOM 2939 O O . GLU A 1 399 ? -10.756 8.968 2.828 1.00 92.12 399 GLU A O 1
ATOM 2944 N N . ALA A 1 400 ? -11.061 7.098 1.604 1.00 91.12 400 ALA A N 1
ATOM 2945 C CA . ALA A 1 400 ? -12.092 6.519 2.462 1.00 91.12 400 ALA A CA 1
ATOM 2946 C C . ALA A 1 400 ? -11.576 6.294 3.894 1.00 91.12 400 ALA A C 1
ATOM 2948 O O . ALA A 1 400 ? -12.166 6.798 4.846 1.00 91.12 400 ALA A O 1
ATOM 2949 N N . CYS A 1 401 ? -10.409 5.657 4.054 1.00 91.38 401 CYS A N 1
ATOM 2950 C CA . CYS A 1 401 ? -9.811 5.441 5.377 1.00 91.38 401 CYS A CA 1
ATOM 2951 C C . CYS A 1 401 ? -9.519 6.755 6.116 1.00 91.38 401 CYS A C 1
ATOM 2953 O O . CYS A 1 401 ? -9.629 6.832 7.339 1.00 91.38 401 CYS A O 1
ATOM 2955 N N . THR A 1 402 ? -9.106 7.790 5.384 1.00 94.31 402 THR A N 1
ATOM 2956 C CA . THR A 1 402 ? -8.821 9.109 5.959 1.00 94.31 402 THR A CA 1
ATOM 2957 C C . THR A 1 402 ? -10.109 9.803 6.408 1.00 94.31 402 THR A C 1
ATOM 2959 O O . THR A 1 402 ? -10.123 10.419 7.474 1.00 94.31 402 THR A O 1
ATOM 2962 N N . ALA A 1 403 ? -11.195 9.670 5.641 1.00 94.69 403 ALA A N 1
ATOM 2963 C CA . ALA A 1 403 ? -12.514 10.171 6.017 1.00 94.69 403 ALA A CA 1
ATOM 2964 C C . ALA A 1 403 ? -13.043 9.480 7.286 1.00 94.69 403 ALA A C 1
ATOM 2966 O O . ALA A 1 403 ? -13.427 10.173 8.226 1.00 94.69 403 ALA A O 1
ATOM 2967 N N . ASP A 1 404 ? -12.941 8.149 7.375 1.00 92.25 404 ASP A N 1
ATOM 2968 C CA . ASP A 1 404 ? -13.360 7.389 8.563 1.00 92.25 404 ASP A CA 1
ATOM 2969 C C . ASP A 1 404 ? -12.624 7.850 9.833 1.00 92.25 404 ASP A C 1
ATOM 2971 O O . ASP A 1 404 ? -13.213 7.979 10.908 1.00 92.25 404 ASP A O 1
ATOM 2975 N N . VAL A 1 405 ? -11.321 8.142 9.720 1.00 95.25 405 VAL A N 1
ATOM 2976 C CA . VAL A 1 405 ? -10.525 8.682 10.833 1.00 95.25 405 VAL A CA 1
ATOM 2977 C C . VAL A 1 405 ? -11.022 10.065 11.254 1.00 95.25 405 VAL A C 1
ATOM 2979 O O . VAL A 1 405 ? -11.115 10.341 12.451 1.00 95.25 405 VAL A O 1
ATOM 2982 N N . LEU A 1 406 ? -11.336 10.942 10.299 1.00 96.12 406 LEU A N 1
ATOM 2983 C CA . LEU A 1 406 ? -11.847 12.284 10.585 1.00 96.12 406 LEU A CA 1
ATOM 2984 C C . LEU A 1 406 ? -13.209 12.236 11.287 1.00 96.12 406 LEU A C 1
ATOM 2986 O O . LEU A 1 406 ? -13.409 12.958 12.270 1.00 96.12 406 LEU A O 1
ATOM 2990 N N . ASP A 1 407 ? -14.100 11.354 10.839 1.00 95.38 407 ASP A N 1
ATOM 2991 C CA . ASP A 1 407 ? -15.411 11.143 11.450 1.00 95.38 407 ASP A CA 1
ATOM 2992 C C . ASP A 1 407 ? -15.276 10.588 12.875 1.00 95.38 407 ASP A C 1
ATOM 2994 O O . ASP A 1 407 ? -15.878 11.121 13.813 1.00 95.38 407 ASP A O 1
ATOM 2998 N N . ALA A 1 408 ? -14.407 9.592 13.085 1.00 94.75 408 ALA A N 1
ATOM 2999 C CA . ALA A 1 408 ? -14.131 9.047 14.414 1.00 94.75 408 ALA A CA 1
ATOM 3000 C C . ALA A 1 408 ? -13.557 10.112 15.370 1.00 94.75 408 ALA A C 1
ATOM 3002 O O . ALA A 1 408 ? -13.956 10.190 16.538 1.00 94.75 408 ALA A O 1
ATOM 3003 N N . ILE A 1 409 ? -12.654 10.977 14.886 1.00 96.44 409 ILE A N 1
ATOM 3004 C CA . ILE A 1 409 ? -12.127 12.103 15.672 1.00 96.44 409 ILE A CA 1
ATOM 3005 C C . ILE A 1 409 ? -13.265 13.050 16.057 1.00 96.44 409 ILE A C 1
ATOM 3007 O O . ILE A 1 409 ? -13.366 13.429 17.224 1.00 96.44 409 ILE A O 1
ATOM 3011 N N . ALA A 1 410 ? -14.142 13.415 15.118 1.00 95.75 410 ALA A N 1
ATOM 3012 C CA . ALA A 1 410 ? -15.269 14.299 15.403 1.00 95.75 410 ALA A CA 1
ATOM 3013 C C . ALA A 1 410 ? -16.188 13.725 16.498 1.00 95.75 410 ALA A C 1
ATOM 3015 O O . ALA A 1 410 ? -16.580 14.455 17.415 1.00 95.75 410 ALA A O 1
ATOM 3016 N N . VAL A 1 411 ? -16.461 12.416 16.460 1.00 95.50 411 VAL A N 1
ATOM 3017 C CA . VAL A 1 411 ? -17.243 11.707 17.487 1.00 95.50 411 VAL A CA 1
ATOM 3018 C C . VAL A 1 411 ? -16.550 11.740 18.853 1.00 95.50 411 VAL A C 1
ATOM 3020 O O . VAL A 1 411 ? -17.195 12.072 19.852 1.00 95.50 411 VAL A O 1
ATOM 3023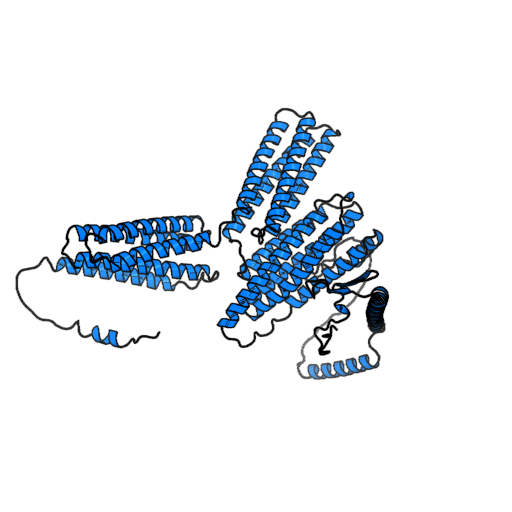 N N . VAL A 1 412 ? -15.242 11.467 18.927 1.00 94.62 412 VAL A N 1
ATOM 3024 C CA . VAL A 1 412 ? -14.470 11.553 20.184 1.00 94.62 412 VAL A CA 1
ATOM 3025 C C . VAL A 1 412 ? -14.542 12.946 20.795 1.00 94.62 412 VAL A C 1
ATOM 3027 O O . VAL A 1 412 ? -14.796 13.083 21.993 1.00 94.62 412 VAL A O 1
ATOM 3030 N N . ILE A 1 413 ? -14.345 13.989 19.987 1.00 93.88 413 ILE A N 1
ATOM 3031 C CA . ILE A 1 413 ? -14.354 15.371 20.474 1.00 93.88 413 ILE A CA 1
ATOM 3032 C C . ILE A 1 413 ? -15.746 15.759 20.978 1.00 93.88 413 ILE A C 1
ATOM 3034 O O . ILE A 1 413 ? -15.859 16.315 22.073 1.00 93.88 413 ILE A O 1
ATOM 3038 N N . ALA A 1 414 ? -16.806 15.411 20.244 1.00 93.38 414 ALA A N 1
ATOM 3039 C CA . ALA A 1 414 ? -18.181 15.640 20.683 1.00 93.38 414 ALA A CA 1
ATOM 3040 C C . ALA A 1 414 ? -18.488 14.908 22.003 1.00 93.38 414 ALA A C 1
ATOM 3042 O O . ALA A 1 414 ? -19.098 15.477 22.912 1.00 93.38 414 ALA A O 1
ATOM 3043 N N . THR A 1 415 ? -17.994 13.675 22.150 1.00 93.44 415 THR A N 1
ATOM 3044 C CA . THR A 1 415 ? -18.169 12.873 23.368 1.00 93.44 415 THR A CA 1
ATOM 3045 C C . THR A 1 415 ? -17.474 13.530 24.565 1.00 93.44 415 THR A C 1
ATOM 3047 O O . THR A 1 415 ? -18.109 13.715 25.603 1.00 93.44 415 THR A O 1
ATOM 3050 N N . ILE A 1 416 ? -16.226 13.993 24.407 1.00 91.00 416 ILE A N 1
ATOM 3051 C CA . ILE A 1 416 ? -15.478 14.739 25.440 1.00 91.00 416 ILE A CA 1
ATOM 3052 C C . ILE A 1 416 ? -16.183 16.053 25.817 1.00 91.00 416 ILE A C 1
ATOM 3054 O O . ILE A 1 416 ? -16.228 16.424 26.988 1.00 91.00 416 ILE A O 1
ATOM 3058 N N . GLN A 1 417 ? -16.757 16.771 24.850 1.00 90.69 417 GLN A N 1
ATOM 3059 C CA . GLN A 1 417 ? -17.506 18.005 25.123 1.00 90.69 417 GLN A CA 1
ATOM 3060 C C . GLN A 1 417 ? -18.800 17.735 25.904 1.00 90.69 417 GLN A C 1
ATOM 3062 O O . GLN A 1 417 ? -19.198 18.537 26.748 1.00 90.69 417 GLN A O 1
ATOM 3067 N N . SER A 1 418 ? -19.443 16.593 25.653 1.00 89.19 418 SER A N 1
ATOM 3068 C CA . SER A 1 418 ? -20.672 16.183 26.340 1.00 89.19 418 SER A CA 1
ATOM 3069 C C . SER A 1 418 ? -20.445 15.539 27.716 1.00 89.19 418 SER A C 1
ATOM 3071 O O . SER A 1 418 ? -21.388 15.424 28.497 1.00 89.19 418 SER A O 1
ATOM 3073 N N . SER A 1 419 ? -19.207 15.156 28.057 1.00 86.50 419 SER A N 1
ATOM 3074 C CA . SER A 1 419 ? -18.886 14.412 29.284 1.00 86.50 419 SER A CA 1
ATOM 3075 C C . SER A 1 419 ? -18.789 15.278 30.550 1.00 86.50 419 SER A C 1
ATOM 3077 O O . SER A 1 419 ? -18.475 14.766 31.622 1.00 86.50 419 SER A O 1
ATOM 3079 N N . GLY A 1 420 ? -19.039 16.589 30.450 1.00 79.25 420 GLY A N 1
ATOM 3080 C CA . GLY A 1 420 ? -19.000 17.522 31.584 1.00 79.25 420 GLY A CA 1
ATOM 3081 C C . GLY A 1 420 ? -17.594 17.974 32.000 1.00 79.25 420 GLY A C 1
ATOM 3082 O O . GLY A 1 420 ? -17.445 18.606 33.045 1.00 79.25 420 GLY A O 1
ATOM 3083 N N . LEU A 1 421 ? -16.567 17.672 31.196 1.00 82.25 421 LEU A N 1
ATOM 3084 C CA . LEU A 1 421 ? -15.209 18.197 31.370 1.00 82.25 421 LEU A CA 1
ATOM 3085 C C . LEU A 1 421 ? -15.147 19.672 30.945 1.00 82.25 421 LEU A C 1
ATOM 3087 O O . LEU A 1 421 ? -15.878 20.103 30.058 1.00 82.25 421 LEU A O 1
ATOM 3091 N N . THR A 1 422 ? -14.258 20.461 31.552 1.00 77.75 422 THR A N 1
ATOM 3092 C CA . THR A 1 422 ? -14.126 21.898 31.249 1.00 77.75 422 THR A CA 1
ATOM 3093 C C . THR A 1 422 ? -12.675 22.331 31.084 1.00 77.75 422 THR A C 1
ATOM 3095 O O . THR A 1 422 ? -11.773 21.729 31.663 1.00 77.75 422 THR A O 1
ATOM 3098 N N . GLY A 1 423 ? -12.469 23.428 30.348 1.00 78.19 423 GLY A N 1
ATOM 3099 C CA . GLY A 1 423 ? -11.192 24.139 30.265 1.00 78.19 423 GLY A CA 1
ATOM 3100 C C . GLY A 1 423 ? -10.145 23.387 29.450 1.00 78.19 423 GLY A C 1
ATOM 3101 O O . GLY A 1 423 ? -10.238 23.318 28.225 1.00 78.19 423 GLY A O 1
ATOM 3102 N N . ASP A 1 424 ? -9.157 22.823 30.137 1.00 85.19 424 ASP A N 1
ATOM 3103 C CA . ASP A 1 424 ? -7.926 22.323 29.519 1.00 85.19 424 ASP A CA 1
ATOM 3104 C C . ASP A 1 424 ? -8.142 21.044 28.699 1.00 85.19 424 ASP A C 1
ATOM 3106 O O . ASP A 1 424 ? -7.531 20.871 27.648 1.00 85.19 424 ASP A O 1
ATOM 3110 N N . HIS A 1 425 ? -9.057 20.164 29.119 1.00 86.81 425 HIS A N 1
ATOM 3111 C CA . HIS A 1 425 ? -9.353 18.918 28.397 1.00 86.81 425 HIS A CA 1
ATOM 3112 C C . HIS A 1 425 ? -9.966 19.174 27.018 1.00 86.81 425 HIS A C 1
ATOM 3114 O O . HIS A 1 425 ? -9.538 18.579 26.032 1.00 86.81 425 HIS A O 1
ATOM 3120 N N . ILE A 1 426 ? -10.933 20.094 26.943 1.00 89.31 426 ILE A N 1
ATOM 3121 C CA . ILE A 1 426 ? -11.571 20.474 25.679 1.00 89.31 426 ILE A CA 1
ATOM 3122 C C . ILE A 1 426 ? -10.572 21.237 24.805 1.00 89.31 426 ILE A C 1
ATOM 3124 O O . ILE A 1 426 ? -10.467 20.945 23.619 1.00 89.31 426 ILE A O 1
ATOM 3128 N N . ALA A 1 427 ? -9.799 22.169 25.375 1.00 91.19 427 ALA A N 1
ATOM 3129 C CA . ALA A 1 427 ? -8.798 22.922 24.620 1.00 91.19 427 ALA A CA 1
ATOM 3130 C C . ALA A 1 427 ? -7.723 22.009 24.001 1.00 91.19 427 ALA A C 1
ATOM 3132 O O . ALA A 1 427 ? -7.437 22.122 22.809 1.00 91.19 427 ALA A O 1
ATOM 3133 N N . ASN A 1 428 ? -7.179 21.066 24.778 1.00 90.50 428 ASN A N 1
ATOM 3134 C CA . ASN A 1 428 ? -6.178 20.108 24.302 1.00 90.50 428 ASN A CA 1
ATOM 3135 C C . ASN A 1 428 ? -6.747 19.161 23.239 1.00 90.50 428 ASN A C 1
ATOM 3137 O O . ASN A 1 428 ? -6.084 18.901 22.237 1.00 90.50 428 ASN A O 1
ATOM 3141 N N . ALA A 1 429 ? -7.975 18.670 23.432 1.00 91.62 429 ALA A N 1
ATOM 3142 C CA . ALA A 1 429 ? -8.628 17.784 22.476 1.00 91.62 429 ALA A CA 1
ATOM 3143 C C . ALA A 1 429 ? -8.902 18.497 21.138 1.00 91.62 429 ALA A C 1
ATOM 3145 O O . ALA A 1 429 ? -8.594 17.949 20.081 1.00 91.62 429 ALA A O 1
ATOM 3146 N N . THR A 1 430 ? -9.384 19.744 21.169 1.00 92.81 430 THR A N 1
ATOM 3147 C CA . THR A 1 430 ? -9.596 20.556 19.959 1.00 92.81 430 THR A CA 1
ATOM 3148 C C . THR A 1 430 ? -8.277 20.882 19.250 1.00 92.81 430 THR A C 1
ATOM 3150 O O . THR A 1 430 ? -8.199 20.783 18.030 1.00 92.81 430 THR A O 1
ATOM 3153 N N . ALA A 1 431 ? -7.211 21.213 19.987 1.00 93.50 431 ALA A N 1
ATOM 3154 C CA . ALA A 1 431 ? -5.894 21.446 19.388 1.00 93.50 431 ALA A CA 1
ATOM 3155 C C . ALA A 1 431 ? -5.335 20.179 18.712 1.00 93.50 431 ALA A C 1
ATOM 3157 O O . ALA A 1 431 ? -4.799 20.249 17.605 1.00 93.50 431 ALA A O 1
ATOM 3158 N N . ALA A 1 432 ? -5.498 19.014 19.350 1.00 93.31 432 ALA A N 1
ATOM 3159 C CA . ALA A 1 432 ? -5.114 17.728 18.775 1.00 93.31 432 ALA A CA 1
ATOM 3160 C C . ALA A 1 432 ? -5.937 17.388 17.519 1.00 93.31 432 ALA A C 1
ATOM 3162 O O . ALA A 1 432 ? -5.374 16.890 16.547 1.00 93.31 432 ALA A O 1
ATOM 3163 N N . GLN A 1 433 ? -7.240 17.696 17.512 1.00 96.00 433 GLN A N 1
ATOM 3164 C CA . GLN A 1 433 ? -8.103 17.536 16.339 1.00 96.00 433 GLN A CA 1
ATOM 3165 C C . GLN A 1 433 ? -7.596 18.359 15.151 1.00 96.00 433 GLN A C 1
ATOM 3167 O O . GLN A 1 433 ? -7.450 17.808 14.063 1.00 96.00 433 GLN A O 1
ATOM 3172 N N . THR A 1 434 ? -7.291 19.646 15.348 1.00 94.94 434 THR A N 1
ATOM 3173 C CA . THR A 1 434 ? -6.782 20.511 14.272 1.00 94.94 434 THR A CA 1
ATOM 3174 C C . THR A 1 434 ? -5.451 19.997 13.722 1.00 94.94 434 THR A C 1
ATOM 3176 O O . THR A 1 434 ? -5.306 19.852 12.513 1.00 94.94 434 THR A O 1
ATOM 3179 N N . ALA A 1 435 ? -4.510 19.622 14.595 1.00 92.94 435 ALA A N 1
ATOM 3180 C CA . ALA A 1 435 ? -3.232 19.054 14.165 1.00 92.94 435 ALA A CA 1
ATOM 3181 C C . ALA A 1 435 ? -3.399 17.731 13.390 1.00 92.94 435 ALA A C 1
ATOM 3183 O O . ALA A 1 435 ? -2.661 17.467 12.440 1.00 92.94 435 ALA A O 1
ATOM 3184 N N . ALA A 1 436 ? -4.364 16.891 13.781 1.00 95.81 436 ALA A N 1
ATOM 3185 C CA . ALA A 1 436 ? -4.685 15.661 13.064 1.00 95.81 436 ALA A CA 1
ATOM 3186 C C . ALA A 1 436 ? -5.293 15.943 11.683 1.00 95.81 436 ALA A C 1
ATOM 3188 O O . ALA A 1 436 ? -4.874 15.320 10.712 1.00 95.81 436 ALA A O 1
ATOM 3189 N N . GLN A 1 437 ? -6.217 16.903 11.579 1.00 95.50 437 GLN A N 1
ATOM 3190 C CA . GLN A 1 437 ? -6.814 17.328 10.308 1.00 95.50 437 GLN A CA 1
ATOM 3191 C C . GLN A 1 437 ? -5.755 17.842 9.329 1.00 95.50 437 GLN A C 1
ATOM 3193 O O . GLN A 1 437 ? -5.664 17.335 8.214 1.00 95.50 437 GLN A O 1
ATOM 3198 N N . GLU A 1 438 ? -4.889 18.758 9.769 1.00 93.81 438 GLU A N 1
ATOM 3199 C CA . GLU A 1 438 ? -3.800 19.297 8.944 1.00 93.81 438 GLU A CA 1
ATOM 3200 C C . GLU A 1 438 ? -2.843 18.194 8.455 1.00 93.81 438 GLU A C 1
ATOM 3202 O O . GLU A 1 438 ? -2.428 18.180 7.294 1.00 93.81 438 GLU A O 1
ATOM 3207 N N . ALA A 1 439 ? -2.499 17.236 9.322 1.00 93.38 439 ALA A N 1
ATOM 3208 C CA . ALA A 1 439 ? -1.603 16.141 8.959 1.00 93.38 439 ALA A CA 1
ATOM 3209 C C . ALA A 1 439 ? -2.247 15.141 7.979 1.00 93.38 439 ALA A C 1
ATOM 3211 O O . ALA A 1 439 ? -1.559 14.626 7.094 1.00 93.38 439 ALA A O 1
ATOM 3212 N N . LEU A 1 440 ? -3.549 14.872 8.116 1.00 95.69 440 LEU A N 1
ATOM 3213 C CA . LEU A 1 440 ? -4.307 14.015 7.199 1.00 95.69 440 LEU A CA 1
ATOM 3214 C C . LEU A 1 440 ? -4.502 14.686 5.832 1.00 95.69 440 LEU A C 1
ATOM 3216 O O . LEU A 1 440 ? -4.332 14.037 4.802 1.00 95.69 440 LEU A O 1
ATOM 3220 N N . GLU A 1 441 ? -4.758 15.994 5.796 1.00 91.94 441 GLU A N 1
ATOM 3221 C CA . GLU A 1 441 ? -4.803 16.763 4.547 1.00 91.94 441 GLU A CA 1
ATOM 3222 C C . GLU A 1 441 ? -3.449 16.763 3.828 1.00 91.94 441 GLU A C 1
ATOM 3224 O O . GLU A 1 441 ? -3.396 16.568 2.614 1.00 91.94 441 GLU A O 1
ATOM 3229 N N . ALA A 1 442 ? -2.343 16.906 4.565 1.00 87.44 442 ALA A N 1
ATOM 3230 C CA . ALA A 1 442 ? -0.999 16.817 3.997 1.00 87.44 442 ALA A CA 1
ATOM 3231 C C . ALA A 1 442 ? -0.696 15.424 3.409 1.00 87.44 442 ALA A C 1
ATOM 3233 O O . ALA A 1 442 ? -0.041 15.326 2.370 1.00 87.44 442 ALA A O 1
ATOM 3234 N N . LEU A 1 443 ? -1.188 14.351 4.042 1.00 92.44 443 LEU A N 1
ATOM 3235 C CA . LEU A 1 443 ? -1.098 12.988 3.512 1.00 92.44 443 LEU A CA 1
ATOM 3236 C C . LEU A 1 443 ? -1.870 12.845 2.193 1.00 92.44 443 LEU A C 1
ATOM 3238 O O . LEU A 1 443 ? -1.318 12.337 1.219 1.00 92.44 443 LEU A O 1
ATOM 3242 N N . LEU A 1 444 ? -3.115 13.326 2.133 1.00 91.44 444 LEU A N 1
ATOM 3243 C CA . LEU A 1 444 ? -3.921 13.274 0.909 1.00 91.44 444 LEU A CA 1
ATOM 3244 C C . LEU A 1 444 ? -3.340 14.143 -0.209 1.00 91.44 444 LEU A C 1
ATOM 3246 O O . LEU A 1 444 ? -3.359 13.745 -1.372 1.00 91.44 444 LEU A O 1
ATOM 3250 N N . ALA A 1 445 ? -2.790 15.310 0.128 1.00 87.31 445 ALA A N 1
ATOM 3251 C CA . ALA A 1 445 ? -2.098 16.161 -0.831 1.00 87.31 445 ALA A CA 1
ATOM 3252 C C . ALA A 1 445 ? -0.882 15.443 -1.433 1.00 87.31 445 ALA A C 1
ATOM 3254 O O . ALA A 1 445 ? -0.709 15.463 -2.649 1.00 87.31 445 ALA A O 1
ATOM 3255 N N . ALA A 1 446 ? -0.091 14.750 -0.606 1.00 84.19 446 ALA A N 1
ATOM 3256 C CA . ALA A 1 446 ? 0.996 13.913 -1.098 1.00 84.19 446 ALA A CA 1
ATOM 3257 C C . ALA A 1 446 ? 0.467 12.782 -1.998 1.00 84.19 446 ALA A C 1
ATOM 3259 O O . ALA A 1 446 ? 1.023 12.549 -3.061 1.00 84.19 446 ALA A O 1
ATOM 3260 N N . ALA A 1 447 ? -0.626 12.111 -1.628 1.00 85.75 447 ALA A N 1
ATOM 3261 C CA . ALA A 1 447 ? -1.192 11.021 -2.429 1.00 85.75 447 ALA A CA 1
ATOM 3262 C C . ALA A 1 447 ? -1.729 11.444 -3.796 1.00 85.75 447 ALA A C 1
ATOM 3264 O O . ALA A 1 447 ? -1.613 10.687 -4.757 1.00 85.75 447 ALA A O 1
ATOM 3265 N N . ARG A 1 448 ? -2.281 12.654 -3.892 1.00 83.75 448 ARG A N 1
ATOM 3266 C CA . ARG A 1 448 ? -2.838 13.205 -5.134 1.00 83.75 448 ARG A CA 1
ATOM 3267 C C . ARG A 1 448 ? -1.791 13.802 -6.064 1.00 83.75 448 ARG A C 1
ATOM 3269 O O . ARG A 1 448 ? -2.032 13.864 -7.265 1.00 83.75 448 ARG A O 1
ATOM 3276 N N . ASP A 1 449 ? -0.655 14.236 -5.526 1.00 72.38 449 ASP A N 1
ATOM 3277 C CA . ASP A 1 449 ? 0.471 14.755 -6.303 1.00 72.38 449 ASP A CA 1
ATOM 3278 C C . ASP A 1 449 ? 1.706 13.860 -6.111 1.00 72.38 449 ASP A C 1
ATOM 3280 O O . ASP A 1 449 ? 2.631 14.204 -5.362 1.00 72.38 449 ASP A O 1
ATOM 3284 N N . PRO A 1 450 ? 1.728 12.681 -6.765 1.00 57.22 450 PRO A N 1
ATOM 3285 C CA . PRO A 1 450 ? 2.737 11.660 -6.549 1.00 57.22 450 PRO A CA 1
ATOM 3286 C C . PRO A 1 450 ? 4.154 12.017 -7.021 1.00 57.22 450 PRO A C 1
ATOM 3288 O O . PRO A 1 450 ? 5.010 11.139 -7.097 1.00 57.22 450 PRO A O 1
ATOM 3291 N N . GLY A 1 451 ? 4.437 13.294 -7.301 1.00 55.75 451 GLY A N 1
ATOM 3292 C CA . GLY A 1 451 ? 5.749 13.762 -7.727 1.00 55.75 451 GLY A CA 1
ATOM 3293 C C . GLY A 1 451 ? 6.139 13.095 -9.037 1.00 55.75 451 GLY A C 1
ATOM 3294 O O . GLY A 1 451 ? 6.730 12.018 -9.069 1.00 55.75 451 GLY A O 1
ATOM 3295 N N . ASP A 1 452 ? 5.772 13.729 -10.138 1.00 48.59 452 ASP A N 1
ATOM 3296 C CA . ASP A 1 452 ? 5.812 13.108 -11.449 1.00 48.59 452 ASP A CA 1
ATOM 3297 C C . ASP A 1 452 ? 7.241 12.674 -11.868 1.00 48.59 452 ASP A C 1
ATOM 3299 O O . ASP A 1 452 ? 8.094 13.501 -12.210 1.00 48.59 452 ASP A O 1
ATOM 3303 N N . ARG A 1 453 ? 7.472 11.344 -11.807 1.00 40.47 453 ARG A N 1
ATOM 3304 C CA . ARG A 1 453 ? 8.199 10.515 -12.793 1.00 40.47 453 ARG A CA 1
ATOM 3305 C C . ARG A 1 453 ? 8.790 11.243 -13.992 1.00 40.47 453 ARG A C 1
ATOM 3307 O O . ARG A 1 453 ? 9.991 11.472 -14.116 1.00 40.47 453 ARG A O 1
ATOM 3314 N N . ALA A 1 454 ? 7.839 11.593 -14.850 1.00 43.47 454 ALA A N 1
ATOM 3315 C CA . ALA A 1 454 ? 8.027 12.124 -16.174 1.00 43.47 454 ALA A CA 1
ATOM 3316 C C . ALA A 1 454 ? 8.386 13.605 -16.099 1.00 43.47 45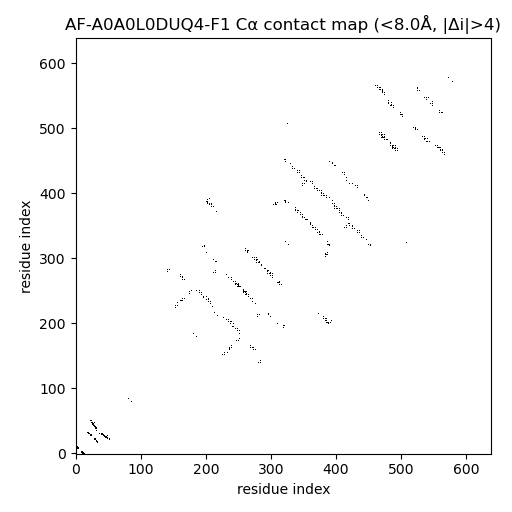4 ALA A C 1
ATOM 3318 O O . ALA A 1 454 ? 9.359 14.010 -16.719 1.00 43.47 454 ALA A O 1
ATOM 3319 N N . SER A 1 455 ? 7.730 14.400 -15.245 1.00 45.97 455 SER A N 1
ATOM 3320 C CA . SER A 1 455 ? 7.983 15.843 -15.178 1.00 45.97 455 SER A CA 1
ATOM 3321 C C . SER A 1 455 ? 9.438 16.222 -14.937 1.00 45.97 455 SER A C 1
ATOM 3323 O O . SER A 1 455 ? 9.873 17.200 -15.513 1.00 45.97 455 SER A O 1
ATOM 3325 N N . PHE A 1 456 ? 10.217 15.517 -14.114 1.00 48.62 456 PHE A N 1
ATOM 3326 C CA . PHE A 1 456 ? 11.547 16.002 -13.727 1.00 48.62 456 PHE A CA 1
ATOM 3327 C C . PHE A 1 456 ? 12.654 15.598 -14.707 1.00 48.62 456 PHE A C 1
ATOM 3329 O O . PHE A 1 456 ? 13.493 16.434 -15.052 1.00 48.62 456 PHE A O 1
ATOM 3336 N N . GLU A 1 457 ? 12.634 14.351 -15.186 1.00 52.62 457 GLU A N 1
ATOM 3337 C CA . GLU A 1 457 ? 13.508 13.900 -16.272 1.00 52.62 457 GLU A CA 1
ATOM 3338 C C . GLU A 1 457 ? 13.146 14.622 -17.570 1.00 52.62 457 GLU A C 1
ATOM 3340 O O . GLU A 1 457 ? 14.043 15.111 -18.249 1.00 52.62 457 GLU A O 1
ATOM 3345 N N . ASP A 1 458 ? 11.853 14.827 -17.847 1.00 54.53 458 ASP A N 1
ATOM 3346 C CA . ASP A 1 458 ? 11.406 15.643 -18.971 1.00 54.53 458 ASP A CA 1
ATOM 3347 C C . ASP A 1 458 ? 11.704 17.126 -18.754 1.00 54.53 458 ASP A C 1
ATOM 3349 O O . ASP A 1 458 ? 12.068 17.787 -19.710 1.00 54.53 458 ASP A O 1
ATOM 3353 N N . LEU A 1 459 ? 11.636 17.691 -17.544 1.00 56.25 459 LEU A N 1
ATOM 3354 C CA . LEU A 1 459 ? 12.025 19.090 -17.296 1.00 56.25 459 LEU A CA 1
ATOM 3355 C C . LEU A 1 459 ? 13.528 19.293 -17.487 1.00 56.25 459 LEU A C 1
ATOM 3357 O O . LEU A 1 459 ? 13.921 20.277 -18.109 1.00 56.25 459 LEU A O 1
ATOM 3361 N N . LEU A 1 460 ? 14.369 18.381 -16.987 1.00 61.84 460 LEU A N 1
ATOM 3362 C CA . LEU A 1 460 ? 15.816 18.417 -17.213 1.00 61.84 460 LEU A CA 1
ATOM 3363 C C . LEU A 1 460 ? 16.133 18.201 -18.689 1.00 61.84 460 LEU A C 1
ATOM 3365 O O . LEU A 1 460 ? 16.843 19.015 -19.271 1.00 61.84 460 LEU A O 1
ATOM 3369 N N . ARG A 1 461 ? 15.572 17.165 -19.316 1.00 69.06 461 ARG A N 1
ATOM 3370 C CA . ARG A 1 461 ? 15.739 16.861 -20.741 1.00 69.06 461 ARG A CA 1
ATOM 3371 C C . ARG A 1 461 ? 15.245 18.004 -21.623 1.00 69.06 461 ARG A C 1
ATOM 3373 O O . ARG A 1 461 ? 15.993 18.437 -22.487 1.00 69.06 461 ARG A O 1
ATOM 3380 N N . ASN A 1 462 ? 14.076 18.580 -21.350 1.00 64.88 462 ASN A N 1
ATOM 3381 C CA . ASN A 1 462 ? 13.553 19.756 -22.050 1.00 64.88 462 ASN A CA 1
ATOM 3382 C C . ASN A 1 462 ? 14.453 20.978 -21.821 1.00 64.88 462 ASN A C 1
ATOM 3384 O O . ASN A 1 462 ? 14.763 21.689 -22.772 1.00 64.88 462 ASN A O 1
ATOM 3388 N N . ALA A 1 463 ? 14.928 21.229 -20.594 1.00 68.88 463 ALA A N 1
ATOM 3389 C CA . ALA A 1 463 ? 15.867 22.320 -20.322 1.00 68.88 463 ALA A CA 1
ATOM 3390 C C . ALA A 1 463 ? 17.192 22.128 -21.083 1.00 68.88 463 ALA A C 1
ATOM 3392 O O . ALA A 1 463 ? 17.714 23.082 -21.663 1.00 68.88 463 ALA A O 1
ATOM 3393 N N . TYR A 1 464 ? 17.710 20.901 -21.149 1.00 73.56 464 TYR A N 1
ATOM 3394 C CA . TYR A 1 464 ? 18.890 20.549 -21.935 1.00 73.56 464 TYR A CA 1
ATOM 3395 C C . TYR A 1 464 ? 18.650 20.693 -23.449 1.00 73.56 464 TYR A C 1
ATOM 3397 O O . TYR A 1 464 ? 19.472 21.302 -24.135 1.00 73.56 464 TYR A O 1
ATOM 3405 N N . GLU A 1 465 ? 17.521 20.209 -23.972 1.00 76.12 465 GLU A N 1
ATOM 3406 C CA . GLU A 1 465 ? 17.121 20.331 -25.381 1.00 76.12 465 GLU A CA 1
ATOM 3407 C C . GLU A 1 465 ? 16.934 21.804 -25.783 1.00 76.12 465 GLU A C 1
ATOM 3409 O O . GLU A 1 465 ? 17.416 22.226 -26.835 1.00 76.12 465 GLU A O 1
ATOM 3414 N N . HIS A 1 466 ? 16.322 22.628 -24.926 1.00 76.44 466 HIS A N 1
ATOM 3415 C CA . HIS A 1 466 ? 16.165 24.066 -25.150 1.00 76.44 466 HIS A CA 1
ATOM 3416 C C . HIS A 1 466 ? 17.506 24.808 -25.164 1.00 76.44 466 HIS A C 1
ATOM 3418 O O . HIS A 1 466 ? 17.723 25.661 -26.030 1.00 76.44 466 HIS A O 1
ATOM 3424 N N . VAL A 1 467 ? 18.428 24.470 -24.256 1.00 80.06 467 VAL A N 1
ATOM 3425 C CA . VAL A 1 467 ? 19.787 25.032 -24.251 1.00 80.06 467 VAL A CA 1
ATOM 3426 C C . VAL A 1 467 ? 20.552 24.616 -25.508 1.00 80.06 467 VAL A C 1
ATOM 3428 O O . VAL A 1 467 ? 21.128 25.474 -26.180 1.00 80.06 467 VAL A O 1
ATOM 3431 N N . SER A 1 468 ? 20.513 23.335 -25.881 1.00 79.06 468 SER A N 1
ATOM 3432 C CA . SER A 1 468 ? 21.184 22.828 -27.084 1.00 79.06 468 SER A CA 1
ATOM 3433 C C . SER A 1 468 ? 20.606 23.439 -28.367 1.00 79.06 468 SER A C 1
ATOM 3435 O O . SER A 1 468 ? 21.354 23.850 -29.258 1.00 79.06 468 SER A O 1
ATOM 3437 N N . ALA A 1 469 ? 19.284 23.624 -28.449 1.00 77.88 469 ALA A N 1
ATOM 3438 C CA . ALA A 1 469 ? 18.627 24.290 -29.572 1.00 77.88 469 ALA A CA 1
ATOM 3439 C C . ALA A 1 469 ? 19.005 25.780 -29.676 1.00 77.88 469 ALA A C 1
ATOM 3441 O O . ALA A 1 469 ? 19.271 26.281 -30.778 1.00 77.88 469 ALA A O 1
ATOM 3442 N N . ALA A 1 470 ? 19.078 26.492 -28.546 1.00 79.38 470 ALA A N 1
ATOM 3443 C CA . ALA A 1 470 ? 19.502 27.891 -28.501 1.00 79.38 470 ALA A CA 1
ATOM 3444 C C . ALA A 1 470 ? 20.973 28.056 -28.926 1.00 79.38 470 ALA A C 1
ATOM 3446 O O . ALA A 1 470 ? 21.299 28.953 -29.708 1.00 79.38 470 ALA A O 1
ATOM 3447 N N . ILE A 1 471 ? 21.853 27.152 -28.486 1.00 75.94 471 ILE A N 1
ATOM 3448 C CA . ILE A 1 471 ? 23.273 27.148 -28.862 1.00 75.94 471 ILE A CA 1
ATOM 3449 C C . ILE A 1 471 ? 23.464 26.734 -30.324 1.00 75.94 471 ILE A C 1
ATOM 3451 O O . ILE A 1 471 ? 24.234 27.361 -31.047 1.00 75.94 471 ILE A O 1
ATOM 3455 N N . SER A 1 472 ? 22.722 25.740 -30.806 1.00 77.19 472 SER A N 1
ATOM 3456 C CA . SER A 1 472 ? 22.727 25.339 -32.216 1.00 77.19 472 SER A CA 1
ATOM 3457 C C . SER A 1 472 ? 22.280 26.481 -33.130 1.00 77.19 472 SER A C 1
ATOM 3459 O O . SER A 1 472 ? 22.849 26.682 -34.204 1.00 77.19 472 SER A O 1
ATOM 3461 N N . SER A 1 473 ? 21.292 27.268 -32.696 1.00 78.44 473 SER A N 1
ATOM 3462 C CA . SER A 1 473 ? 20.848 28.473 -33.408 1.00 78.44 473 SER A CA 1
ATOM 3463 C C . SER A 1 473 ? 21.925 29.562 -33.398 1.00 78.44 473 SER A C 1
ATOM 3465 O O . SER A 1 473 ? 22.167 30.191 -34.428 1.00 78.44 473 SER A O 1
ATOM 3467 N N . LEU A 1 474 ? 22.640 29.727 -32.279 1.00 78.50 474 LEU A N 1
ATOM 3468 C CA . LEU A 1 474 ? 23.795 30.619 -32.185 1.00 78.50 474 LEU A CA 1
ATOM 3469 C C . LEU A 1 474 ? 24.939 30.194 -33.117 1.00 78.50 474 LEU A C 1
ATOM 3471 O O . LEU A 1 474 ? 25.532 31.046 -33.764 1.00 78.50 474 LEU A O 1
ATOM 3475 N N . ILE A 1 475 ? 25.248 28.902 -33.220 1.00 71.12 475 ILE A N 1
ATOM 3476 C CA . ILE A 1 475 ? 26.322 28.401 -34.094 1.00 71.12 475 ILE A CA 1
ATOM 3477 C C . ILE A 1 475 ? 25.950 28.587 -35.572 1.00 71.12 475 ILE A C 1
ATOM 3479 O O . ILE A 1 475 ? 26.796 28.969 -36.377 1.00 71.12 475 ILE A O 1
ATOM 3483 N N . LYS A 1 476 ? 24.680 28.366 -35.935 1.00 72.56 476 LYS A N 1
ATOM 3484 C CA . LYS A 1 476 ? 24.188 28.505 -37.317 1.00 72.56 476 LYS A CA 1
ATOM 3485 C C . LYS A 1 476 ? 24.094 29.958 -37.789 1.00 72.56 476 LYS A C 1
ATOM 3487 O O . LYS A 1 476 ? 24.339 30.227 -38.960 1.00 72.56 476 LYS A O 1
ATOM 3492 N N . HIS A 1 477 ? 23.736 30.882 -36.898 1.00 67.94 477 HIS A N 1
ATOM 3493 C CA . HIS A 1 477 ? 23.487 32.291 -37.234 1.00 67.94 477 HIS A CA 1
ATOM 3494 C C . HIS A 1 477 ? 24.521 33.264 -36.640 1.00 67.94 477 HIS A C 1
ATOM 3496 O O . HIS A 1 477 ? 24.416 34.474 -36.826 1.00 67.94 477 HIS A O 1
ATOM 3502 N N . GLY A 1 478 ? 25.551 32.753 -35.961 1.00 60.44 478 GLY A N 1
ATOM 3503 C CA . GLY A 1 478 ? 26.573 33.532 -35.254 1.00 60.44 478 GLY A CA 1
ATOM 3504 C C . GLY A 1 478 ? 27.544 34.301 -36.149 1.00 60.44 478 GLY A C 1
ATOM 3505 O O . GLY A 1 478 ? 28.407 35.004 -35.639 1.00 60.44 478 GLY A O 1
ATOM 3506 N N . SER A 1 479 ? 27.416 34.197 -37.472 1.00 61.19 479 SER A N 1
ATOM 3507 C CA . SER A 1 479 ? 28.163 35.028 -38.422 1.00 61.19 479 SER A CA 1
ATOM 3508 C C . SER A 1 479 ? 27.556 36.424 -38.611 1.00 61.19 479 SER A C 1
ATOM 3510 O O . SER A 1 479 ? 28.214 37.281 -39.193 1.00 61.19 479 SER A O 1
ATOM 3512 N N . ASP A 1 480 ? 26.333 36.668 -38.124 1.00 68.69 480 ASP A N 1
ATOM 3513 C CA . ASP A 1 480 ? 25.699 37.990 -38.125 1.00 68.69 480 ASP A CA 1
ATOM 3514 C C . ASP A 1 480 ? 25.933 38.701 -36.772 1.00 68.69 480 ASP A C 1
ATOM 3516 O O . ASP A 1 480 ? 25.397 38.262 -35.746 1.00 68.69 480 ASP A O 1
ATOM 3520 N N . PRO A 1 481 ? 26.693 39.816 -36.738 1.00 62.91 481 PRO A N 1
ATOM 3521 C CA . PRO A 1 481 ? 26.992 40.561 -35.513 1.00 62.91 481 PRO A CA 1
ATOM 3522 C C . PRO A 1 481 ? 25.749 41.062 -34.765 1.00 62.91 481 PRO A C 1
ATOM 3524 O O . PRO A 1 481 ? 25.784 41.217 -33.543 1.00 62.91 481 PRO A O 1
ATOM 3527 N N . THR A 1 482 ? 24.647 41.320 -35.478 1.00 66.75 482 THR A N 1
ATOM 3528 C CA . THR A 1 482 ? 23.409 41.853 -34.890 1.00 66.75 482 THR A CA 1
ATOM 3529 C C . THR A 1 482 ? 22.504 40.756 -34.331 1.00 66.75 482 THR A C 1
ATOM 3531 O O . THR A 1 482 ? 21.922 40.931 -33.258 1.00 66.75 482 THR A O 1
ATOM 3534 N N . ALA A 1 483 ? 22.462 39.590 -34.980 1.00 69.50 483 ALA A N 1
ATOM 3535 C CA . ALA A 1 483 ? 21.714 38.427 -34.506 1.00 69.50 483 ALA A CA 1
ATOM 3536 C C . ALA A 1 483 ? 22.455 37.652 -33.394 1.00 69.50 483 ALA A C 1
ATOM 3538 O O . ALA A 1 483 ? 21.820 37.063 -32.515 1.00 69.50 483 ALA A O 1
ATOM 3539 N N . MET A 1 484 ? 23.794 37.705 -33.360 1.00 71.12 484 MET A N 1
ATOM 3540 C CA . MET A 1 484 ? 24.629 37.031 -32.354 1.00 71.12 484 MET A CA 1
ATOM 3541 C C . MET A 1 484 ? 24.227 37.393 -30.916 1.00 71.12 484 MET A C 1
ATOM 3543 O O . MET A 1 484 ? 24.091 36.509 -30.072 1.00 71.12 484 MET A O 1
ATOM 3547 N N . LEU A 1 485 ? 23.982 38.675 -30.617 1.00 74.12 485 LEU A N 1
ATOM 3548 C CA . LEU A 1 485 ? 23.617 39.104 -29.260 1.00 74.12 485 LEU A CA 1
ATOM 3549 C C . LEU A 1 485 ? 22.240 38.572 -28.832 1.00 74.12 485 LEU A C 1
ATOM 3551 O O . LEU A 1 485 ? 22.038 38.275 -27.654 1.00 74.12 485 LEU A O 1
ATOM 3555 N N . GLN A 1 486 ? 21.298 38.443 -29.769 1.00 81.12 486 GLN A N 1
ATOM 3556 C CA . GLN A 1 486 ? 19.974 37.884 -29.502 1.00 81.12 486 GLN A CA 1
ATOM 3557 C C . GLN A 1 486 ? 20.075 36.395 -29.152 1.00 81.12 486 GLN A C 1
ATOM 3559 O O . GLN A 1 486 ? 19.539 35.974 -28.127 1.00 81.12 486 GLN A O 1
ATOM 3564 N N . TYR A 1 487 ? 20.820 35.618 -29.941 1.00 78.94 487 TYR A N 1
ATOM 3565 C CA . TYR A 1 487 ? 21.004 34.187 -29.693 1.00 78.94 487 TYR A CA 1
ATOM 3566 C C . TYR A 1 487 ? 21.861 33.899 -28.453 1.00 78.94 487 TYR A C 1
ATOM 3568 O O . TYR A 1 487 ? 21.561 32.969 -27.712 1.00 78.94 487 TYR A O 1
ATOM 3576 N N . VAL A 1 488 ? 22.865 34.730 -28.151 1.00 80.38 488 VAL A N 1
ATOM 3577 C CA . VAL A 1 488 ? 23.651 34.618 -26.908 1.00 80.38 488 VAL A CA 1
ATOM 3578 C C . VAL A 1 488 ? 22.804 34.932 -25.674 1.00 80.38 488 VAL A C 1
ATOM 3580 O O . VAL A 1 488 ? 22.939 34.256 -24.657 1.00 80.38 488 VAL A O 1
ATOM 3583 N N . LYS A 1 489 ? 21.909 35.928 -25.742 1.00 78.88 489 LYS A N 1
ATOM 3584 C CA . LYS A 1 489 ? 20.960 36.210 -24.652 1.00 78.88 489 LYS A CA 1
ATOM 3585 C C . LYS A 1 489 ? 19.968 35.065 -24.455 1.00 78.88 489 LYS A C 1
ATOM 3587 O O . LYS A 1 489 ? 19.722 34.694 -23.312 1.00 78.88 489 LYS A O 1
ATOM 3592 N N . ALA A 1 490 ? 19.444 34.495 -25.541 1.00 79.50 490 ALA A N 1
ATOM 3593 C CA . ALA A 1 490 ? 18.562 33.332 -25.481 1.00 79.50 490 ALA A CA 1
ATOM 3594 C C . ALA A 1 490 ? 19.273 32.126 -24.842 1.00 79.50 490 ALA A C 1
ATOM 3596 O O . ALA A 1 490 ? 18.773 31.591 -23.859 1.00 79.50 490 ALA A O 1
ATOM 3597 N N . ALA A 1 491 ? 20.479 31.786 -25.312 1.00 79.88 491 ALA A N 1
ATOM 3598 C CA . ALA A 1 491 ? 21.290 30.698 -24.762 1.00 79.88 491 ALA A CA 1
ATOM 3599 C C . ALA A 1 491 ? 21.671 30.922 -23.286 1.00 79.88 491 ALA A C 1
ATOM 3601 O O . ALA A 1 491 ? 21.665 29.984 -22.495 1.00 79.88 491 ALA A O 1
ATOM 3602 N N . GLY A 1 492 ? 21.977 32.164 -22.894 1.00 79.25 492 GLY A N 1
ATOM 3603 C CA . GLY A 1 492 ? 22.266 32.519 -21.502 1.00 79.25 492 GLY A CA 1
ATOM 3604 C C . GLY A 1 492 ? 21.044 32.412 -20.582 1.00 79.25 492 GLY A C 1
ATOM 3605 O O . GLY A 1 492 ? 21.178 31.960 -19.445 1.00 79.25 492 GLY A O 1
ATOM 3606 N N . SER A 1 493 ? 19.856 32.780 -21.073 1.00 79.69 493 SER A N 1
ATOM 3607 C CA . SER A 1 493 ? 18.594 32.616 -20.339 1.00 79.69 493 SER A CA 1
ATOM 3608 C C . SER A 1 493 ? 18.283 31.140 -20.119 1.00 79.69 493 SER A C 1
ATOM 3610 O O . SER A 1 493 ? 18.174 30.709 -18.977 1.00 79.69 493 SER A O 1
ATOM 3612 N N . THR A 1 494 ? 18.261 30.343 -21.191 1.00 78.88 494 THR A N 1
ATOM 3613 C CA . THR A 1 494 ? 17.977 28.903 -21.104 1.00 78.88 494 THR A CA 1
ATOM 3614 C C . THR A 1 494 ? 19.017 28.168 -20.254 1.00 78.88 494 THR A C 1
ATOM 3616 O O . THR A 1 494 ? 18.685 27.232 -19.534 1.00 78.88 494 THR A O 1
ATOM 3619 N N . ALA A 1 495 ? 20.285 28.600 -20.281 1.00 81.06 495 ALA A N 1
ATOM 3620 C CA . ALA A 1 495 ? 21.326 28.034 -19.424 1.00 81.06 495 ALA A CA 1
ATOM 3621 C C . ALA A 1 495 ? 21.111 28.372 -17.939 1.00 81.06 495 ALA A C 1
ATOM 3623 O O . ALA A 1 495 ? 21.455 27.571 -17.076 1.00 81.06 495 ALA A O 1
ATOM 3624 N N . THR A 1 496 ? 20.521 29.530 -17.630 1.00 80.44 496 THR A N 1
ATOM 3625 C CA . THR A 1 496 ? 20.141 29.897 -16.256 1.00 80.44 496 THR A CA 1
ATOM 3626 C C . THR A 1 496 ? 18.977 29.033 -15.767 1.00 80.44 496 THR A C 1
ATOM 3628 O O . THR A 1 496 ? 19.004 28.557 -14.632 1.00 80.44 496 THR A O 1
ATOM 3631 N N . ASP A 1 497 ? 18.007 28.751 -16.637 1.00 76.75 497 ASP A N 1
ATOM 3632 C CA . ASP A 1 497 ? 16.891 27.845 -16.338 1.00 76.75 497 ASP A CA 1
ATOM 3633 C C . ASP A 1 497 ? 17.386 26.413 -16.067 1.00 76.75 497 ASP A C 1
ATOM 3635 O O . ASP A 1 497 ? 16.951 25.761 -15.112 1.00 76.75 497 ASP A O 1
ATOM 3639 N N . LEU A 1 498 ? 18.379 25.952 -16.835 1.00 80.62 498 LEU A N 1
ATOM 3640 C CA . LEU A 1 498 ? 19.055 24.676 -16.603 1.00 80.62 498 LEU A CA 1
ATOM 3641 C C . LEU A 1 498 ? 19.804 24.649 -15.258 1.00 80.62 498 LEU A C 1
ATOM 3643 O O . LEU A 1 498 ? 19.696 23.677 -14.515 1.00 80.62 498 LEU A O 1
ATOM 3647 N N . VAL A 1 499 ? 20.521 25.719 -14.897 1.00 82.06 499 VAL A N 1
ATOM 3648 C CA . VAL A 1 499 ?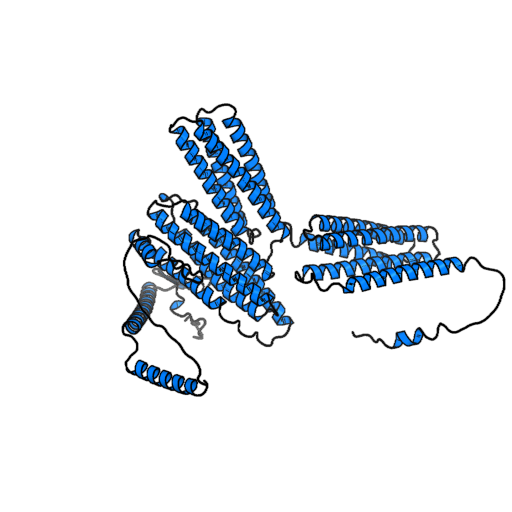 21.212 25.831 -13.595 1.00 82.06 499 VAL A CA 1
ATOM 3649 C C . VAL A 1 499 ? 20.226 25.774 -12.428 1.00 82.06 499 VAL A C 1
ATOM 3651 O O . VAL A 1 499 ? 20.480 25.077 -11.447 1.00 82.06 499 VAL A O 1
ATOM 3654 N N . ASN A 1 500 ? 19.087 26.459 -12.534 1.00 77.62 500 ASN A N 1
ATOM 3655 C CA . ASN A 1 500 ? 18.039 26.411 -11.513 1.00 77.62 500 ASN A CA 1
ATOM 3656 C C . ASN A 1 500 ? 17.446 25.000 -11.381 1.00 77.62 500 ASN A C 1
ATOM 3658 O O . ASN A 1 500 ? 17.238 24.521 -10.265 1.00 77.62 500 ASN A O 1
ATOM 3662 N N . SER A 1 501 ? 17.250 24.308 -12.506 1.00 73.06 501 SER A N 1
ATOM 3663 C CA . SER A 1 501 ? 16.767 22.922 -12.537 1.00 73.06 501 SER A CA 1
ATOM 3664 C C . SER A 1 501 ? 17.768 21.952 -11.893 1.00 73.06 501 SER A C 1
ATOM 3666 O O . SER A 1 501 ? 17.377 21.101 -11.097 1.00 73.06 501 SER A O 1
ATOM 3668 N N . LEU A 1 502 ? 19.069 22.134 -12.144 1.00 74.75 502 LEU A N 1
ATOM 3669 C CA . LEU A 1 502 ? 20.150 21.349 -11.534 1.00 74.75 502 LEU A CA 1
ATOM 3670 C C . LEU A 1 502 ? 20.331 21.616 -10.031 1.00 74.75 502 LEU A C 1
ATOM 3672 O O . LEU A 1 502 ? 20.618 20.694 -9.270 1.00 74.75 502 LEU A O 1
ATOM 3676 N N . ASN A 1 503 ? 20.146 22.854 -9.570 1.00 76.38 503 ASN A N 1
ATOM 3677 C CA . ASN A 1 503 ? 20.186 23.160 -8.136 1.00 76.38 503 ASN A CA 1
ATOM 3678 C C . ASN A 1 503 ? 18.997 22.527 -7.402 1.00 76.38 503 ASN A C 1
ATOM 3680 O O . ASN A 1 503 ? 19.180 21.903 -6.359 1.00 76.38 503 ASN A O 1
ATOM 3684 N N . ARG A 1 504 ? 17.798 22.592 -7.992 1.00 62.91 504 ARG A N 1
ATOM 3685 C CA . ARG A 1 504 ? 16.605 21.918 -7.463 1.00 62.91 504 ARG A CA 1
ATOM 3686 C C . ARG A 1 504 ? 16.781 20.394 -7.425 1.00 62.91 504 ARG A C 1
ATOM 3688 O O . ARG A 1 504 ? 16.389 19.755 -6.454 1.00 62.91 504 ARG A O 1
ATOM 3695 N N . ALA A 1 505 ? 17.436 19.821 -8.436 1.00 61.22 505 ALA A N 1
ATOM 3696 C CA . ALA A 1 505 ? 17.833 18.411 -8.469 1.00 61.22 505 ALA A CA 1
ATOM 3697 C C . ALA A 1 505 ? 18.727 18.025 -7.282 1.00 61.22 505 ALA A C 1
ATOM 3699 O O . ALA A 1 505 ? 18.529 16.998 -6.633 1.00 61.22 505 ALA A O 1
ATOM 3700 N N . ALA A 1 506 ? 19.720 18.864 -6.993 1.00 64.50 506 ALA A N 1
ATOM 3701 C CA . ALA A 1 506 ? 20.661 18.643 -5.908 1.00 64.50 506 ALA A CA 1
ATOM 3702 C C . ALA A 1 506 ? 19.983 18.707 -4.526 1.00 64.50 506 ALA A C 1
ATOM 3704 O O . ALA A 1 506 ? 20.352 17.946 -3.633 1.00 64.50 506 ALA A O 1
ATOM 3705 N N . GLU A 1 507 ? 18.985 19.576 -4.349 1.00 61.06 507 GLU A N 1
ATOM 3706 C CA . GLU A 1 507 ? 18.209 19.694 -3.105 1.00 61.06 507 GLU A CA 1
ATOM 3707 C C . GLU A 1 507 ? 17.329 18.467 -2.831 1.00 61.06 507 GLU A C 1
ATOM 3709 O O . GLU A 1 507 ? 17.183 18.059 -1.678 1.00 61.06 507 GLU A O 1
ATOM 3714 N N . LEU A 1 508 ? 16.774 17.861 -3.885 1.00 53.25 508 LEU A N 1
ATOM 3715 C CA . LEU A 1 508 ? 15.911 16.677 -3.799 1.00 53.25 508 LEU A CA 1
ATOM 3716 C C . LEU A 1 508 ? 16.702 15.357 -3.710 1.00 53.25 508 LEU A C 1
ATOM 3718 O O . LEU A 1 508 ? 16.160 14.337 -3.277 1.00 53.25 508 LEU A O 1
ATOM 3722 N N . SER A 1 509 ? 17.983 15.360 -4.092 1.00 50.97 509 SER A N 1
ATOM 3723 C CA . SER A 1 509 ? 18.835 14.169 -4.056 1.00 50.97 509 SER A CA 1
ATOM 3724 C C . SER A 1 509 ? 19.154 13.728 -2.624 1.00 50.97 509 SER A C 1
ATOM 3726 O O . SER A 1 509 ? 19.688 14.484 -1.810 1.00 50.97 509 SER A O 1
ATOM 3728 N N . SER A 1 510 ? 18.890 12.449 -2.340 1.00 45.47 510 SER A N 1
ATOM 3729 C CA . SER A 1 510 ? 19.283 11.793 -1.084 1.00 45.47 510 SER A CA 1
ATOM 3730 C C . SER A 1 510 ? 20.742 11.320 -1.088 1.00 45.47 510 SER A C 1
ATOM 3732 O O . SER A 1 510 ? 21.311 11.110 -0.019 1.00 45.47 510 SER A O 1
ATOM 3734 N N . ASP A 1 511 ? 21.331 11.131 -2.274 1.00 51.09 511 ASP A N 1
ATOM 3735 C CA . ASP A 1 511 ? 22.712 10.678 -2.444 1.00 51.09 511 ASP A CA 1
ATOM 3736 C C . ASP A 1 511 ? 23.671 11.887 -2.390 1.00 51.09 511 ASP A C 1
ATOM 3738 O O . ASP A 1 511 ? 23.543 12.810 -3.212 1.00 51.09 511 ASP A O 1
ATOM 3742 N N . PRO A 1 512 ? 24.617 11.922 -1.427 1.00 57.75 512 PRO A N 1
ATOM 3743 C CA . PRO A 1 512 ? 25.590 13.000 -1.306 1.00 57.75 512 PRO A CA 1
ATOM 3744 C C . PRO A 1 512 ? 26.522 13.125 -2.520 1.00 57.75 512 PRO A C 1
ATOM 3746 O O . PRO A 1 512 ? 26.930 14.245 -2.837 1.00 57.75 512 PRO A O 1
ATOM 3749 N N . GLU A 1 513 ? 26.844 12.037 -3.220 1.00 63.81 513 GLU A N 1
ATOM 3750 C CA . GLU A 1 513 ? 27.730 12.057 -4.387 1.00 63.81 513 GLU A CA 1
ATOM 3751 C C . GLU A 1 513 ? 27.014 12.568 -5.633 1.00 63.81 513 GLU A C 1
ATOM 3753 O O . GLU A 1 513 ? 27.527 13.455 -6.321 1.00 63.81 513 GLU A O 1
ATOM 3758 N N . LEU A 1 514 ? 25.803 12.072 -5.901 1.00 63.69 514 LEU A N 1
ATOM 3759 C CA . LEU A 1 514 ? 24.936 12.596 -6.958 1.00 63.69 514 LEU A CA 1
ATOM 3760 C C . LEU A 1 514 ? 24.616 14.080 -6.737 1.00 63.69 514 LEU A C 1
ATOM 3762 O O . LEU A 1 514 ? 24.704 14.882 -7.667 1.00 63.69 514 LEU A O 1
ATOM 3766 N N . ARG A 1 515 ? 24.332 14.478 -5.491 1.00 66.19 515 ARG A N 1
ATOM 3767 C CA . ARG A 1 515 ? 24.112 15.883 -5.122 1.00 66.19 515 ARG A CA 1
ATOM 3768 C C . ARG A 1 515 ? 25.327 16.753 -5.443 1.00 66.19 515 ARG A C 1
ATOM 3770 O O . ARG A 1 515 ? 25.180 17.809 -6.056 1.00 66.19 515 ARG A O 1
ATOM 3777 N N . ASN A 1 516 ? 26.530 16.315 -5.070 1.00 75.31 516 ASN A N 1
ATOM 3778 C CA . ASN A 1 516 ? 27.762 17.050 -5.368 1.00 75.31 516 ASN A CA 1
ATOM 3779 C C . ASN A 1 516 ? 28.030 17.140 -6.880 1.00 75.31 516 ASN A C 1
ATOM 3781 O O . ASN A 1 516 ? 28.487 18.180 -7.358 1.00 75.31 516 ASN A O 1
ATOM 3785 N N . ARG A 1 517 ? 27.710 16.087 -7.642 1.00 67.12 517 ARG A N 1
ATOM 3786 C CA . ARG A 1 517 ? 27.812 16.073 -9.110 1.00 67.12 517 ARG A CA 1
ATOM 3787 C C . ARG A 1 517 ? 26.833 17.045 -9.773 1.00 67.12 517 ARG A C 1
ATOM 3789 O O . ARG A 1 517 ? 27.253 17.822 -10.628 1.00 67.12 517 ARG A O 1
ATOM 3796 N N . LEU A 1 518 ? 25.574 17.076 -9.334 1.00 72.44 518 LEU A N 1
ATOM 3797 C CA . LEU A 1 518 ? 24.556 18.018 -9.822 1.00 72.44 518 LEU A CA 1
ATOM 3798 C C . LEU A 1 518 ? 24.957 19.478 -9.566 1.00 72.44 518 LEU A C 1
ATOM 3800 O O . LEU A 1 518 ? 24.884 20.314 -10.468 1.00 72.44 518 LEU A O 1
ATOM 3804 N N . LEU A 1 519 ? 25.489 19.775 -8.377 1.00 80.44 519 LEU A N 1
ATOM 3805 C CA . LEU A 1 519 ? 26.020 21.104 -8.053 1.00 80.44 519 LEU A CA 1
ATOM 3806 C C . LEU A 1 519 ? 27.269 21.453 -8.878 1.00 80.44 519 LEU A C 1
ATOM 3808 O O . LEU A 1 519 ? 27.457 22.608 -9.270 1.00 80.44 519 LEU A O 1
ATOM 3812 N N . ALA A 1 520 ? 28.139 20.482 -9.168 1.00 80.31 520 ALA A N 1
ATOM 3813 C CA . ALA A 1 520 ? 29.299 20.696 -10.030 1.00 80.31 520 ALA A CA 1
ATOM 3814 C C . ALA A 1 520 ? 28.880 20.998 -11.479 1.00 80.31 520 ALA A C 1
ATOM 3816 O O . ALA A 1 520 ? 29.417 21.928 -12.086 1.00 80.31 520 ALA A O 1
ATOM 3817 N N . ALA A 1 5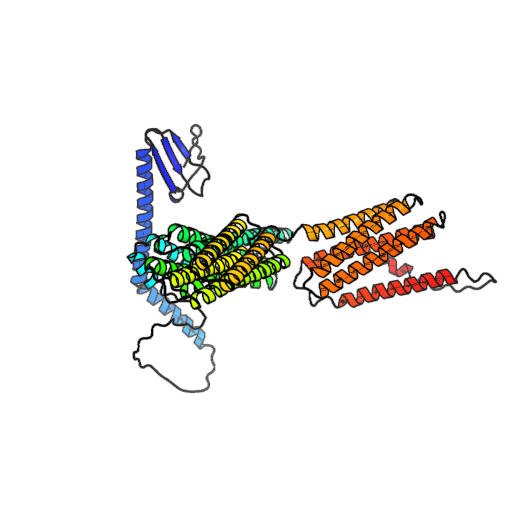21 ? 27.886 20.278 -12.002 1.00 78.12 521 ALA A N 1
ATOM 3818 C CA . ALA A 1 521 ? 27.304 20.513 -13.319 1.00 78.12 521 ALA A CA 1
ATOM 3819 C C . ALA A 1 521 ? 26.655 21.904 -13.416 1.00 78.12 521 ALA A C 1
ATOM 3821 O O . ALA A 1 521 ? 26.956 22.657 -14.344 1.00 78.12 521 ALA A O 1
ATOM 3822 N N . ALA A 1 522 ? 25.858 22.300 -12.416 1.00 80.62 522 ALA A N 1
ATOM 3823 C CA . ALA A 1 522 ? 25.251 23.631 -12.336 1.00 80.62 522 ALA A CA 1
ATOM 3824 C C . ALA A 1 522 ? 26.312 24.748 -12.376 1.00 80.62 522 ALA A C 1
ATOM 3826 O O . ALA A 1 522 ? 26.194 25.727 -13.118 1.00 80.62 522 ALA A O 1
ATOM 3827 N N . ASN A 1 523 ? 27.409 24.573 -11.635 1.00 83.38 523 ASN A N 1
ATOM 3828 C CA . ASN A 1 523 ? 28.523 25.518 -11.641 1.00 83.38 523 ASN A CA 1
ATOM 3829 C C . ASN A 1 523 ? 29.225 25.602 -13.003 1.00 83.38 523 ASN A C 1
ATOM 3831 O O . ASN A 1 523 ? 29.588 26.697 -13.436 1.00 83.38 523 ASN A O 1
ATOM 3835 N N . GLN A 1 524 ? 29.413 24.477 -13.693 1.00 81.75 524 GLN A N 1
ATOM 3836 C CA . GLN A 1 524 ? 30.044 24.459 -15.014 1.00 81.75 524 GLN A CA 1
ATOM 3837 C C . GLN A 1 524 ? 29.163 25.125 -16.078 1.00 81.75 524 GLN A C 1
ATOM 3839 O O . GLN A 1 524 ? 29.652 25.998 -16.797 1.00 81.75 524 GLN A O 1
ATOM 3844 N N . VAL A 1 525 ? 27.868 24.793 -16.136 1.00 81.88 525 VAL A N 1
ATOM 3845 C CA . VAL A 1 525 ? 26.906 25.426 -17.058 1.00 81.88 525 VAL A CA 1
ATOM 3846 C C . VAL A 1 525 ? 26.879 26.945 -16.846 1.00 81.88 525 VAL A C 1
ATOM 3848 O O . VAL A 1 525 ? 26.983 27.706 -17.809 1.00 81.88 525 VAL A O 1
ATOM 3851 N N . SER A 1 526 ? 26.851 27.400 -15.587 1.00 84.50 526 SER A N 1
ATOM 3852 C CA . SER A 1 526 ? 26.889 28.827 -15.237 1.00 84.50 526 SER A CA 1
ATOM 3853 C C . SER A 1 526 ? 28.172 29.528 -15.712 1.00 84.50 526 SER A C 1
ATOM 3855 O O . SER A 1 526 ? 28.113 30.603 -16.314 1.00 84.50 526 SER A O 1
ATOM 3857 N N . GLN A 1 527 ? 29.343 28.910 -15.520 1.00 82.88 527 GLN A N 1
ATOM 3858 C CA . GLN A 1 527 ? 30.627 29.477 -15.957 1.00 82.88 527 GLN A CA 1
ATOM 3859 C C . GLN A 1 527 ? 30.717 29.617 -17.483 1.00 82.88 527 GLN A C 1
ATOM 3861 O O . GLN A 1 527 ? 31.174 30.647 -17.986 1.00 82.88 527 GLN A O 1
ATOM 3866 N N . PHE A 1 528 ? 30.265 28.608 -18.229 1.00 80.50 528 PHE A N 1
ATOM 3867 C CA . PHE A 1 528 ? 30.263 28.652 -19.691 1.00 80.50 528 PHE A CA 1
ATOM 3868 C C . PHE A 1 528 ? 29.241 29.654 -20.242 1.00 80.50 528 PHE A C 1
ATOM 3870 O O . PHE A 1 528 ? 29.569 30.389 -21.174 1.00 80.50 528 PHE A O 1
ATOM 3877 N N . ALA A 1 529 ? 28.054 29.764 -19.636 1.00 80.56 529 ALA A N 1
ATOM 3878 C CA . ALA A 1 529 ? 27.060 30.774 -20.001 1.00 80.56 529 ALA A CA 1
ATOM 3879 C C . ALA A 1 529 ? 27.592 32.206 -19.797 1.00 80.56 529 ALA A C 1
ATOM 3881 O O . ALA A 1 529 ? 27.455 33.060 -20.676 1.00 80.56 529 ALA A O 1
ATOM 3882 N N . GLN A 1 530 ? 28.281 32.469 -18.682 1.00 82.69 530 GLN A N 1
ATOM 3883 C CA . GLN A 1 530 ? 28.916 33.767 -18.423 1.00 82.69 530 GLN A CA 1
ATOM 3884 C C . GLN A 1 530 ? 30.047 34.068 -19.418 1.00 82.69 530 GLN A C 1
ATOM 3886 O O . GLN A 1 530 ? 30.126 35.179 -19.952 1.00 82.69 530 GLN A O 1
ATOM 3891 N N . ALA A 1 531 ? 30.899 33.080 -19.713 1.00 81.44 531 ALA A N 1
ATOM 3892 C CA . ALA A 1 531 ? 31.974 33.218 -20.694 1.00 81.44 531 ALA A CA 1
ATOM 3893 C C . ALA A 1 531 ? 31.438 33.501 -22.107 1.00 81.44 531 ALA A C 1
ATOM 3895 O O . ALA A 1 531 ? 32.006 34.326 -22.825 1.00 81.44 531 ALA A O 1
ATOM 3896 N N . LEU A 1 532 ? 30.320 32.873 -22.483 1.00 80.62 532 LEU A N 1
ATOM 3897 C CA . LEU A 1 532 ? 29.649 33.085 -23.765 1.00 80.62 532 LEU A CA 1
ATOM 3898 C C . LEU A 1 532 ? 29.143 34.528 -23.906 1.00 80.62 532 LEU A C 1
ATOM 3900 O O . LEU A 1 532 ? 29.393 35.180 -24.919 1.00 80.62 532 LEU A O 1
ATOM 3904 N N . VAL A 1 533 ? 28.498 35.062 -22.863 1.00 82.62 533 VAL A N 1
ATOM 3905 C CA . VAL A 1 533 ? 27.997 36.447 -22.839 1.00 82.62 533 VAL A CA 1
ATOM 3906 C C . VAL A 1 533 ? 29.138 37.465 -22.920 1.00 82.62 533 VAL A C 1
ATOM 3908 O O . VAL A 1 533 ? 29.021 38.468 -23.627 1.00 82.62 533 VAL A O 1
ATOM 3911 N N . LEU A 1 534 ? 30.251 37.224 -22.223 1.00 81.19 534 LEU A N 1
ATOM 3912 C CA . LEU A 1 534 ? 31.426 38.101 -22.269 1.00 81.19 534 LEU A CA 1
ATOM 3913 C C . LEU A 1 534 ? 32.102 38.082 -23.644 1.00 81.19 534 LEU A C 1
ATOM 3915 O O . LEU A 1 534 ? 32.439 39.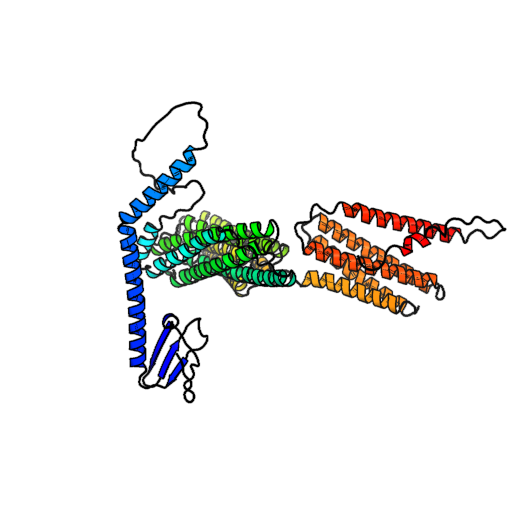141 -24.176 1.00 81.19 534 LEU A O 1
ATOM 3919 N N . ALA A 1 535 ? 32.253 36.901 -24.246 1.00 79.12 535 ALA A N 1
ATOM 3920 C CA . ALA A 1 535 ? 32.819 36.767 -25.583 1.00 79.12 535 ALA A CA 1
ATOM 3921 C C . ALA A 1 535 ? 31.957 37.478 -26.637 1.00 79.12 535 ALA A C 1
ATOM 3923 O O . ALA A 1 535 ? 32.494 38.172 -27.497 1.00 79.12 535 ALA A O 1
ATOM 3924 N N . ALA A 1 536 ? 30.629 37.388 -26.526 1.00 78.62 536 ALA A N 1
ATOM 3925 C CA . ALA A 1 536 ? 29.706 38.077 -27.425 1.00 78.62 536 ALA A CA 1
ATOM 3926 C C . ALA A 1 536 ? 29.787 39.603 -27.305 1.00 78.62 536 ALA A C 1
ATOM 3928 O O . ALA A 1 536 ? 29.807 40.306 -28.313 1.00 78.62 536 ALA A O 1
ATOM 3929 N N . LYS A 1 537 ? 29.895 40.131 -26.077 1.00 79.50 537 LYS A N 1
ATOM 3930 C CA . LYS A 1 537 ? 30.101 41.570 -25.845 1.00 79.50 537 LYS A CA 1
ATOM 3931 C C . LYS A 1 537 ? 31.415 42.063 -26.455 1.00 79.50 537 LYS A C 1
ATOM 3933 O O . LYS A 1 537 ? 31.429 43.122 -27.075 1.00 79.50 537 LYS A O 1
ATOM 3938 N N . ASN A 1 538 ? 32.490 41.284 -26.329 1.00 76.56 538 ASN A N 1
ATOM 3939 C CA . ASN A 1 538 ? 33.787 41.613 -26.924 1.00 76.56 538 ASN A CA 1
ATOM 3940 C C . ASN A 1 538 ? 33.761 41.532 -28.459 1.00 76.56 538 ASN A C 1
ATOM 3942 O O . ASN A 1 538 ? 34.349 42.381 -29.121 1.00 76.56 538 ASN A O 1
ATOM 3946 N N . SER A 1 539 ? 33.042 40.562 -29.031 1.00 73.25 539 SER A N 1
ATOM 3947 C CA . SER A 1 539 ? 32.849 40.461 -30.483 1.00 73.25 539 SER A CA 1
ATOM 3948 C C . SER A 1 539 ? 32.024 41.620 -31.046 1.00 73.25 539 SER A C 1
ATOM 3950 O O . SER A 1 539 ? 32.280 42.062 -32.160 1.00 73.25 539 SER A O 1
ATOM 3952 N N . LEU A 1 540 ? 31.062 42.144 -30.279 1.00 70.31 540 LEU A N 1
ATOM 3953 C CA . LEU A 1 540 ? 30.271 43.309 -30.680 1.00 70.31 540 LEU A CA 1
ATOM 3954 C C . LEU A 1 540 ? 31.064 44.620 -30.571 1.00 70.31 540 LEU A C 1
ATOM 3956 O O . LEU A 1 540 ? 30.840 45.538 -31.353 1.00 70.31 540 LEU A O 1
ATOM 3960 N N . ALA A 1 541 ? 32.002 44.709 -29.623 1.00 75.06 541 ALA A N 1
ATOM 3961 C CA . ALA A 1 541 ? 32.921 45.842 -29.522 1.00 75.06 541 ALA A CA 1
ATOM 3962 C C . ALA A 1 541 ? 33.906 45.912 -30.706 1.00 75.06 541 ALA A C 1
ATOM 3964 O O . ALA A 1 541 ? 34.363 47.003 -31.038 1.00 75.06 541 ALA A O 1
ATOM 3965 N N . ASN A 1 542 ? 34.166 44.776 -31.375 1.00 71.62 542 ASN A N 1
ATOM 3966 C CA . ASN A 1 542 ? 35.065 44.651 -32.528 1.00 71.62 542 ASN A CA 1
ATOM 3967 C C . ASN A 1 542 ? 34.355 43.993 -33.743 1.00 71.62 542 ASN A C 1
ATOM 3969 O O . ASN A 1 542 ? 34.660 42.847 -34.077 1.00 71.62 542 ASN A O 1
ATOM 3973 N N . PRO A 1 543 ? 33.443 44.695 -34.456 1.00 59.56 543 PRO A N 1
ATOM 3974 C CA . PRO A 1 543 ? 32.520 44.113 -35.451 1.00 59.56 543 PRO A CA 1
ATOM 3975 C C . PRO A 1 543 ? 33.138 43.551 -36.750 1.00 59.56 543 PRO A C 1
ATOM 3977 O O . PRO A 1 543 ? 32.405 43.215 -37.675 1.00 59.56 543 PRO A O 1
ATOM 3980 N N . GLY A 1 544 ? 34.465 43.471 -36.853 1.00 62.81 544 GLY A N 1
ATOM 3981 C CA . GLY A 1 544 ? 35.196 42.924 -38.006 1.00 62.81 544 GLY A CA 1
ATOM 3982 C C . GLY A 1 544 ? 36.296 41.933 -37.622 1.00 62.81 544 GLY A C 1
ATOM 3983 O O . GLY A 1 544 ? 37.041 41.484 -38.489 1.00 62.81 544 GLY A O 1
ATOM 3984 N N . ASP A 1 545 ? 36.412 41.602 -36.335 1.00 69.81 545 ASP A N 1
ATOM 3985 C CA . ASP A 1 545 ? 37.386 40.638 -35.839 1.00 69.81 545 ASP A CA 1
ATOM 3986 C C . ASP A 1 545 ? 36.818 39.216 -35.973 1.00 69.81 545 ASP A C 1
ATOM 3988 O O . ASP A 1 545 ? 36.019 38.750 -35.151 1.00 69.81 545 ASP A O 1
ATOM 3992 N N . ALA A 1 546 ? 37.224 38.529 -37.043 1.00 64.69 546 ALA A N 1
ATOM 3993 C CA . ALA A 1 546 ? 36.847 37.143 -37.298 1.00 64.69 546 ALA A CA 1
ATOM 3994 C C . ALA A 1 546 ? 37.269 36.208 -36.148 1.00 64.69 546 ALA A C 1
ATOM 3996 O O . ALA A 1 546 ? 36.565 35.234 -35.870 1.00 64.69 546 ALA A O 1
ATOM 3997 N N . ASP A 1 547 ? 38.345 36.535 -35.422 1.00 68.19 547 ASP A N 1
ATOM 3998 C CA . ASP A 1 547 ? 38.806 35.751 -34.276 1.00 68.19 547 ASP A CA 1
ATOM 3999 C C . ASP A 1 547 ? 37.905 35.950 -33.050 1.00 68.19 547 ASP A C 1
ATOM 4001 O O . ASP A 1 547 ? 37.735 35.027 -32.247 1.00 68.19 547 ASP A O 1
ATOM 4005 N N . ALA A 1 548 ? 37.284 37.124 -32.891 1.00 67.50 548 ALA A N 1
ATOM 4006 C CA . ALA A 1 548 ? 36.318 37.372 -31.823 1.00 67.50 548 ALA A CA 1
ATOM 4007 C C . ALA A 1 548 ? 35.004 36.607 -32.054 1.00 67.50 548 ALA A C 1
ATOM 4009 O O . ALA A 1 548 ? 34.525 35.937 -31.136 1.00 67.50 548 ALA A O 1
ATOM 4010 N N . ALA A 1 549 ? 34.476 36.612 -33.282 1.00 66.12 549 ALA A N 1
ATOM 4011 C CA . ALA A 1 549 ? 33.284 35.840 -33.646 1.00 66.12 549 ALA A CA 1
ATOM 4012 C C . ALA A 1 549 ? 33.532 34.318 -33.576 1.00 66.12 549 ALA A C 1
ATOM 4014 O O . ALA A 1 549 ? 32.682 33.549 -33.106 1.00 66.12 549 ALA A O 1
ATOM 4015 N N . PHE A 1 550 ? 34.736 33.879 -33.960 1.00 71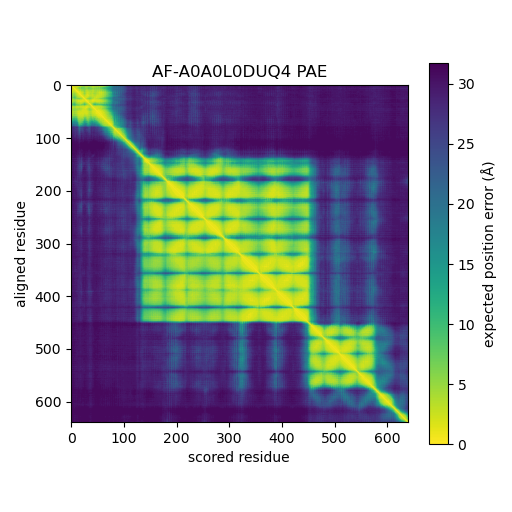.69 550 PHE A N 1
ATOM 4016 C CA . PHE A 1 550 ? 35.166 32.489 -33.822 1.00 71.69 550 PHE A CA 1
ATOM 4017 C C . PHE A 1 550 ? 35.223 32.045 -32.351 1.00 71.69 550 PHE A C 1
ATOM 4019 O O . PHE A 1 550 ? 34.771 30.947 -32.023 1.00 71.69 550 PHE A O 1
ATOM 4026 N N . LYS A 1 551 ? 35.688 32.908 -31.435 1.00 76.19 551 LYS A N 1
ATOM 4027 C CA . LYS A 1 551 ? 35.704 32.625 -29.985 1.00 76.19 551 LYS A CA 1
ATOM 4028 C C . LYS A 1 551 ? 34.301 32.431 -29.401 1.00 76.19 551 LYS A C 1
ATOM 4030 O O . LYS A 1 551 ? 34.131 31.541 -28.568 1.00 76.19 551 LYS A O 1
ATOM 4035 N N . VAL A 1 552 ? 33.295 33.199 -29.835 1.00 77.19 552 VAL A N 1
ATOM 4036 C CA . VAL A 1 552 ? 31.895 33.012 -29.389 1.00 77.19 552 VAL A CA 1
ATOM 4037 C C . VAL A 1 552 ? 31.374 31.642 -29.819 1.00 77.19 552 VAL A C 1
ATOM 4039 O O . VAL A 1 552 ? 30.853 30.890 -28.995 1.00 77.19 552 VAL A O 1
ATOM 4042 N N . SER A 1 553 ? 31.590 31.285 -31.085 1.00 74.31 553 SER A N 1
ATOM 4043 C CA . SER A 1 553 ? 31.175 29.989 -31.634 1.00 74.31 553 SER A CA 1
ATOM 4044 C C . SER A 1 553 ? 31.886 28.825 -30.935 1.00 74.31 553 SER A C 1
ATOM 4046 O O . SER A 1 553 ? 31.252 27.840 -30.563 1.00 74.31 553 SER A O 1
ATOM 4048 N N . GLN A 1 554 ? 33.185 28.964 -30.654 1.00 78.44 554 GLN A N 1
ATOM 4049 C CA . GLN A 1 554 ? 33.971 27.954 -29.943 1.00 78.44 554 GLN A CA 1
ATOM 4050 C C . GLN A 1 554 ? 33.487 27.727 -28.500 1.00 78.44 554 GLN A C 1
ATOM 4052 O O . GLN A 1 554 ? 33.503 26.594 -28.018 1.00 78.44 554 GLN A O 1
ATOM 4057 N N . ILE A 1 555 ? 33.083 28.785 -27.789 1.00 78.69 555 ILE A N 1
ATOM 4058 C CA . ILE A 1 555 ? 32.531 28.669 -26.430 1.00 78.69 555 ILE A CA 1
ATOM 4059 C C . ILE A 1 555 ? 31.135 28.038 -26.475 1.00 78.69 555 ILE A C 1
ATOM 4061 O O . ILE A 1 555 ? 30.846 27.176 -25.648 1.00 78.69 555 ILE A O 1
ATOM 4065 N N . GLY A 1 556 ? 30.314 28.393 -27.469 1.00 73.88 556 GLY A N 1
ATOM 4066 C CA . GLY A 1 556 ? 29.015 27.762 -27.711 1.00 73.88 556 GLY A CA 1
ATOM 4067 C C . GLY A 1 556 ? 29.135 26.252 -27.924 1.00 73.88 556 GLY A C 1
ATOM 4068 O O . GLY A 1 556 ? 28.503 25.487 -27.206 1.00 73.88 556 GLY A O 1
ATOM 4069 N N . MET A 1 557 ? 30.029 25.804 -28.811 1.00 74.50 557 MET A N 1
ATOM 4070 C CA . MET A 1 557 ? 30.256 24.369 -29.065 1.00 74.50 557 MET A CA 1
ATOM 4071 C C . MET A 1 557 ? 30.695 23.597 -27.812 1.00 74.50 557 MET A C 1
ATOM 4073 O O . MET A 1 557 ? 30.329 22.441 -27.633 1.00 74.50 557 MET A O 1
ATOM 4077 N N . LYS A 1 558 ? 31.473 24.230 -26.925 1.00 77.44 558 LYS A N 1
ATOM 4078 C CA . LYS A 1 558 ? 31.891 23.611 -25.658 1.00 77.44 558 LYS A CA 1
ATOM 4079 C C . LYS A 1 558 ? 30.745 23.495 -24.659 1.00 77.44 558 LYS A C 1
ATOM 4081 O O . LYS A 1 558 ? 30.684 22.503 -23.943 1.00 77.44 558 LYS A O 1
ATOM 4086 N N . LEU A 1 559 ? 29.865 24.495 -24.604 1.00 77.38 559 LEU A N 1
ATOM 4087 C CA . LEU A 1 559 ? 28.675 24.450 -23.758 1.00 77.38 559 LEU A CA 1
ATOM 4088 C C . LEU A 1 559 ? 27.687 23.382 -24.251 1.00 77.38 559 LEU A C 1
ATOM 4090 O O . LEU A 1 559 ? 27.151 22.649 -23.430 1.00 77.38 559 LEU A O 1
ATOM 4094 N N . ASP A 1 560 ? 27.504 23.249 -25.567 1.00 73.69 560 ASP A N 1
ATOM 4095 C CA . ASP A 1 560 ? 26.650 22.211 -26.163 1.00 73.69 560 ASP A CA 1
ATOM 4096 C C . ASP A 1 560 ? 27.187 20.798 -25.892 1.00 73.69 560 ASP A C 1
ATOM 4098 O O . ASP A 1 560 ? 26.453 19.941 -25.411 1.00 73.69 560 ASP A O 1
ATOM 4102 N N . ALA A 1 561 ? 28.492 20.578 -26.088 1.00 75.06 561 ALA A N 1
ATOM 4103 C CA . ALA A 1 561 ? 29.131 19.299 -25.775 1.00 75.06 561 ALA A CA 1
ATOM 4104 C C . ALA A 1 561 ? 29.009 18.935 -24.286 1.00 75.06 561 ALA A C 1
ATOM 4106 O O . ALA A 1 561 ? 28.764 17.782 -23.948 1.00 75.06 561 ALA A O 1
ATOM 4107 N N . LEU A 1 562 ? 29.141 19.921 -23.393 1.00 77.38 562 LEU A N 1
ATOM 4108 C CA . LEU A 1 562 ? 28.960 19.725 -21.957 1.00 77.38 562 LEU A CA 1
ATOM 4109 C C . LEU A 1 562 ? 27.508 19.374 -21.610 1.00 77.38 562 LEU A C 1
ATOM 4111 O O . LEU A 1 562 ? 27.274 18.480 -20.80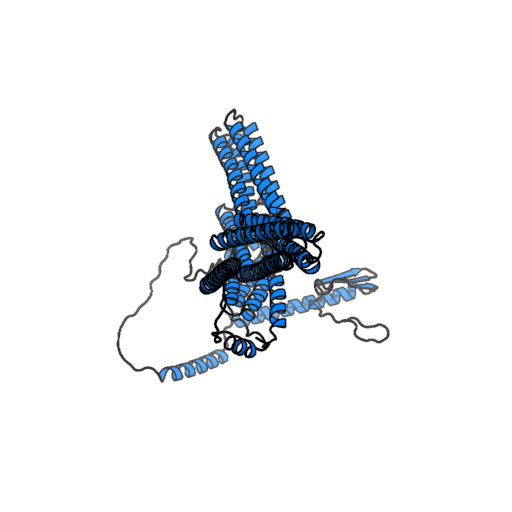7 1.00 77.38 562 LEU A O 1
ATOM 4115 N N . VAL A 1 563 ? 26.536 20.046 -22.225 1.00 74.12 563 VAL A N 1
ATOM 4116 C CA . VAL A 1 563 ? 25.105 19.765 -22.043 1.00 74.12 563 VAL A CA 1
ATOM 4117 C C . VAL A 1 563 ? 24.739 18.361 -22.531 1.00 74.12 563 VAL A C 1
ATOM 4119 O O . VAL A 1 563 ? 24.065 17.631 -21.809 1.00 74.12 563 VAL A O 1
ATOM 4122 N N . GLN A 1 564 ? 25.228 17.952 -23.702 1.00 72.62 564 GLN A N 1
ATOM 4123 C CA . GLN A 1 564 ? 25.003 16.608 -24.245 1.00 72.62 564 GLN A CA 1
ATOM 4124 C C . GLN A 1 564 ? 25.670 15.523 -23.399 1.00 72.62 564 GLN A C 1
ATOM 4126 O O . GLN A 1 564 ? 25.068 14.481 -23.155 1.00 72.62 564 GLN A O 1
ATOM 4131 N N . GLN A 1 565 ? 26.888 15.779 -22.917 1.00 71.62 565 GLN A N 1
ATOM 4132 C CA . GLN A 1 565 ? 27.592 14.858 -22.031 1.00 71.62 565 GLN A CA 1
ATOM 4133 C C . GLN A 1 565 ? 26.853 14.695 -20.699 1.00 71.62 565 GLN A C 1
ATOM 4135 O O . GLN A 1 565 ? 26.668 13.574 -20.247 1.00 71.62 565 GLN A O 1
ATOM 4140 N N . LEU A 1 566 ? 26.364 15.787 -20.103 1.00 71.12 566 LEU A N 1
ATOM 4141 C CA . LEU A 1 566 ? 25.561 15.711 -18.882 1.00 71.12 566 LEU A CA 1
ATOM 4142 C C . LEU A 1 566 ? 24.271 14.914 -19.101 1.00 71.12 566 LEU A C 1
ATOM 4144 O O . LEU A 1 566 ? 23.933 14.078 -18.272 1.00 71.12 566 LEU A O 1
ATOM 4148 N N . LEU A 1 567 ? 23.569 15.129 -20.216 1.00 67.38 567 LEU A N 1
ATOM 4149 C CA . LEU A 1 567 ? 22.347 14.390 -20.538 1.00 67.38 567 LEU A CA 1
ATOM 4150 C C . LEU A 1 567 ? 22.621 12.883 -20.686 1.00 67.38 567 LEU A C 1
ATOM 4152 O O . LEU A 1 567 ? 21.866 12.071 -20.155 1.00 67.38 567 LEU A O 1
ATOM 4156 N N . LEU A 1 568 ? 23.732 12.515 -21.331 1.00 64.62 568 LEU A N 1
ATOM 4157 C CA . LEU A 1 568 ? 24.168 11.124 -21.461 1.00 64.62 568 LEU A CA 1
ATOM 4158 C C . LEU A 1 568 ? 24.542 10.519 -20.098 1.00 64.62 568 LEU A C 1
ATOM 4160 O O . LEU A 1 568 ? 24.017 9.470 -19.730 1.00 64.62 568 LEU A O 1
ATOM 4164 N N . ASP A 1 569 ? 25.377 11.205 -19.320 1.00 59.88 569 ASP A N 1
ATOM 4165 C CA . ASP A 1 569 ? 25.855 10.738 -18.016 1.00 59.88 569 ASP A CA 1
ATOM 4166 C C . ASP A 1 569 ? 24.697 10.566 -17.012 1.00 59.88 569 ASP A C 1
ATOM 4168 O O . ASP A 1 569 ? 24.675 9.598 -16.251 1.00 59.88 569 ASP A O 1
ATOM 4172 N N . PHE A 1 570 ? 23.694 11.456 -17.032 1.00 61.53 570 PHE A N 1
ATOM 4173 C CA . PHE A 1 570 ? 22.498 11.327 -16.192 1.00 61.53 570 PHE A CA 1
ATOM 4174 C C . PHE A 1 570 ? 21.541 10.240 -16.682 1.00 61.53 570 PHE A C 1
ATOM 4176 O O . PHE A 1 570 ? 20.985 9.529 -15.848 1.00 61.53 570 PHE A O 1
ATOM 4183 N N . SER A 1 571 ? 21.395 10.052 -17.999 1.00 53.34 571 SER A N 1
ATOM 4184 C CA . SER A 1 571 ? 20.600 8.941 -18.543 1.00 53.34 571 SER A CA 1
ATOM 4185 C C . SER A 1 571 ? 21.178 7.571 -18.156 1.00 53.34 571 SER A C 1
ATOM 4187 O O . SER A 1 571 ? 20.428 6.650 -17.850 1.00 53.34 571 SER A O 1
ATOM 4189 N N . VAL A 1 572 ? 22.510 7.454 -18.079 1.00 49.16 572 VAL A N 1
ATOM 4190 C CA . VAL A 1 572 ? 23.212 6.231 -17.655 1.00 49.16 572 VAL A CA 1
ATOM 4191 C C . VAL A 1 572 ? 23.150 6.046 -16.135 1.00 49.16 572 VAL A C 1
ATOM 4193 O O . VAL A 1 572 ? 22.850 4.951 -15.667 1.00 49.16 572 VAL A O 1
ATOM 4196 N N . ALA A 1 573 ? 23.352 7.108 -15.348 1.00 46.69 573 ALA A N 1
ATOM 4197 C CA . ALA A 1 573 ? 23.274 7.049 -13.884 1.00 46.69 573 ALA A CA 1
ATOM 4198 C C . ALA A 1 573 ? 21.855 6.767 -13.347 1.00 46.69 573 ALA A C 1
ATOM 4200 O O . ALA A 1 573 ? 21.709 6.255 -12.240 1.00 46.69 573 ALA A O 1
ATOM 4201 N N . LEU A 1 574 ? 20.809 7.099 -14.111 1.00 45.41 574 LEU A N 1
ATOM 4202 C CA . LEU A 1 574 ? 19.417 6.754 -13.796 1.00 45.41 574 LEU A CA 1
ATOM 4203 C C . LEU A 1 574 ? 19.030 5.343 -14.275 1.00 45.41 574 LEU A C 1
ATOM 4205 O O . LEU A 1 574 ? 18.066 4.777 -13.759 1.00 45.41 574 LEU A O 1
ATOM 4209 N N . ALA A 1 575 ? 19.776 4.771 -15.226 1.00 40.25 575 ALA A N 1
ATOM 4210 C CA . ALA A 1 575 ? 19.544 3.430 -15.757 1.00 40.25 575 ALA A CA 1
ATOM 4211 C C . ALA A 1 575 ? 20.196 2.311 -14.921 1.00 40.25 575 ALA A C 1
ATOM 4213 O O . ALA A 1 575 ? 19.687 1.188 -14.947 1.00 40.25 575 ALA A O 1
ATOM 4214 N N . ASP A 1 576 ? 21.267 2.593 -14.166 1.00 34.97 576 ASP A N 1
ATOM 4215 C CA . ASP A 1 576 ? 21.978 1.587 -13.365 1.00 34.97 576 ASP A CA 1
ATOM 4216 C C . ASP A 1 576 ? 22.161 2.007 -11.887 1.00 34.97 576 ASP A C 1
ATOM 4218 O O . ASP A 1 576 ? 22.997 2.860 -11.576 1.00 34.97 576 ASP A O 1
ATOM 4222 N N . PRO A 1 577 ? 21.403 1.418 -10.940 1.00 41.00 577 PRO A N 1
ATOM 4223 C CA . PRO A 1 577 ? 21.513 1.732 -9.517 1.00 41.00 577 PRO A CA 1
ATOM 4224 C C . PRO A 1 577 ? 22.723 1.088 -8.808 1.00 41.00 577 PRO A C 1
ATOM 4226 O O . PRO A 1 577 ? 22.877 1.313 -7.607 1.00 41.00 577 PRO A O 1
ATOM 4229 N N . ASN A 1 578 ? 23.566 0.298 -9.491 1.00 37.25 578 ASN A N 1
ATOM 4230 C CA . ASN A 1 578 ? 24.660 -0.458 -8.856 1.00 37.25 578 ASN A CA 1
ATOM 4231 C C . ASN A 1 578 ? 26.086 0.036 -9.163 1.00 37.25 578 ASN A C 1
ATOM 4233 O O . ASN A 1 578 ? 27.038 -0.515 -8.610 1.00 37.25 578 ASN A O 1
ATOM 4237 N N . LEU A 1 579 ? 26.280 1.076 -9.977 1.00 38.59 579 LEU A N 1
ATOM 4238 C CA . LEU A 1 579 ? 27.624 1.533 -10.369 1.00 38.59 579 LEU A CA 1
ATOM 4239 C C . LEU A 1 579 ? 28.260 2.533 -9.378 1.00 38.59 579 LEU A C 1
ATOM 4241 O O . LEU A 1 579 ? 28.728 3.607 -9.754 1.00 38.59 579 LEU A O 1
ATOM 4245 N N . GLY A 1 580 ? 28.275 2.179 -8.090 1.00 37.34 580 GLY A N 1
ATOM 4246 C CA . GLY A 1 580 ? 28.957 2.955 -7.044 1.00 37.34 580 GLY A CA 1
ATOM 4247 C C . GLY A 1 580 ? 30.487 2.840 -7.069 1.00 37.34 580 GLY A C 1
ATOM 4248 O O . GLY A 1 580 ? 31.163 3.763 -6.632 1.00 37.34 580 GLY A O 1
ATOM 4249 N N . ASP A 1 581 ? 31.040 1.758 -7.634 1.00 34.84 581 ASP A N 1
ATOM 4250 C CA . ASP A 1 581 ? 32.444 1.383 -7.388 1.00 34.84 581 ASP A CA 1
ATOM 4251 C C . ASP A 1 581 ? 33.372 1.371 -8.627 1.00 34.84 581 ASP A C 1
ATOM 4253 O O . ASP A 1 581 ? 34.566 1.128 -8.477 1.00 34.84 581 ASP A O 1
ATOM 4257 N N . GLU A 1 582 ? 32.902 1.675 -9.846 1.00 34.50 582 GLU A N 1
ATOM 4258 C CA . GLU A 1 582 ? 33.741 1.604 -11.072 1.00 34.50 582 GLU A CA 1
ATOM 4259 C C . GLU A 1 582 ? 34.183 2.958 -11.674 1.00 34.50 582 GLU A C 1
ATOM 4261 O O . GLU A 1 582 ? 34.760 3.002 -12.759 1.00 34.50 582 GLU A O 1
ATOM 4266 N N . PHE A 1 583 ? 33.999 4.088 -10.982 1.00 41.69 583 PHE A N 1
ATOM 4267 C CA . PHE A 1 583 ? 34.300 5.420 -11.547 1.00 41.69 583 PHE A CA 1
ATOM 4268 C C . PHE A 1 583 ? 35.660 6.042 -11.161 1.00 41.69 583 PHE A C 1
ATOM 4270 O O . PHE A 1 583 ? 35.847 7.257 -11.291 1.00 41.69 583 PHE A O 1
ATOM 4277 N N . ASP A 1 584 ? 36.657 5.236 -10.782 1.00 35.72 584 ASP A N 1
ATOM 4278 C CA . ASP A 1 584 ? 38.030 5.720 -10.523 1.00 35.72 584 ASP A CA 1
ATOM 4279 C C . ASP A 1 584 ? 38.712 6.338 -11.774 1.00 35.72 584 ASP A C 1
ATOM 4281 O O . ASP A 1 584 ? 39.578 7.220 -11.658 1.00 35.72 584 ASP A O 1
ATOM 4285 N N . ASP A 1 585 ? 38.245 6.002 -12.983 1.00 38.31 585 ASP A N 1
ATOM 4286 C CA . ASP A 1 585 ? 38.742 6.559 -14.253 1.00 38.31 585 ASP A CA 1
ATOM 4287 C C . ASP A 1 585 ? 38.287 8.008 -14.532 1.00 38.31 585 ASP A C 1
ATOM 4289 O O . ASP A 1 585 ? 38.890 8.722 -15.346 1.00 38.31 585 ASP A O 1
ATOM 4293 N N . PHE A 1 586 ? 37.285 8.530 -13.812 1.00 38.00 586 PHE A N 1
ATOM 4294 C CA . PHE A 1 586 ? 36.823 9.914 -14.000 1.00 38.00 586 PHE A CA 1
ATOM 4295 C C . PHE A 1 586 ? 37.852 10.942 -13.501 1.00 38.00 586 PHE A C 1
ATOM 4297 O O . PHE A 1 586 ? 37.962 12.053 -14.034 1.00 38.00 586 PHE A O 1
ATOM 4304 N N . SER A 1 587 ? 38.687 10.557 -12.529 1.00 38.16 587 SER A N 1
ATOM 4305 C CA . SER A 1 587 ? 39.821 11.367 -12.079 1.00 38.16 587 SER A CA 1
ATOM 4306 C C . SER A 1 587 ? 40.822 11.616 -13.218 1.00 38.16 587 SER A C 1
ATOM 4308 O O . SER A 1 587 ? 41.353 12.724 -13.344 1.00 38.16 587 SER A O 1
ATOM 4310 N N . ALA A 1 588 ? 41.013 10.644 -14.117 1.00 35.72 588 ALA A N 1
ATOM 4311 C CA . ALA A 1 588 ? 41.881 10.760 -15.283 1.00 35.72 588 ALA A CA 1
ATOM 4312 C C . ALA A 1 588 ? 41.288 11.691 -16.354 1.00 35.72 588 ALA A C 1
ATOM 4314 O O . ALA A 1 588 ? 42.019 12.512 -16.914 1.00 35.72 588 ALA A O 1
ATOM 4315 N N . LEU A 1 589 ? 39.967 11.658 -16.576 1.00 34.59 589 LEU A N 1
ATOM 4316 C CA . LEU A 1 589 ? 39.280 12.528 -17.541 1.00 34.59 589 LEU A CA 1
ATOM 4317 C C . LEU A 1 589 ? 39.191 13.988 -17.058 1.00 34.59 589 LEU A C 1
ATOM 4319 O O . LEU A 1 589 ? 39.458 14.926 -17.815 1.00 34.59 589 LEU A O 1
ATOM 4323 N N . VAL A 1 590 ? 38.921 14.200 -15.766 1.00 39.28 590 VAL A N 1
ATOM 4324 C CA . VAL A 1 590 ? 38.961 15.525 -15.121 1.00 39.28 590 VAL A CA 1
ATOM 4325 C C . VAL A 1 590 ? 40.387 16.082 -15.098 1.00 39.28 590 VAL A C 1
ATOM 4327 O O . VAL A 1 590 ? 40.593 17.280 -15.312 1.00 39.28 590 VAL A O 1
ATOM 4330 N N . ASN A 1 591 ? 41.401 15.238 -14.898 1.00 37.66 591 ASN A N 1
ATOM 4331 C CA . ASN A 1 591 ? 42.799 15.656 -14.995 1.00 37.66 591 ASN A CA 1
ATOM 4332 C C . ASN A 1 591 ? 43.223 15.928 -16.450 1.00 37.66 591 ASN A C 1
ATOM 4334 O O . ASN A 1 591 ? 44.000 16.857 -16.690 1.00 37.66 591 ASN A O 1
ATOM 4338 N N . ALA A 1 592 ? 42.668 15.216 -17.435 1.00 35.00 592 ALA A N 1
ATOM 4339 C CA . ALA A 1 592 ? 42.856 15.501 -18.856 1.00 35.00 592 ALA A CA 1
ATOM 4340 C C . ALA A 1 592 ? 42.201 16.834 -19.270 1.00 35.00 592 ALA A C 1
ATOM 4342 O O . ALA A 1 592 ? 42.838 17.627 -19.970 1.00 35.00 592 ALA A O 1
ATOM 4343 N N . SER A 1 593 ? 40.998 17.153 -18.773 1.00 32.97 593 SER A N 1
ATOM 4344 C CA . SER A 1 593 ? 40.320 18.430 -19.058 1.00 32.97 593 SER A CA 1
ATOM 4345 C C . SER A 1 593 ? 40.995 19.621 -18.361 1.00 32.97 593 SER A C 1
ATOM 4347 O O . SER A 1 593 ? 41.179 20.677 -18.976 1.00 32.97 593 SER A O 1
ATOM 4349 N N . LYS A 1 594 ? 41.500 19.442 -17.130 1.00 39.06 594 LYS A N 1
ATOM 4350 C CA . LYS A 1 594 ? 42.356 20.426 -16.436 1.00 39.06 594 LYS A CA 1
ATOM 4351 C C . LYS A 1 594 ? 43.691 20.647 -17.162 1.00 39.06 594 LYS A C 1
ATOM 4353 O O . LYS A 1 594 ? 44.144 21.792 -17.286 1.00 39.06 594 LYS A O 1
ATOM 4358 N N . ASN A 1 595 ? 44.308 19.590 -17.697 1.00 37.28 595 ASN A N 1
ATOM 4359 C CA . ASN A 1 595 ? 45.526 19.680 -18.514 1.00 37.28 595 ASN A CA 1
ATOM 4360 C C . ASN A 1 595 ? 45.281 20.355 -19.873 1.00 37.28 595 ASN A C 1
ATOM 4362 O O . ASN A 1 595 ? 46.143 21.077 -20.379 1.00 37.28 595 ASN A O 1
ATOM 4366 N N . LEU A 1 596 ? 44.092 20.189 -20.452 1.00 36.62 596 LEU A N 1
ATOM 4367 C CA . LEU A 1 596 ? 43.698 20.885 -21.672 1.00 36.62 596 LEU A CA 1
ATOM 4368 C C . LEU A 1 596 ? 43.418 22.372 -21.397 1.00 36.62 596 LEU A C 1
ATOM 4370 O O . LEU A 1 596 ? 43.914 23.231 -22.121 1.00 36.62 596 LEU A O 1
ATOM 4374 N N . GLY A 1 597 ? 42.732 22.697 -20.296 1.00 35.19 597 GLY A N 1
ATOM 4375 C CA . GLY A 1 597 ? 42.495 24.076 -19.855 1.00 35.19 597 GLY A CA 1
ATOM 4376 C C . GLY A 1 597 ? 43.784 24.843 -19.533 1.00 35.19 597 GLY A C 1
ATOM 4377 O O . GLY A 1 597 ? 43.910 26.022 -19.863 1.00 35.19 597 GLY A O 1
ATOM 4378 N N . THR A 1 598 ? 44.791 24.176 -18.963 1.00 39.88 598 THR A N 1
ATOM 4379 C CA . THR A 1 598 ? 46.120 24.770 -18.730 1.00 39.88 598 THR A CA 1
ATOM 4380 C C . THR A 1 598 ? 46.946 24.900 -20.012 1.00 39.88 598 THR A C 1
ATOM 4382 O O . THR A 1 598 ? 47.613 25.922 -20.187 1.00 39.88 598 THR A O 1
ATOM 4385 N N . LYS A 1 599 ? 46.867 23.945 -20.951 1.00 36.00 599 LYS A N 1
ATOM 4386 C CA . LYS A 1 599 ? 47.469 24.082 -22.293 1.00 36.00 599 LYS A CA 1
ATOM 4387 C C . LYS A 1 599 ? 46.841 25.226 -23.093 1.00 36.00 599 LYS A C 1
ATOM 4389 O O . LYS A 1 599 ? 47.574 25.971 -23.733 1.00 36.00 599 LYS A O 1
ATOM 4394 N N . VAL A 1 600 ? 45.527 25.429 -22.988 1.00 34.28 600 VAL A N 1
ATOM 4395 C CA . VAL A 1 600 ? 44.802 26.541 -23.628 1.00 34.28 600 VAL A CA 1
ATOM 4396 C C . VAL A 1 600 ? 45.168 27.889 -23.002 1.00 34.28 600 VAL A C 1
ATOM 4398 O O . VAL A 1 600 ? 45.405 28.843 -23.736 1.00 34.28 600 VAL A O 1
ATOM 4401 N N . ARG A 1 601 ? 45.318 27.980 -21.672 1.00 39.38 601 ARG A N 1
ATOM 4402 C CA . ARG A 1 601 ? 45.839 29.202 -21.024 1.00 39.38 601 ARG A CA 1
ATOM 4403 C C . ARG A 1 601 ? 47.276 29.515 -21.449 1.00 39.38 601 ARG A C 1
ATOM 4405 O O . ARG A 1 601 ? 47.589 30.676 -21.684 1.00 39.38 601 ARG A O 1
ATOM 4412 N N . LYS A 1 602 ? 48.135 28.500 -21.602 1.00 40.59 602 LYS A N 1
ATOM 4413 C CA . LYS A 1 602 ? 49.508 28.675 -22.112 1.00 40.59 602 LYS A CA 1
ATOM 4414 C C . LYS A 1 602 ? 49.541 29.078 -23.589 1.00 40.59 602 LYS A C 1
ATOM 4416 O O . LYS A 1 602 ? 50.345 29.927 -23.948 1.00 40.59 602 LYS A O 1
ATOM 4421 N N . PHE A 1 603 ? 48.650 28.539 -24.421 1.00 33.59 603 PHE A N 1
ATOM 4422 C CA . PHE A 1 603 ? 48.498 28.956 -25.820 1.00 33.59 603 PHE A CA 1
ATOM 4423 C C . PHE A 1 603 ? 47.954 30.384 -25.945 1.00 33.59 603 PHE A C 1
ATOM 4425 O O . PHE A 1 603 ? 48.460 31.159 -26.748 1.00 33.59 603 PHE A O 1
ATOM 4432 N N . SER A 1 604 ? 46.986 30.762 -25.105 1.00 36.16 604 SER A N 1
ATOM 4433 C CA . SER A 1 604 ? 46.464 32.130 -25.027 1.00 36.16 604 SER A CA 1
ATOM 4434 C C . SER A 1 604 ? 47.534 33.121 -24.567 1.00 36.16 604 SER A C 1
ATOM 4436 O O . SER A 1 604 ? 47.615 34.204 -25.130 1.00 36.16 604 SER A O 1
ATOM 4438 N N . ALA A 1 605 ? 48.369 32.748 -23.590 1.00 39.06 605 ALA A N 1
ATOM 4439 C CA . ALA A 1 605 ? 49.481 33.576 -23.122 1.00 39.06 605 ALA A CA 1
ATOM 4440 C C . ALA A 1 605 ? 50.605 33.702 -24.172 1.00 39.06 605 ALA A C 1
ATOM 4442 O O . ALA A 1 605 ? 51.193 34.772 -24.317 1.00 39.06 605 ALA A O 1
ATOM 4443 N N . ALA A 1 606 ? 50.880 32.633 -24.930 1.00 38.72 606 ALA A N 1
ATOM 4444 C CA . ALA A 1 606 ? 51.848 32.640 -26.027 1.00 38.72 606 ALA A CA 1
ATOM 4445 C C . ALA A 1 606 ? 51.368 33.467 -27.234 1.00 38.72 606 ALA A C 1
ATOM 4447 O O . ALA A 1 606 ? 52.175 34.149 -27.856 1.00 38.72 606 ALA A O 1
ATOM 4448 N N . ALA A 1 607 ? 50.062 33.465 -27.524 1.00 35.91 607 ALA A N 1
ATOM 4449 C CA . ALA A 1 607 ? 49.465 34.297 -28.567 1.00 35.91 607 ALA A CA 1
ATOM 4450 C C . ALA A 1 607 ? 49.486 35.793 -28.200 1.00 35.91 607 ALA A C 1
ATOM 4452 O O . ALA A 1 607 ? 49.801 36.618 -29.047 1.00 35.91 607 ALA A O 1
ATOM 4453 N N . THR A 1 608 ? 49.254 36.150 -26.931 1.00 39.50 608 THR A N 1
ATOM 4454 C CA . THR A 1 608 ? 49.374 37.545 -26.458 1.00 39.50 608 THR A CA 1
ATOM 4455 C C . THR A 1 608 ? 50.820 38.023 -26.290 1.00 39.50 608 THR A C 1
ATOM 4457 O O . THR A 1 608 ? 51.066 39.222 -26.282 1.00 39.50 608 THR A O 1
ATOM 4460 N N . GLY A 1 609 ? 51.789 37.110 -26.148 1.00 36.44 609 GLY A N 1
ATOM 4461 C CA . GLY A 1 609 ? 53.217 37.444 -26.069 1.00 36.44 609 GLY A CA 1
ATOM 4462 C C . GLY A 1 609 ? 53.891 37.663 -27.430 1.00 36.44 609 GLY A C 1
ATOM 4463 O O . GLY A 1 609 ? 54.974 38.240 -27.479 1.00 36.44 609 GLY A O 1
ATOM 4464 N N . ALA A 1 610 ? 53.265 37.222 -28.526 1.00 37.75 610 ALA A N 1
ATOM 4465 C CA . ALA A 1 610 ? 53.791 37.375 -29.883 1.00 37.75 610 ALA A CA 1
ATOM 4466 C C . ALA A 1 610 ? 53.499 38.756 -30.506 1.00 37.75 610 ALA A C 1
ATOM 4468 O O . ALA A 1 610 ? 54.184 39.142 -31.446 1.00 37.75 610 ALA A O 1
ATOM 4469 N N . ASP A 1 611 ? 52.554 39.519 -29.948 1.00 38.81 611 ASP A N 1
ATOM 4470 C CA . ASP A 1 611 ? 52.174 40.865 -30.419 1.00 38.81 611 ASP A CA 1
ATOM 4471 C C . ASP A 1 611 ? 53.045 41.998 -29.824 1.00 38.81 611 ASP A C 1
ATOM 4473 O O . ASP A 1 611 ? 52.832 43.175 -30.101 1.00 38.81 611 ASP A O 1
ATOM 4477 N N . GLY A 1 612 ? 54.033 41.657 -28.983 1.00 39.34 612 GLY A N 1
ATOM 4478 C CA . GLY A 1 612 ? 54.854 42.618 -28.231 1.00 39.34 612 GLY A CA 1
ATOM 4479 C C . GLY A 1 612 ? 56.312 42.778 -28.679 1.00 39.34 612 GLY A C 1
ATOM 4480 O O . GLY A 1 612 ? 57.063 43.468 -27.993 1.00 39.34 612 GLY A O 1
ATOM 4481 N N . ALA A 1 613 ? 56.752 42.151 -29.773 1.00 35.16 613 ALA A N 1
ATOM 4482 C CA . ALA A 1 613 ? 58.149 42.222 -30.210 1.00 35.16 613 ALA A CA 1
ATOM 4483 C C . ALA A 1 613 ? 58.273 42.397 -31.731 1.00 35.16 613 ALA A C 1
ATOM 4485 O O . ALA A 1 613 ? 58.599 41.456 -32.451 1.00 35.16 613 ALA A O 1
ATOM 4486 N N . ASP A 1 614 ? 58.051 43.624 -32.207 1.00 37.06 614 ASP A N 1
ATOM 4487 C CA . ASP A 1 614 ? 58.588 44.074 -33.492 1.00 37.06 614 ASP A CA 1
ATOM 4488 C C . ASP A 1 614 ? 59.959 44.734 -33.263 1.00 37.06 614 ASP A C 1
ATOM 4490 O O . ASP A 1 614 ? 60.101 45.626 -32.422 1.00 37.06 614 ASP A O 1
ATOM 4494 N N . GLY A 1 615 ? 60.981 44.258 -33.978 1.00 36.09 615 GLY A N 1
ATOM 4495 C CA . GLY A 1 615 ? 62.340 44.800 -33.910 1.00 36.09 615 GLY A CA 1
ATOM 4496 C C . GLY A 1 615 ? 63.474 43.798 -34.156 1.00 36.09 615 GLY A C 1
ATOM 4497 O O . GLY A 1 615 ? 64.255 43.526 -33.248 1.00 36.09 615 GLY A O 1
ATOM 4498 N N . GLY A 1 616 ? 63.631 43.319 -35.399 1.00 27.91 616 GLY A N 1
ATOM 4499 C CA . GLY A 1 616 ? 64.915 42.807 -35.920 1.00 27.91 616 GLY A CA 1
ATOM 4500 C C . GLY A 1 616 ? 64.980 41.311 -36.279 1.00 27.91 616 GLY A C 1
ATOM 4501 O O . GLY A 1 616 ? 64.914 40.435 -35.426 1.00 27.91 616 GLY A O 1
ATOM 4502 N N . ALA A 1 617 ? 65.182 41.013 -37.567 1.00 32.00 617 ALA A N 1
ATOM 4503 C CA . ALA A 1 617 ? 65.467 39.675 -38.120 1.00 32.00 617 ALA A CA 1
ATOM 4504 C C . ALA A 1 617 ? 66.860 39.125 -37.693 1.00 32.00 617 ALA A C 1
ATOM 4506 O O . ALA A 1 617 ? 67.666 39.924 -37.212 1.00 32.00 617 ALA A O 1
ATOM 4507 N N . PRO A 1 618 ? 67.298 37.870 -38.008 1.00 51.00 618 PRO A N 1
ATOM 4508 C CA . PRO A 1 618 ? 66.631 36.592 -38.368 1.00 51.00 618 PRO A CA 1
ATOM 4509 C C . PRO A 1 618 ? 67.175 35.351 -37.574 1.00 51.00 618 PRO A C 1
ATOM 4511 O O . PRO A 1 618 ? 68.241 35.436 -36.973 1.00 51.00 618 PRO A O 1
ATOM 4514 N N . LYS A 1 619 ? 66.551 34.149 -37.668 1.00 30.41 619 LYS A N 1
ATOM 4515 C CA . LYS A 1 619 ? 67.202 32.839 -38.014 1.00 30.41 619 LYS A CA 1
ATOM 4516 C C . LYS A 1 619 ? 66.323 31.590 -37.782 1.00 30.41 619 LYS A C 1
ATOM 4518 O O . LYS A 1 619 ? 65.617 31.447 -36.796 1.00 30.41 619 LYS A O 1
ATOM 4523 N N . ARG A 1 620 ? 66.466 30.662 -38.735 1.00 41.56 620 ARG A N 1
ATOM 4524 C CA . ARG A 1 620 ? 65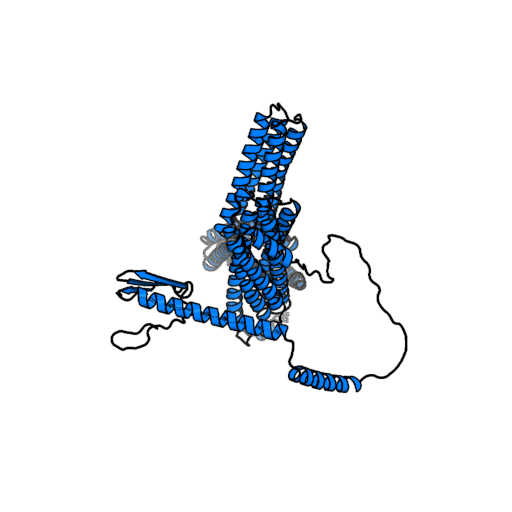.907 29.303 -38.849 1.00 41.56 620 ARG A CA 1
ATOM 4525 C C . ARG A 1 620 ? 66.084 28.432 -37.596 1.00 41.56 620 ARG A C 1
ATOM 4527 O O . ARG A 1 620 ? 67.187 28.344 -37.070 1.00 41.56 620 ARG A O 1
ATOM 4534 N N . SER A 1 621 ? 65.069 27.621 -37.301 1.00 32.91 621 SER A N 1
ATOM 4535 C CA . SER A 1 621 ? 65.224 26.210 -36.915 1.00 32.91 621 SER A CA 1
ATOM 4536 C C . SER A 1 621 ? 63.873 25.505 -37.101 1.00 32.91 621 SER A C 1
ATOM 4538 O O . SER A 1 621 ? 62.905 25.770 -36.393 1.00 32.91 621 SER A O 1
ATOM 4540 N N . GLY A 1 622 ? 63.794 24.680 -38.148 1.00 42.69 622 GLY A N 1
ATOM 4541 C CA . GLY A 1 622 ? 62.677 23.782 -38.414 1.00 42.69 622 GLY A CA 1
ATOM 4542 C C . GLY A 1 622 ? 62.904 22.451 -37.703 1.00 42.69 622 GLY A C 1
ATOM 4543 O O . GLY A 1 622 ? 64.030 21.964 -37.652 1.00 42.69 622 GLY A O 1
ATOM 4544 N N . GLY A 1 623 ? 61.833 21.860 -37.174 1.00 35.28 623 GLY A N 1
ATOM 4545 C CA . GLY A 1 623 ? 61.893 20.524 -36.574 1.00 35.28 623 GLY A CA 1
ATOM 4546 C C . GLY A 1 623 ? 60.582 20.001 -35.978 1.00 35.28 623 GLY A C 1
ATOM 4547 O O . GLY A 1 623 ? 60.401 18.794 -35.906 1.00 35.28 623 GLY A O 1
ATOM 4548 N N . GLY A 1 624 ? 59.635 20.863 -35.592 1.00 33.91 624 GLY A N 1
ATOM 4549 C CA . GLY A 1 624 ? 58.452 20.419 -34.832 1.00 33.91 624 GLY A CA 1
ATOM 4550 C C . GLY A 1 624 ? 57.239 19.947 -35.646 1.00 33.91 624 GLY A C 1
ATOM 4551 O O . GLY A 1 624 ? 56.441 19.160 -35.146 1.00 33.91 624 GLY A O 1
ATOM 4552 N N . LEU A 1 625 ? 57.071 20.403 -36.892 1.00 34.38 625 LEU A N 1
ATOM 4553 C CA . LEU A 1 625 ? 55.788 20.261 -37.605 1.00 34.38 625 LEU A CA 1
ATOM 4554 C C . LEU A 1 625 ? 55.594 18.941 -38.371 1.00 34.38 625 LEU A C 1
ATOM 4556 O O . LEU A 1 625 ? 54.479 18.650 -38.793 1.00 34.38 625 LEU A O 1
ATOM 4560 N N . LEU A 1 626 ? 56.634 18.116 -38.523 1.00 36.31 626 LEU A N 1
ATOM 4561 C CA . LEU A 1 626 ? 56.542 16.850 -39.269 1.00 36.31 626 LEU A CA 1
ATOM 4562 C C . LEU A 1 626 ? 56.170 15.632 -38.406 1.00 36.31 626 LEU A C 1
ATOM 4564 O O . LEU A 1 626 ? 55.753 14.618 -38.956 1.00 36.31 626 LEU A O 1
ATOM 4568 N N . ALA A 1 627 ? 56.241 15.724 -37.074 1.00 36.25 627 ALA A N 1
ATOM 4569 C CA . ALA A 1 627 ? 55.886 14.608 -36.188 1.00 36.25 627 ALA A CA 1
ATOM 4570 C C . ALA A 1 627 ? 54.373 14.522 -35.893 1.00 36.25 627 ALA A C 1
ATOM 4572 O O . ALA A 1 627 ? 53.839 13.432 -35.713 1.00 36.25 627 ALA A O 1
ATOM 4573 N N . ALA A 1 628 ? 53.658 15.653 -35.898 1.00 34.62 628 ALA A N 1
ATOM 4574 C CA . ALA A 1 628 ? 52.224 15.688 -35.586 1.00 34.62 628 ALA A CA 1
ATOM 4575 C C . ALA A 1 628 ? 51.332 15.220 -36.755 1.00 34.62 628 ALA A C 1
ATOM 4577 O O . ALA A 1 628 ? 50.252 14.678 -36.530 1.00 34.62 628 ALA A O 1
ATOM 4578 N N . ALA A 1 629 ? 51.795 15.364 -38.001 1.00 34.06 629 ALA A N 1
ATOM 4579 C CA . ALA A 1 629 ? 51.036 14.966 -39.190 1.00 34.06 629 ALA A CA 1
ATOM 4580 C C . ALA A 1 629 ? 51.030 13.442 -39.443 1.00 34.06 629 ALA A C 1
ATOM 4582 O O . ALA A 1 629 ? 50.171 12.950 -40.171 1.00 34.06 629 ALA A O 1
ATOM 4583 N N . ALA A 1 630 ? 51.951 12.684 -38.833 1.00 34.81 630 ALA A N 1
ATOM 4584 C CA . ALA A 1 630 ? 52.020 11.228 -38.985 1.00 34.81 630 ALA A CA 1
ATOM 4585 C C . ALA A 1 630 ? 51.075 10.471 -38.031 1.00 34.81 630 ALA A C 1
ATOM 4587 O O . ALA A 1 630 ? 50.592 9.398 -38.380 1.00 34.81 630 ALA A O 1
ATOM 4588 N N . ALA A 1 631 ? 50.753 11.038 -36.861 1.00 35.44 631 ALA A N 1
ATOM 4589 C CA . ALA A 1 631 ? 49.874 10.392 -35.880 1.00 35.44 631 ALA A CA 1
ATOM 4590 C C . ALA A 1 631 ? 48.378 10.488 -36.245 1.00 35.44 631 ALA A C 1
ATOM 4592 O O . ALA A 1 631 ? 47.603 9.595 -35.921 1.00 35.44 631 ALA A O 1
ATOM 4593 N N . ALA A 1 632 ? 47.969 11.529 -36.978 1.00 35.94 632 ALA A N 1
ATOM 4594 C CA . ALA A 1 632 ? 46.565 11.767 -37.332 1.00 35.94 632 ALA A CA 1
ATOM 4595 C C . ALA A 1 632 ? 46.049 10.928 -38.522 1.00 35.94 632 ALA A C 1
ATOM 4597 O O . ALA A 1 632 ? 44.878 11.025 -38.873 1.00 35.94 632 ALA A O 1
ATOM 4598 N N . ARG A 1 633 ? 46.897 10.104 -39.156 1.00 37.59 633 ARG A N 1
ATOM 4599 C CA . ARG A 1 633 ? 46.519 9.282 -40.324 1.00 37.59 633 ARG A CA 1
ATOM 4600 C C . ARG A 1 633 ? 46.335 7.790 -40.009 1.00 37.59 633 ARG A C 1
ATOM 4602 O O . ARG A 1 633 ? 46.114 7.015 -40.932 1.00 37.59 633 ARG A O 1
ATOM 4609 N N . ALA A 1 634 ? 46.429 7.392 -38.736 1.00 39.72 634 ALA A N 1
ATOM 4610 C CA . ALA A 1 634 ? 46.382 5.989 -38.304 1.00 39.72 634 ALA A CA 1
ATOM 4611 C C . ALA A 1 634 ? 45.092 5.569 -37.566 1.00 39.72 634 ALA A C 1
ATOM 4613 O O . ALA A 1 634 ? 44.974 4.408 -37.192 1.00 39.72 634 ALA A O 1
ATOM 4614 N N . LEU A 1 635 ? 44.115 6.461 -37.379 1.00 37.97 635 LEU A N 1
ATOM 4615 C CA . LEU A 1 635 ? 42.825 6.127 -36.762 1.00 37.97 635 LEU A CA 1
ATOM 4616 C C . LEU A 1 635 ? 41.703 6.441 -37.759 1.00 37.97 635 LEU A C 1
ATOM 4618 O O . LEU A 1 635 ? 41.347 7.599 -37.969 1.00 37.97 635 LEU A O 1
ATOM 4622 N N . GLY A 1 636 ? 41.235 5.403 -38.458 1.00 35.12 636 GLY A N 1
ATOM 4623 C CA . GLY A 1 636 ? 40.086 5.460 -39.368 1.00 35.12 636 GLY A CA 1
ATOM 4624 C C . GLY A 1 636 ? 38.747 5.416 -38.617 1.00 35.12 636 GLY A C 1
ATOM 4625 O O . GLY A 1 636 ? 38.731 5.112 -37.425 1.00 35.12 636 GLY A O 1
ATOM 4626 N N . PRO A 1 637 ? 37.621 5.718 -39.290 1.00 38.06 637 PRO A N 1
ATOM 4627 C CA . PRO A 1 637 ? 36.326 5.834 -38.638 1.00 38.06 637 PRO A CA 1
ATOM 4628 C C . PRO A 1 637 ? 35.704 4.446 -38.469 1.00 38.06 637 PRO A C 1
ATOM 4630 O O . PRO A 1 637 ? 35.395 3.776 -39.454 1.00 38.06 637 PRO A O 1
ATOM 4633 N N . GLY A 1 638 ? 35.529 4.025 -37.220 1.00 40.88 638 GLY A N 1
ATOM 4634 C CA . GLY A 1 638 ? 34.851 2.780 -36.877 1.00 40.88 638 GLY A CA 1
ATOM 4635 C C . GLY A 1 638 ? 35.474 2.051 -35.695 1.00 40.88 638 GLY A C 1
ATOM 4636 O O . GLY A 1 638 ? 35.868 0.904 -35.869 1.00 40.88 638 GLY A O 1
ATOM 4637 N N . GLN A 1 639 ? 35.572 2.714 -34.540 1.00 32.72 639 GLN A N 1
ATOM 4638 C CA . GLN A 1 639 ? 35.437 2.142 -33.194 1.00 32.72 639 GLN A CA 1
ATOM 4639 C C . GLN A 1 639 ? 34.998 3.249 -32.243 1.00 32.72 639 GLN A C 1
ATOM 4641 O O . GLN A 1 639 ? 35.526 4.376 -32.400 1.00 32.72 639 GLN A O 1
#

Sequence (639 aa):
MKFDGKTKAVLAEWPLTYIKRCASTRSTFTVDFGMHEEAYHTYQTSEGESIQAVIEGYQHLAKSREEQAAEDEKLRQARGPSLEEQEAEASAATKAKDEKRRSRVPGADSSDSSAAGPSGGGGDGIQRGAAGEIVVDASEVSVKLNQIGLADLNVELVYVTKLITNALEDVAAPAAAAPVADESWRREAMTTVRGTISEHTVRLCIAVAKVIAAVVVLKADDFEAGLLYSAVKLMGEAVTQLVTACRAIGALAEGMVGVMVVDMCRMVITASLRVVTAATRAAVALADSRVDAAMRDELLSAAQTTGNAAWELLRRANANDVQDGHFKVMEKALAAAARAVTIVVACAKMSSEALPQSTAKDAVVDAAMDVYTCVTHMTATARVTLPSILNEVSLSELEACTADVLDAIAVVIATIQSSGLTGDHIANATAAQTAAQEALEALLAAARDPGDRASFEDLLRNAYEHVSAAISSLIKHGSDPTAMLQYVKAAGSTATDLVNSLNRAAELSSDPELRNRLLAAANQVSQFAQALVLAAKNSLANPGDADAAFKVSQIGMKLDALVQQLLLDFSVALADPNLGDEFDDFSALVNASKNLGTKVRKFSAAATGADGADGGAPKRSGGGLLAAAAAARALGPGQ

Foldseek 3Di:
DDADPPPRDDPDDDDLVQFPDWDDDQFKIWTDSDPVDPDIDMDGDRCRVVVRVVSVVVVVVVVVVVVVVVVVVVVDVVVDDDPVVVVVVVVVVVVVVVVVVPDDDDDDDDDDDDDDDDDDDDDDDDDDDPPRDRDDPLVVLQVLCVVLPNNVLSVLLVVLLVLLVVLLVLLVDAQDADPPDDPVVLVVLLVVLLQLLLVLLLQLLLLLLQLLCQQLQDALVRRDSVSNSVSSVSNSVSLNSNSVSLSSLLNSDPDCLSVQLSVLSSQLSVLSSQLSVLSSVSSSCSSVSRRDPVSSVSNLVSLLSNLVSSLVSSVSSVSQQFDPLLLVLLLVLLVQLLVLLVLLLVLLQVLLVVADPDPLSVQSNVLSVQLVSLSSSLSSLSSSCSSVLVDPSSLVSNVVSLVSNLVSLVSNLVSSVVSPDDDPSNVSNVVSSVSSVVSSVSSSVSSVCSPDPCCLLVQLVVLLVQLLVLLVVLLVPLLDLVVNLVSLVSNLVSLVSNLVSLQVVLVSDPDPVSSVVSNVLSVVSNVLSVQLNVLSVVCNVPVPPPVSSVSNNVSSVVSNVSSVVVNVVVVVCVVDVPPPDPPPCVVVVVVVVVVVVVVVVVVVVVVVVVVPDDDDDDDDDDDPPPPVVVVVVPDDPDD

Organism: NCBI:txid461836

Secondary structure (DSSP, 8-state):
-EE-TTT--EEE---GGG--EEEEETTEEEEE-GGG-SS-EEEE-S-HHHHHHHHHHHHHHHHHHHHHHHHHHHHHHHH-S-HHHHHHHHHHHHHHHHHTTSS--------------------------TT------HHHHHHHHHHTT-HHHHHHHHHHHHHHHHHHHHHHSPPPPPP---HHHHHHHHHHHHHHHHHHHHHHHHHHHHHHIIIII--GGG--HHHHHHHHHHHHHHHHHHHHHHHHHHHHS-THHHHHHHHHHHHHHHHHHHHHHHHHHHHHHHHTT---HHHHHHHHHHHHHHHHHHHHHHHHTT---S-HHHHHHHHHHHHHHHHHHHHHHHHHHHHHHHS-SSHHHHHHHHHHHHHHHHHHHHHHHHHHHGGGTTSHHHHHHHHHHHHHHHHHHHHHHHHHHHTT--THHHHHHHHHHHHHHHHHHHHHHHHHS---HHHHHHHHHHHHHHHHHHHHHHHHHTTSHHHHHHHHHHHHHHHHHHHHHHHHHHHH---HHHHHHHHHHHHHHHHHHHHHHHHHHHHHHSTT-HHHHHHHHHHHHHHHHHHHHHHHHHHHHHH-TT-SSSGGGHHHHHHHHHHHHHHHHHHHHHHHHGGG-----------SHHHHHHHTTS--S--

pLDDT: mean 72.45, std 19.9, range [23.69, 96.44]

=== Feature glossary ===
Feature key, reading from the visual/contextual features back to the raw sequence:

Rendered structure images. Structure images are PyMOL renders from six orthogonal camera directions. Cartoon representation draws helices as coils and strands as arrows; sticks shows the backbone as bonds; surface shows the solvent-excluded envelope. Rainbow coloring maps sequence position to hue (blue→red, N→C); chain coloring assigns a distinct color per polypeptide.

Contact-map, Ramachandran, and PAE plots. Three diagnostic plots accompany the record. The Cα contact map visualizes the tertiary structure as a 2D adjacency matrix (8 Å cutoff, sequence-local contacts suppressed). The Ramachandran plot shows the distribution of backbone (φ, ψ) torsions, with points in the α and β basins reflecting secondary structure content. The PAE plot shows AlphaFold's inter-residue confidence as a color matrix.

InterPro / GO / CATH / organism. The annotation block draws on four external resources. InterPro: which protein families and domains the sequence belongs to. GO: standardized terms for what the protein does, what process it participates in, and where in the cell it acts. CATH: which structural fold it has in the CATH hierarchy. Organism: the species of origin.

Nearest PDB structures. Structural nearest neighbors (via Foldseek easy-search vs the PDB). Reported per hit: target PDB id, E-value, and alignment TM-score. A TM-score above ~0.5 is the conventional threshold for 'same fold'.

Predicted aligned error. Predicted aligned error is AlphaFold's pairwise confidence. Unlike pLDDT (per-residue), PAE is per-residue-pair and captures whether two parts of the structure are correctly placed relative to each other. Units are ångströms of expected positional error.

Solvent-accessible surface area. SASA measures how much of the protein is reachable by solvent. It is computed by rolling a water-sized probe over the atomic surface and summing the exposed area (Å²). Per-residue SASA distinguishes core (buried, low SASA) from surface (exposed, high SASA) residues; total SASA is a whole-molecule size measure.

B-factor. Crystallographic B-factors measure how much each atom's electron density is smeared out, in Å². They rise in mobile loops and surface residues and fall in the buried interior. In AlphaFold models this column is repurposed to hold pLDDT instead.

pLDDT. For AlphaFold models, the B-factor field carries pLDDT — the model's own estimate of local accuracy on a 0–100 scale. Regions with pLDDT<50 should be treated as essentially unmodeled; they often correspond to intrinsically disordered segments.

Backbone torsions (φ/ψ). φ (phi) and ψ (psi) are the two rotatable backbone dihedrals per residue: φ is the C(i-1)–N–Cα–C torsion, ψ is the N–Cα–C–N(i+1) torsion, both in degrees on (−180°, 180°]. α-helical residues cluster near (−60°, −45°); β-strand residues near (−120°, +130°). A Ramachandran plot is simply a scatter of (φ, ψ) for every residue.

Radius of gyration, Cα contacts, bounding box. Radius of gyration (Rg) is the root-mean-square distance of Cα atoms from their centroid — a single number for overall size and compactness. A globular domain of N residues has Rg ≈ 2.2·N^0.38 Å; an extended or disordered chain has a much larger Rg. The Cα contact count is the number of residue pairs whose Cα atoms are within 8 Å and are more than four positions apart in sequence — a standard proxy for tertiary packing density. The bounding box is the smallest axis-aligned box enclosing all Cα atoms.

Secondary structure (3-state, P-SEA). Three-state secondary structure (P-SEA) collapses the eight DSSP classes into helix (a), strand (b), and coil (c). P-SEA assigns these from Cα geometry alone — distances and angles — without requiring backbone oxygens, so it works on any Cα trace.

Secondary structure (8-state, DSSP). Secondary structure is the local, repeating backbone conformation. DSSP classifies it into eight states by reading the hydrogen-bond network: three helix types (H, G, I), two β types (E, B), two non-regular types (T, S), and unstructured coil (-).

Foldseek 3Di. The Foldseek 3Di string encodes local tertiary geometry as a 20-letter alphabet — one character per residue — derived from the relative positions of nearby Cα atoms. Unlike the amino-acid sequence, 3Di is a direct function of the 3D structure, so two proteins with the same fold have similar 3Di strings even at low sequence identity.

mmCIF coordinates. Structure coordinates are given as an mmCIF _atom_site loop: one row per atom with element, residue name, chain id, sequence number, and x/y/z position in Å. Only the four main-chain atoms per residue are included here; side chains are omitted to keep the record compact.

Sequence. This is the polypeptide sequence — one letter per residue, N-terminus first. Length ranges from a few dozen residues for small domains to over a thousand for large multi-domain proteins.